Protein AF-A0A2S6CLW1-F1 (afdb_monomer_lite)

Radius of gyration: 33.03 Å; chains: 1; bounding box: 81×89×94 Å

Sequence (718 aa):
MSKFDLPPVDLLSPTIEATILSGASGLLAQAFTAYKQQHFTWDLVQILQFIVFSAITTPPNYAFQYFLEASFPARTAVAAEQPRVKGKTENSVPVQDRLSVRNTIIKFFLDQSIAATVNTAMYICLMGGIKGHSYEYIMDDLYGNFWSLLFASYRFWPFVCLLNFAVVPMRYRPYVALGGGDVSLRAMEARVPLARTAREPGHRNSALSFSNTSIGPGGTSVPDEQALSTTSYFKESPQFSLTSPNVTSYGAVHDVELPPAAVCFRLATLYFDYIHDQLHTLFQKPQFMADLAMNRTSPVIAYAMIALAARFSSNDLFSATSPRARGVPYARKAAQLLDVSEVSLTSIQACVMLGACRIIEGDTKGESVYYGIACRMAQLLDLPHRECESLLEKEINIRVWHTLCMIDEWSSSGVQVPRQIANPPADVPLPMEEMTFLQLRHENSINMSQSYSNPSLLGEMITLNRIFRDVNQMNTYTVGTSHLQPDTDAVQALSDRLDGWEAMLPVYMRDEPANLAHYAAQGLGRIYAAVYLGFYHYGQLLYYQFLHGSNEESGGLINVFAQRCTYHAARLCNMVYSALDTPGCHVQYNMVGHVLVIASTVQIHTLLFSSDRSEIDAARQRLERNFNILLKLRELWPALDLCMIRLQVFHKACRTSMDNSFQLDGWMLKFLSEFGNPIDDKPENNDAEWIIGDIAITPTSDFGVNTIASFIREDMNT

Secondary structure (DSSP, 8-state):
--S--PPP---HHHHHHHHHHHHHHHHHHHHHHHHHHS-----HHHHHHHHHHHHHHHHHHHHHHHHHHHHS-SEEEEPPPPP------------EEEE-HHHHHHHHHHIIIIIHHHHHHHHHHHHHHHTT--HHHHHHHHHHHHHHHHHHHTTTHHHHHHHHHHHS-GGGHHHHHHHHHHHHHHHHHTTS----------------------------------------S---------------------PPPPPPHHHHHHHHHHHHHHTBTTTB----HHHHHHHHHTT-S-HHHHHHHHHHHGGG---GGGTTS-GGGTTHHHHHHHHHH--TT--SHHHHHHHHHHHHHHHHHT-HHHHHHHHHHHHHHHHHTTTTTS--SSHHHHHHHHHHHHHHHHHHHHHHHHHT---SSSS--TTSPPPPPHHHHHH--TT--TTS---S-PPPHHHHHHHHHHHHHHHHHHHHHHHHTTTSPP-HHHHHHHHHHHHHHHHHS-GGGSS-HHHHHHHHHTT-HHHHHHHHHHHHHHHHHHHGGGGSS-STTS-HHHHHHHHHHHHHHHHHHHHHHHHHHSTT----SHHHHHHHHHHHHHHHHHHHH---HHHHHHHHHHHHHHHHHHHHHHTT-TTHHHHHHHHHHHHHHHHH-TGGGGS--HHHHHHHH-TTS--PPPPP-S--------------S---TTHHHHHHHHTT--

Foldseek 3Di:
DDDDDDPPDDLPVLLVVLLVVLLVVLVVVLVVVCVVVVDDDDPVLVSVLSSVLSNVLRSVVLVVLVVLCNVQPQWDWDFDDDDDDDDDDDDDGPTDIDGDPVSLVVQLVCCLPPVLLVSLLSCLQSVCVSVPHDPVVSVCCCVPCSVVVSVLCVVPVSVLSSCLSNPNDSVCSSVSCSVCPVVVVVVVVVPDPPPDDDDDDDDDDDDDDDDDDDDDDDDDDDDDDDDDDDPDPDDDDDDDDPDDPPPDDDDPDPQDDQPDLVVLLVLLVQCVLAPDLQLAPADQSVVVSVCSVVVNDDLLLSLLSCLQRVLVDPDPVCVVPFSLCRNPSSLVNSVVPADLVPLDSSNLSSLSSNLLSCLLVLNLVSSLVSLVSSLVSLVVCVQLPHDDQAPLSNLSSLRSNLRSVLCQLQSCLQVVHDGPPPDPDPPRDFHAASVVSNPDDRPHHPPPPPDDGDDHLRSLLSVLSVLLSLLLVLLVVCQVVVVDDRPLVSLVVSVVVLVVSQVPDDPLLHPDLVSLLVCLVVLNNQSSLSSLLSSLLSLLSSLLQLLLVDDPPGDPSSVVSLVSNLVSLLVSLVSQVSLCVHHSSHNLDPVNLLSLLSSLLSLVSCCVDPPDPVSNVSSVVSNVVSVVSLVVSVSNGVQSVQSVQLSVLLVVQCQAPVSCSSHSHPQVSSSSRNSSDHGDRDDDPPDDDDDDDDPDPDDDPDPDPCPVVVVVPPVVPD

Structure (mmCIF, N/CA/C/O backbone):
data_AF-A0A2S6CLW1-F1
#
_entry.id   AF-A0A2S6CLW1-F1
#
loop_
_atom_site.group_PDB
_atom_site.id
_atom_site.type_symbol
_atom_site.label_atom_id
_atom_site.label_alt_id
_atom_site.label_comp_id
_atom_site.label_asym_id
_atom_site.label_entity_id
_atom_site.label_seq_id
_atom_site.pdbx_PDB_ins_code
_atom_site.Cartn_x
_atom_site.Cartn_y
_atom_site.Cartn_z
_atom_site.occupancy
_atom_site.B_iso_or_equiv
_atom_site.auth_seq_id
_atom_site.auth_comp_id
_atom_site.auth_asym_id
_atom_site.auth_atom_id
_atom_site.pdbx_PDB_model_num
ATOM 1 N N . MET A 1 1 ? -13.578 56.271 8.958 1.00 31.75 1 MET A N 1
ATOM 2 C CA . MET A 1 1 ? -12.478 56.627 8.036 1.00 31.75 1 MET A CA 1
ATOM 3 C C . MET A 1 1 ? -12.885 56.177 6.642 1.00 31.75 1 MET A C 1
ATOM 5 O O . MET A 1 1 ? -13.070 54.981 6.446 1.00 31.75 1 MET A O 1
ATOM 9 N N . SER A 1 2 ? -13.167 57.112 5.730 1.00 29.81 2 SER A N 1
ATOM 10 C CA . SER A 1 2 ? -13.517 56.795 4.340 1.00 29.81 2 SER A CA 1
ATOM 11 C C . SER A 1 2 ? -12.319 56.173 3.621 1.00 29.81 2 SER A C 1
ATOM 13 O O . SER A 1 2 ? -11.179 56.564 3.849 1.00 29.81 2 SER A O 1
ATOM 15 N N . LYS A 1 3 ? -12.597 55.161 2.796 1.00 43.25 3 LYS A N 1
ATOM 16 C CA . LYS A 1 3 ? -11.625 54.419 1.989 1.00 43.25 3 LYS A CA 1
ATOM 17 C C . LYS A 1 3 ? -10.975 55.318 0.918 1.00 43.25 3 LYS A C 1
ATOM 19 O O . LYS A 1 3 ? -11.676 56.122 0.313 1.00 43.25 3 LYS A O 1
ATOM 24 N N . PHE A 1 4 ? -9.704 55.022 0.629 1.00 51.84 4 PHE A N 1
ATOM 25 C CA . PHE A 1 4 ? -8.898 55.429 -0.537 1.00 51.84 4 PHE A CA 1
ATOM 26 C C . PHE A 1 4 ? -8.276 56.832 -0.542 1.00 51.84 4 PHE A C 1
ATOM 28 O O . PHE A 1 4 ? -8.467 57.579 -1.491 1.00 51.84 4 PHE A O 1
ATOM 35 N N . ASP A 1 5 ? -7.403 57.104 0.427 1.00 44.53 5 ASP A N 1
ATOM 36 C CA . ASP A 1 5 ? -6.193 57.884 0.144 1.00 44.53 5 ASP A CA 1
ATOM 37 C C . ASP A 1 5 ? -5.019 56.900 0.153 1.00 44.53 5 ASP A C 1
ATOM 39 O O . ASP A 1 5 ? -4.680 56.329 1.193 1.00 44.53 5 ASP A O 1
ATOM 43 N N . LEU A 1 6 ? -4.457 56.601 -1.022 1.00 56.81 6 LEU A N 1
ATOM 44 C CA . LEU A 1 6 ? -3.196 55.864 -1.082 1.00 56.81 6 LEU A CA 1
ATOM 45 C C . LEU A 1 6 ? -2.111 56.754 -0.439 1.00 56.81 6 LEU A C 1
ATOM 47 O O . LEU A 1 6 ? -2.017 57.930 -0.800 1.00 56.81 6 LEU A O 1
ATOM 51 N N . PRO A 1 7 ? -1.315 56.245 0.521 1.00 60.12 7 PRO A N 1
ATOM 52 C CA . PRO A 1 7 ? -0.230 57.022 1.111 1.00 60.12 7 PRO A CA 1
ATOM 53 C C . PRO A 1 7 ? 0.798 57.416 0.035 1.00 60.12 7 PRO A C 1
ATOM 55 O O . PRO A 1 7 ? 0.904 56.718 -0.977 1.00 60.12 7 PRO A O 1
ATOM 58 N N . PRO A 1 8 ? 1.571 58.504 0.234 1.00 66.00 8 PRO A N 1
ATOM 59 C CA . PRO A 1 8 ? 2.618 58.903 -0.705 1.00 66.00 8 PRO A CA 1
ATOM 60 C C . PRO A 1 8 ? 3.561 57.730 -1.005 1.00 66.00 8 PRO A C 1
ATOM 62 O O . PRO A 1 8 ? 3.872 56.935 -0.118 1.00 66.00 8 PRO A O 1
ATOM 65 N N . VAL A 1 9 ? 3.982 57.612 -2.268 1.00 66.94 9 VAL A N 1
ATOM 66 C CA . VAL A 1 9 ? 4.754 56.464 -2.766 1.00 66.94 9 VAL A CA 1
ATOM 67 C C . VAL A 1 9 ? 6.118 56.397 -2.068 1.00 66.94 9 VAL A C 1
ATOM 69 O O . VAL A 1 9 ? 7.036 57.134 -2.424 1.00 66.94 9 VAL A O 1
ATOM 72 N N . ASP A 1 10 ? 6.262 55.496 -1.095 1.00 76.38 10 ASP A N 1
ATOM 73 C CA . ASP A 1 10 ? 7.558 55.112 -0.531 1.00 76.38 10 ASP A CA 1
ATOM 74 C C . ASP A 1 10 ? 8.193 54.039 -1.422 1.00 76.38 10 ASP A C 1
ATOM 76 O O . ASP A 1 10 ? 7.764 52.884 -1.433 1.00 76.38 10 ASP A O 1
ATOM 80 N N . LEU A 1 11 ? 9.195 54.440 -2.207 1.00 77.06 11 LEU A N 1
ATOM 81 C CA . LEU A 1 11 ? 9.962 53.538 -3.067 1.00 77.06 11 LEU A CA 1
ATOM 82 C C . LEU A 1 11 ? 11.149 52.898 -2.335 1.00 77.06 11 LEU A C 1
ATOM 84 O O . LEU A 1 11 ? 11.696 51.914 -2.828 1.00 77.06 11 LEU A O 1
ATOM 88 N N . LEU A 1 12 ? 11.575 53.441 -1.191 1.00 78.19 12 LEU A N 1
ATOM 89 C CA . LEU A 1 12 ? 12.827 53.052 -0.545 1.00 78.19 12 LEU A CA 1
ATOM 90 C C . LEU A 1 12 ? 12.664 51.749 0.238 1.00 78.19 12 LEU A C 1
ATOM 92 O O . LEU A 1 12 ? 13.405 50.798 -0.003 1.00 78.19 12 LEU A O 1
ATOM 96 N N . SER A 1 13 ? 11.662 51.687 1.115 1.00 77.50 13 SER A N 1
ATOM 97 C CA . SER A 1 13 ? 11.336 50.490 1.903 1.00 77.50 13 SER A CA 1
ATOM 98 C C . SER A 1 13 ? 11.153 49.226 1.041 1.00 77.50 13 SER A C 1
ATOM 100 O O . SER A 1 13 ? 11.896 48.265 1.251 1.00 77.50 13 SER A O 1
ATOM 102 N N . PRO A 1 14 ? 10.281 49.209 0.007 1.00 72.38 14 PRO A N 1
ATOM 103 C CA . PRO A 1 14 ? 10.089 48.019 -0.826 1.00 72.38 14 PRO A CA 1
ATOM 104 C C . PRO A 1 14 ? 11.336 47.645 -1.637 1.00 72.38 14 PRO A C 1
ATOM 106 O O . PRO A 1 14 ? 11.558 46.466 -1.895 1.00 72.38 14 PRO A O 1
ATOM 109 N N . THR A 1 15 ? 12.179 48.615 -2.008 1.00 79.62 15 THR A N 1
ATOM 110 C CA . THR A 1 15 ? 13.433 48.346 -2.733 1.00 79.62 15 THR A CA 1
ATOM 111 C C . THR A 1 15 ? 14.485 47.705 -1.830 1.00 79.62 15 THR A C 1
ATOM 113 O O . THR A 1 15 ? 15.154 46.758 -2.245 1.00 79.62 15 THR A O 1
ATOM 116 N N . ILE A 1 16 ? 14.620 48.172 -0.585 1.00 79.75 16 ILE A N 1
ATOM 117 C CA . ILE A 1 16 ? 15.533 47.575 0.401 1.00 79.75 16 ILE A CA 1
ATOM 118 C C . ILE A 1 16 ? 15.103 46.138 0.707 1.00 79.75 16 ILE A C 1
ATOM 120 O O . ILE A 1 16 ? 15.919 45.220 0.639 1.00 79.75 16 ILE A O 1
ATOM 124 N N . GLU A 1 17 ? 13.819 45.931 0.988 1.00 74.19 17 GLU A N 1
ATOM 125 C CA . GLU A 1 17 ? 13.275 44.610 1.308 1.00 74.19 17 GLU A CA 1
ATOM 126 C C . GLU A 1 17 ? 13.425 43.627 0.138 1.00 74.19 17 GLU A C 1
ATOM 128 O O . GLU A 1 17 ? 13.848 42.487 0.340 1.00 74.19 17 GLU A O 1
ATOM 133 N N . ALA A 1 18 ? 13.165 44.080 -1.093 1.00 69.56 18 ALA A N 1
ATOM 134 C CA . ALA A 1 18 ? 13.376 43.306 -2.315 1.00 69.56 18 ALA A CA 1
ATOM 135 C C . ALA A 1 18 ? 14.833 42.866 -2.498 1.00 69.56 18 ALA A C 1
ATOM 137 O O . ALA A 1 18 ? 15.116 41.705 -2.792 1.00 69.56 18 ALA A O 1
ATOM 138 N N . THR A 1 19 ? 15.761 43.796 -2.284 1.00 78.31 19 THR A N 1
ATOM 139 C CA . THR A 1 19 ? 17.198 43.569 -2.457 1.00 78.31 19 THR A CA 1
ATOM 140 C C . THR A 1 19 ? 17.728 42.559 -1.434 1.00 78.31 19 THR A C 1
ATOM 142 O O . THR A 1 19 ? 18.492 41.658 -1.784 1.00 78.31 19 THR A O 1
ATOM 145 N N . ILE A 1 20 ? 17.272 42.654 -0.178 1.00 78.50 20 ILE A N 1
ATOM 146 C CA . ILE A 1 20 ? 17.615 41.698 0.886 1.00 78.50 20 ILE A CA 1
ATOM 147 C C . ILE A 1 20 ? 17.066 40.305 0.558 1.00 78.50 20 ILE A C 1
ATOM 149 O O . ILE A 1 20 ? 17.786 39.313 0.690 1.00 78.50 20 ILE A O 1
ATOM 153 N N . LEU A 1 21 ? 15.811 40.221 0.105 1.00 72.50 21 LEU A N 1
ATOM 154 C CA . LEU A 1 21 ? 15.168 38.949 -0.216 1.00 72.50 21 LEU A CA 1
ATOM 155 C C . LEU A 1 21 ? 15.841 38.246 -1.405 1.00 72.50 21 LEU A C 1
ATOM 157 O O . LEU A 1 21 ? 16.053 37.035 -1.345 1.00 72.50 21 LEU A O 1
ATOM 161 N N . SER A 1 22 ? 16.229 38.989 -2.447 1.00 71.50 22 SER A N 1
ATOM 162 C CA . SER A 1 22 ? 16.955 38.436 -3.601 1.00 71.50 22 SER A CA 1
ATOM 163 C C . SER A 1 22 ? 18.336 37.902 -3.195 1.00 71.50 22 SER A C 1
ATOM 165 O O . SER A 1 22 ? 18.696 36.774 -3.541 1.00 71.50 22 SER A O 1
ATOM 167 N N . GLY A 1 23 ? 19.069 38.636 -2.347 1.00 74.88 23 GLY A N 1
ATOM 168 C CA . GLY A 1 23 ? 20.342 38.169 -1.788 1.00 74.88 23 GLY A CA 1
ATOM 169 C C . GLY A 1 23 ? 20.200 36.893 -0.949 1.00 74.88 23 GLY A C 1
ATOM 170 O O . GLY A 1 23 ? 20.947 35.932 -1.145 1.00 74.88 23 GLY A O 1
ATOM 171 N N . ALA A 1 24 ? 19.205 36.841 -0.058 1.00 75.00 24 ALA A N 1
ATOM 172 C CA . ALA A 1 24 ? 18.927 35.664 0.768 1.00 75.00 24 ALA A CA 1
ATOM 173 C C . ALA A 1 24 ? 18.496 34.447 -0.072 1.00 75.00 24 ALA A C 1
ATOM 175 O O . ALA A 1 24 ? 18.953 33.331 0.176 1.00 75.00 24 ALA A O 1
ATOM 176 N N . SER A 1 25 ? 17.665 34.661 -1.096 1.00 69.62 25 SER A N 1
ATOM 177 C CA . SER A 1 25 ? 17.239 33.623 -2.042 1.00 69.62 25 SER A CA 1
ATOM 178 C C . SER A 1 25 ? 18.420 33.065 -2.844 1.00 69.62 25 SER A C 1
ATOM 180 O O . SER A 1 25 ? 18.567 31.850 -2.972 1.00 69.62 25 SER A O 1
ATOM 182 N N . GLY A 1 26 ? 19.320 33.934 -3.319 1.00 70.12 26 GLY A N 1
ATOM 183 C CA . GLY A 1 26 ? 20.549 33.534 -4.006 1.00 70.12 26 GLY A CA 1
ATOM 184 C C . GLY A 1 26 ? 21.457 32.658 -3.140 1.00 70.12 26 GLY A C 1
ATOM 185 O O . GLY A 1 26 ? 21.906 31.607 -3.599 1.00 70.12 26 GLY A O 1
ATOM 186 N N . LEU A 1 27 ? 21.659 33.046 -1.877 1.00 75.75 27 LEU A N 1
ATOM 187 C CA . LEU A 1 27 ? 22.440 32.273 -0.906 1.00 75.75 27 LEU A CA 1
ATOM 188 C C . LEU A 1 27 ? 21.802 30.912 -0.602 1.00 75.75 27 LEU A C 1
ATOM 190 O O . LEU A 1 27 ? 22.496 29.898 -0.613 1.00 75.75 27 LEU A O 1
ATOM 194 N N . LEU A 1 28 ? 20.485 30.865 -0.382 1.00 70.31 28 LEU A N 1
ATOM 195 C CA . LEU A 1 28 ? 19.763 29.613 -0.137 1.00 70.31 28 LEU A CA 1
ATOM 196 C C . LEU A 1 28 ? 19.810 28.681 -1.353 1.00 70.31 28 LEU A C 1
ATOM 198 O O . LEU A 1 28 ? 20.060 27.488 -1.198 1.00 70.31 28 LEU A O 1
ATOM 202 N N . ALA A 1 29 ? 19.618 29.207 -2.564 1.00 65.75 29 ALA A N 1
ATOM 203 C CA . ALA A 1 29 ? 19.670 28.418 -3.793 1.00 65.75 29 ALA A CA 1
ATOM 204 C C . ALA A 1 29 ? 21.053 27.779 -4.010 1.00 65.75 29 ALA A C 1
ATOM 206 O O . ALA A 1 29 ? 21.144 26.594 -4.348 1.00 65.75 29 ALA A O 1
ATOM 207 N N . GLN A 1 30 ? 22.131 28.530 -3.766 1.00 71.25 30 GLN A N 1
ATOM 208 C CA . GLN A 1 30 ? 23.490 27.991 -3.844 1.00 71.25 30 GLN A CA 1
ATOM 209 C C . GLN A 1 30 ? 23.781 27.010 -2.696 1.00 71.25 30 GLN A C 1
ATOM 211 O O . GLN A 1 30 ? 24.375 25.966 -2.945 1.00 71.25 30 GLN A O 1
ATOM 216 N N . ALA A 1 31 ? 23.269 27.248 -1.481 1.00 70.81 31 ALA A N 1
ATOM 217 C CA . ALA A 1 31 ? 23.392 26.316 -0.356 1.00 70.81 31 ALA A CA 1
ATOM 218 C C . ALA A 1 31 ? 22.702 24.965 -0.622 1.00 70.81 31 ALA A C 1
ATOM 220 O O . ALA A 1 31 ? 23.279 23.911 -0.357 1.00 70.81 31 ALA A O 1
ATOM 221 N N . PHE A 1 32 ? 21.493 24.971 -1.195 1.00 64.75 32 PHE A N 1
ATOM 222 C CA . PHE A 1 32 ? 20.794 23.746 -1.601 1.00 64.75 32 PHE A CA 1
ATOM 223 C C . PHE A 1 32 ? 21.531 22.995 -2.712 1.00 64.75 32 PHE A C 1
ATOM 225 O O . PHE A 1 32 ? 21.560 21.764 -2.714 1.00 64.75 32 PHE A O 1
ATOM 232 N N . THR A 1 33 ? 22.134 23.726 -3.649 1.00 65.25 33 THR A N 1
ATOM 233 C CA . THR A 1 33 ? 22.908 23.132 -4.746 1.00 65.25 33 THR A CA 1
ATOM 234 C C . THR A 1 33 ? 24.202 22.504 -4.221 1.00 65.25 33 THR A C 1
ATOM 236 O O . THR A 1 33 ? 24.483 21.349 -4.534 1.00 65.25 33 THR A O 1
ATOM 239 N N . ALA A 1 34 ? 24.918 23.196 -3.330 1.00 66.62 34 ALA A N 1
ATOM 240 C CA . ALA A 1 34 ? 26.109 22.684 -2.652 1.00 66.62 34 ALA A CA 1
ATOM 241 C C . ALA A 1 34 ? 25.800 21.458 -1.772 1.00 66.62 34 ALA A C 1
ATOM 243 O O . ALA A 1 34 ? 26.556 20.488 -1.772 1.00 66.62 34 ALA A O 1
ATOM 244 N N . TYR A 1 35 ? 24.652 21.450 -1.082 1.00 67.88 35 TYR A N 1
ATOM 245 C CA . TYR A 1 35 ? 24.188 20.297 -0.303 1.00 67.88 35 TYR A CA 1
ATOM 246 C C . TYR A 1 35 ? 23.901 19.071 -1.183 1.00 67.88 35 TYR A C 1
ATOM 248 O O . TYR A 1 35 ? 24.257 17.952 -0.820 1.00 67.88 35 TYR A O 1
ATOM 256 N N . LYS A 1 36 ? 23.299 19.270 -2.364 1.00 62.72 36 LYS A N 1
ATOM 257 C CA . LYS A 1 36 ? 23.014 18.183 -3.314 1.00 62.72 36 LYS A CA 1
ATOM 258 C C . LYS A 1 36 ? 24.261 17.644 -4.020 1.00 62.72 36 LYS A C 1
ATOM 260 O O . LYS A 1 36 ? 24.298 16.459 -4.324 1.00 62.72 36 LYS A O 1
ATOM 265 N N . GLN A 1 37 ? 25.249 18.493 -4.304 1.00 67.56 37 GLN A N 1
ATOM 266 C CA . GLN A 1 37 ? 26.422 18.130 -5.111 1.00 67.56 37 GLN A CA 1
ATOM 267 C C . GLN A 1 37 ? 27.678 17.791 -4.287 1.00 67.56 37 GLN A C 1
ATOM 269 O O . GLN A 1 37 ? 28.694 17.440 -4.877 1.00 67.56 37 GLN A O 1
ATOM 274 N N . GLN A 1 38 ? 27.633 17.883 -2.948 1.00 58.22 38 GLN A N 1
ATOM 275 C CA . GLN A 1 38 ? 28.756 17.597 -2.026 1.00 58.22 38 GLN A CA 1
ATOM 276 C C . GLN A 1 38 ? 30.035 18.433 -2.280 1.00 58.22 38 GLN A C 1
ATOM 278 O O . GLN A 1 38 ? 31.081 18.170 -1.689 1.00 58.22 38 GLN A O 1
ATOM 283 N N . HIS A 1 39 ? 29.957 19.478 -3.108 1.00 55.12 39 HIS A N 1
ATOM 284 C CA . HIS A 1 39 ? 31.046 20.408 -3.405 1.00 55.12 39 HIS A CA 1
ATOM 285 C C . HIS A 1 39 ? 30.640 21.840 -3.039 1.00 55.12 39 HIS A C 1
ATOM 287 O O . HIS A 1 39 ? 29.550 22.299 -3.373 1.00 55.12 39 HIS A O 1
ATOM 293 N N . PHE A 1 40 ? 31.533 22.552 -2.345 1.00 56.09 40 PHE A N 1
ATOM 294 C CA . PHE A 1 40 ? 31.305 23.914 -1.861 1.00 56.09 40 PHE A CA 1
ATOM 295 C C . PHE A 1 40 ? 32.015 24.938 -2.754 1.00 56.09 40 PHE A C 1
ATOM 297 O O . PHE A 1 40 ? 33.211 25.184 -2.599 1.00 56.09 40 PHE A O 1
ATOM 304 N N . THR A 1 41 ? 31.275 25.570 -3.664 1.00 60.41 41 THR A N 1
ATOM 305 C CA . THR A 1 41 ? 31.726 26.767 -4.386 1.00 60.41 41 THR A CA 1
ATOM 306 C C . THR A 1 41 ? 30.632 27.831 -4.334 1.00 60.41 41 THR A C 1
ATOM 308 O O . THR A 1 41 ? 29.498 27.602 -4.746 1.00 60.41 41 THR A O 1
ATOM 311 N N . TRP A 1 42 ? 30.958 28.998 -3.775 1.00 71.88 42 TRP A N 1
ATOM 312 C CA . TRP A 1 42 ? 30.043 30.139 -3.718 1.00 71.88 42 TRP A CA 1
ATOM 313 C C . TRP A 1 42 ? 30.294 31.047 -4.915 1.00 71.88 42 TRP A C 1
ATOM 315 O O . TRP A 1 42 ? 31.391 31.591 -5.052 1.00 71.88 42 TRP A O 1
ATOM 325 N N . ASP A 1 43 ? 29.277 31.255 -5.747 1.00 74.00 43 ASP A N 1
ATOM 326 C CA . ASP A 1 43 ? 29.329 32.260 -6.806 1.00 74.00 43 ASP A CA 1
ATOM 327 C C . ASP A 1 43 ? 28.725 33.568 -6.286 1.00 74.00 43 ASP A C 1
ATOM 329 O O . ASP A 1 43 ? 27.548 33.893 -6.484 1.00 74.00 43 ASP A O 1
ATOM 333 N N . LEU A 1 44 ? 29.565 34.307 -5.558 1.00 75.12 44 LEU A N 1
ATOM 334 C CA . LEU A 1 44 ? 29.227 35.619 -5.008 1.00 75.12 44 LEU A CA 1
ATOM 335 C C . LEU A 1 44 ? 29.003 36.664 -6.103 1.00 75.12 44 LEU A C 1
ATOM 337 O O . LEU A 1 44 ? 28.273 37.627 -5.872 1.00 75.12 44 LEU A O 1
ATOM 341 N N . VAL A 1 45 ? 29.600 36.473 -7.285 1.00 76.06 45 VAL A N 1
ATOM 342 C CA . VAL A 1 45 ? 29.393 37.363 -8.427 1.00 76.06 45 VAL A CA 1
ATOM 343 C C . VAL A 1 45 ? 27.943 37.239 -8.859 1.00 76.06 45 VAL A C 1
ATOM 345 O O . VAL A 1 45 ? 27.233 38.238 -8.848 1.00 76.06 45 VAL A O 1
ATOM 348 N N . GLN A 1 46 ? 27.456 36.024 -9.103 1.00 68.81 46 GLN A N 1
ATOM 349 C CA . GLN A 1 46 ? 26.064 35.790 -9.472 1.00 68.81 46 GLN A CA 1
ATOM 350 C C . GLN A 1 46 ? 25.080 36.369 -8.439 1.00 68.81 46 GLN A C 1
ATOM 352 O O . GLN A 1 46 ? 24.124 37.044 -8.814 1.00 68.81 46 GLN A O 1
ATOM 357 N N . ILE A 1 47 ? 25.317 36.175 -7.136 1.00 76.44 47 ILE A N 1
ATOM 358 C CA . ILE A 1 47 ? 24.445 36.731 -6.082 1.00 76.44 47 ILE A CA 1
ATOM 359 C C . ILE A 1 47 ? 24.430 38.265 -6.129 1.00 76.44 47 ILE A C 1
ATOM 361 O O . ILE A 1 47 ? 23.359 38.871 -6.079 1.00 76.44 47 ILE A O 1
ATOM 365 N N . LEU A 1 48 ? 25.597 38.901 -6.274 1.00 78.88 48 LEU A N 1
ATOM 366 C CA . LEU A 1 48 ? 25.705 40.357 -6.371 1.00 78.88 48 LEU A CA 1
ATOM 367 C C . LEU A 1 48 ? 24.972 40.901 -7.607 1.00 78.88 48 LEU A C 1
ATOM 369 O O . LEU A 1 48 ? 24.320 41.941 -7.522 1.00 78.88 48 LEU A O 1
ATOM 373 N N . GLN A 1 49 ? 25.021 40.187 -8.734 1.00 74.31 49 GLN A N 1
ATOM 374 C CA . GLN A 1 49 ? 24.313 40.564 -9.959 1.00 74.31 49 GLN A CA 1
ATOM 375 C C . GLN A 1 49 ? 22.791 40.616 -9.746 1.00 74.31 49 GLN A C 1
ATOM 377 O O . GLN A 1 49 ? 22.154 41.581 -10.166 1.00 74.31 49 GLN A O 1
ATOM 382 N N . PHE A 1 50 ? 22.212 39.644 -9.032 1.00 71.31 50 PHE A N 1
ATOM 383 C CA . PHE A 1 50 ? 20.774 39.625 -8.719 1.00 71.31 50 PHE A CA 1
ATOM 384 C C . PHE A 1 50 ? 20.362 40.691 -7.694 1.00 71.31 50 PHE A C 1
ATOM 386 O O . PHE A 1 50 ? 19.297 41.296 -7.826 1.00 71.31 50 PHE A O 1
ATOM 393 N N . ILE A 1 51 ? 21.229 40.989 -6.721 1.00 79.81 51 ILE A N 1
ATOM 394 C CA . ILE A 1 51 ? 21.037 42.093 -5.766 1.00 79.81 51 ILE A CA 1
ATOM 395 C C . ILE A 1 51 ? 20.991 43.437 -6.508 1.00 79.81 51 ILE A C 1
ATOM 397 O O . ILE A 1 51 ? 20.067 44.224 -6.305 1.00 79.81 51 ILE A O 1
ATOM 401 N N . VAL A 1 52 ? 21.953 43.691 -7.403 1.00 81.56 52 VAL A N 1
ATOM 402 C CA . VAL A 1 52 ? 22.010 44.926 -8.205 1.00 81.56 52 VAL A CA 1
ATOM 403 C C . VAL A 1 52 ? 20.818 45.015 -9.159 1.00 81.56 52 VAL A C 1
ATOM 405 O O . VAL A 1 52 ? 20.186 46.067 -9.259 1.00 81.56 52 VAL A O 1
ATOM 408 N N . PHE A 1 53 ? 20.462 43.909 -9.812 1.00 78.25 53 PHE A N 1
ATOM 409 C CA . PHE A 1 53 ? 19.286 43.838 -10.674 1.00 78.25 53 PHE A CA 1
ATOM 410 C C . PHE A 1 53 ? 17.995 44.166 -9.906 1.00 78.25 53 PHE A C 1
ATOM 412 O O . PHE A 1 53 ? 17.202 44.998 -10.351 1.00 78.25 53 PHE A O 1
ATOM 419 N N . SER A 1 54 ? 17.812 43.597 -8.713 1.00 76.62 54 SER A N 1
ATOM 420 C CA . SER A 1 54 ? 16.653 43.866 -7.855 1.00 76.62 54 SER A CA 1
ATOM 421 C C . SER A 1 54 ? 16.593 45.324 -7.399 1.00 76.62 54 SER A C 1
ATOM 423 O O . SER A 1 54 ? 15.525 45.938 -7.445 1.00 76.62 54 SER A O 1
ATOM 425 N N . ALA A 1 55 ? 17.730 45.915 -7.024 1.00 82.31 55 ALA A N 1
ATOM 426 C CA . ALA A 1 55 ? 17.800 47.310 -6.594 1.00 82.31 55 ALA A CA 1
ATOM 427 C C . ALA A 1 55 ? 17.408 48.299 -7.710 1.00 82.31 55 ALA A C 1
ATOM 429 O O . ALA A 1 55 ? 16.805 49.335 -7.433 1.00 82.31 55 ALA A O 1
ATOM 430 N N . ILE A 1 56 ? 17.718 47.974 -8.970 1.00 82.56 56 ILE A N 1
ATOM 431 C CA . ILE A 1 56 ? 17.427 48.829 -10.131 1.00 82.56 56 ILE A CA 1
ATOM 432 C C . ILE A 1 56 ? 15.994 48.628 -10.643 1.00 82.56 56 ILE A C 1
ATOM 434 O O . ILE A 1 56 ? 15.326 49.595 -11.009 1.00 82.56 56 ILE A O 1
ATOM 438 N N . THR A 1 57 ? 15.502 47.388 -10.673 1.00 79.00 57 THR A N 1
ATOM 439 C CA . THR A 1 57 ? 14.209 47.057 -11.300 1.00 79.00 57 THR A CA 1
ATOM 440 C C . THR A 1 57 ? 13.011 47.193 -10.362 1.00 79.00 57 THR A C 1
ATOM 442 O O . THR A 1 57 ? 11.891 47.414 -10.826 1.00 79.00 57 THR A O 1
ATOM 445 N N . THR A 1 58 ? 13.210 47.119 -9.044 1.00 79.06 58 THR A N 1
ATOM 446 C CA . THR A 1 58 ? 12.109 47.204 -8.068 1.00 79.06 58 THR A CA 1
ATOM 447 C C . THR A 1 58 ? 11.428 48.581 -8.023 1.00 79.06 58 THR A C 1
ATOM 449 O O . THR A 1 58 ? 10.195 48.612 -8.096 1.00 79.06 58 THR A O 1
ATOM 452 N N . PRO A 1 59 ? 12.148 49.724 -7.966 1.00 82.50 59 PRO A N 1
ATOM 453 C CA . PRO A 1 59 ? 11.511 51.042 -7.924 1.00 82.50 59 PRO A CA 1
ATOM 454 C C . PRO A 1 59 ? 10.545 51.332 -9.093 1.00 82.50 59 PRO A C 1
ATOM 456 O O . PRO A 1 59 ? 9.403 51.715 -8.819 1.00 82.50 59 PRO A O 1
ATOM 459 N N . PRO A 1 60 ? 10.918 51.142 -10.381 1.00 81.38 60 PRO A N 1
ATOM 460 C CA . PRO A 1 60 ? 10.011 51.425 -11.495 1.00 81.38 60 PRO A CA 1
ATOM 461 C C . PRO A 1 60 ? 8.826 50.452 -11.544 1.00 81.38 60 PRO A C 1
ATOM 463 O O . PRO A 1 60 ? 7.703 50.873 -11.824 1.00 81.38 60 PRO A O 1
ATOM 466 N N . ASN A 1 61 ? 9.039 49.175 -11.206 1.00 81.88 61 ASN A N 1
ATOM 467 C CA . ASN A 1 61 ? 7.965 48.182 -11.164 1.00 81.88 61 ASN A CA 1
ATOM 468 C C . ASN A 1 61 ? 6.941 48.476 -10.069 1.00 81.88 61 ASN A C 1
ATOM 470 O O . ASN A 1 61 ? 5.734 48.398 -10.308 1.00 81.88 61 ASN A O 1
ATOM 474 N N . TYR A 1 62 ? 7.400 48.868 -8.881 1.00 79.81 62 TYR A N 1
ATOM 475 C CA . TYR A 1 62 ? 6.495 49.232 -7.798 1.00 79.81 62 TYR A CA 1
ATOM 476 C C . TYR A 1 62 ? 5.732 50.525 -8.097 1.00 79.81 62 TYR A C 1
ATOM 478 O O . TYR A 1 62 ? 4.522 50.588 -7.879 1.00 79.81 62 TYR A O 1
ATOM 486 N N . ALA A 1 63 ? 6.399 51.526 -8.681 1.00 80.56 63 ALA A N 1
ATOM 487 C CA . ALA A 1 63 ? 5.743 52.749 -9.134 1.00 80.56 63 ALA A CA 1
ATOM 488 C C . ALA A 1 63 ? 4.645 52.462 -10.176 1.00 80.56 63 ALA A C 1
ATOM 490 O O . ALA A 1 63 ? 3.550 53.024 -10.093 1.00 80.56 63 ALA A O 1
ATOM 491 N N . PHE A 1 64 ? 4.894 51.545 -11.117 1.00 83.00 64 PHE A N 1
ATOM 492 C CA . PHE A 1 64 ? 3.903 51.139 -12.115 1.00 83.00 64 PHE A CA 1
ATOM 493 C C . PHE A 1 64 ? 2.717 50.386 -11.491 1.00 83.00 64 PHE A C 1
ATOM 495 O O . PHE A 1 64 ? 1.561 50.682 -11.800 1.00 83.00 64 PHE A O 1
ATOM 502 N N . GLN A 1 65 ? 2.966 49.470 -10.550 1.00 79.94 65 GLN A N 1
ATOM 503 C CA . GLN A 1 65 ? 1.894 48.782 -9.820 1.00 79.94 65 GLN A CA 1
ATOM 504 C C . GLN A 1 65 ? 1.054 49.740 -8.969 1.00 79.94 65 GLN A C 1
ATOM 506 O O . GLN A 1 65 ? -0.172 49.601 -8.912 1.00 79.94 65 GLN A O 1
ATOM 511 N N . TYR A 1 66 ? 1.692 50.728 -8.340 1.00 81.19 66 TYR A N 1
ATOM 512 C CA . TYR A 1 66 ? 1.002 51.785 -7.611 1.00 81.19 66 TYR A CA 1
ATOM 513 C C . TYR A 1 66 ? 0.121 52.615 -8.553 1.00 81.19 66 TYR A C 1
ATOM 515 O O . TYR A 1 66 ? -1.054 52.829 -8.260 1.00 81.19 66 TYR A O 1
ATOM 523 N N . PHE A 1 67 ? 0.646 53.020 -9.714 1.00 84.25 67 PHE A N 1
ATOM 524 C CA . PHE A 1 67 ? -0.113 53.740 -10.740 1.00 84.25 67 PHE A CA 1
ATOM 525 C C . PHE A 1 67 ? -1.339 52.949 -11.218 1.00 84.25 67 PHE A C 1
ATOM 527 O O . PHE A 1 67 ? -2.436 53.506 -11.318 1.00 84.25 67 PHE A O 1
ATOM 534 N N . LEU A 1 68 ? -1.181 51.646 -11.465 1.00 81.56 68 LEU A N 1
ATOM 535 C CA . LEU A 1 68 ? -2.285 50.764 -11.836 1.00 81.56 68 LEU A CA 1
ATOM 536 C C . LEU A 1 68 ? -3.338 50.671 -10.726 1.00 81.56 68 LEU A C 1
ATOM 538 O O . LEU A 1 68 ? -4.534 50.673 -11.017 1.00 81.56 68 LEU A O 1
ATOM 542 N N . GLU A 1 69 ? -2.927 50.583 -9.458 1.00 81.44 69 GLU A N 1
ATOM 543 C CA . GLU A 1 69 ? -3.865 50.531 -8.332 1.00 81.44 69 GLU A CA 1
ATOM 544 C C . GLU A 1 69 ? -4.600 51.856 -8.118 1.00 81.44 69 GLU A C 1
ATOM 546 O O . GLU A 1 69 ? -5.806 51.829 -7.883 1.00 81.44 69 GLU A O 1
ATOM 551 N N . ALA A 1 70 ? -3.908 52.986 -8.267 1.00 80.00 70 ALA A N 1
ATOM 552 C CA . ALA A 1 70 ? -4.495 54.319 -8.174 1.00 80.00 70 ALA A CA 1
ATOM 553 C C . ALA A 1 70 ? -5.495 54.591 -9.310 1.00 80.00 70 ALA A C 1
ATOM 555 O O . ALA A 1 70 ? -6.570 55.135 -9.071 1.00 80.00 70 ALA A O 1
ATOM 556 N N . SER A 1 71 ? -5.160 54.179 -10.536 1.00 82.38 71 SER A N 1
ATOM 557 C CA . SER A 1 71 ? -5.979 54.441 -11.727 1.00 82.38 71 SER A CA 1
ATOM 558 C C . SER A 1 71 ? -7.151 53.467 -11.875 1.00 82.38 71 SER A C 1
ATOM 560 O O . SER A 1 71 ? -8.214 53.845 -12.365 1.00 82.38 71 SER A O 1
ATOM 562 N N . PHE A 1 72 ? -6.984 52.210 -11.445 1.00 83.81 72 PHE A N 1
ATOM 563 C CA . PHE A 1 72 ? -7.984 51.151 -11.620 1.00 83.81 72 PHE A CA 1
ATOM 564 C C . PHE A 1 72 ? -8.184 50.319 -10.344 1.00 83.81 72 PHE A C 1
ATOM 566 O O . PHE A 1 72 ? -7.844 49.141 -10.348 1.00 83.81 72 PHE A O 1
ATOM 573 N N . PRO A 1 73 ? -8.747 50.841 -9.243 1.00 78.81 73 PRO A N 1
ATOM 574 C CA . PRO A 1 73 ? -8.810 50.133 -7.958 1.00 78.81 73 PRO A CA 1
ATOM 575 C C . PRO A 1 73 ? -9.367 48.707 -8.080 1.00 78.81 73 PRO A C 1
ATOM 577 O O . PRO A 1 73 ? -10.428 48.496 -8.674 1.00 78.81 73 PRO A O 1
ATOM 580 N N . ALA A 1 74 ? -8.648 47.712 -7.546 1.00 68.69 74 ALA A N 1
ATOM 581 C CA . ALA A 1 74 ? -9.050 46.306 -7.671 1.00 68.69 74 ALA A CA 1
ATOM 582 C C . ALA A 1 74 ? -10.342 46.018 -6.889 1.00 68.69 74 ALA A C 1
ATOM 584 O O . ALA A 1 74 ? -11.124 45.149 -7.268 1.00 68.69 74 ALA A O 1
ATOM 585 N N . ARG A 1 75 ? -10.596 46.774 -5.815 1.00 71.25 75 ARG A N 1
ATOM 586 C CA . ARG A 1 75 ? -11.771 46.639 -4.949 1.00 71.25 75 ARG A CA 1
ATOM 587 C C . ARG A 1 75 ? -12.576 47.930 -4.959 1.00 71.25 75 ARG A C 1
ATOM 589 O O . ARG A 1 75 ? -12.032 49.001 -4.707 1.00 71.25 75 ARG A O 1
ATOM 596 N N . THR A 1 76 ? -13.869 47.822 -5.244 1.00 66.88 76 THR A N 1
ATOM 597 C CA . THR A 1 76 ? -14.802 48.954 -5.286 1.00 66.88 76 THR A CA 1
ATOM 598 C C . THR A 1 76 ? -15.898 48.771 -4.242 1.00 66.88 76 THR A C 1
ATOM 600 O O . THR A 1 76 ? -16.421 47.671 -4.063 1.00 66.88 76 THR A O 1
ATOM 603 N N . ALA A 1 77 ? -16.256 49.856 -3.561 1.00 58.66 77 ALA A N 1
ATOM 604 C CA . ALA A 1 77 ? -17.373 49.906 -2.627 1.00 58.66 77 ALA A CA 1
ATOM 605 C C . ALA A 1 77 ? -18.701 50.043 -3.388 1.00 58.66 77 ALA A C 1
ATOM 607 O O . ALA A 1 77 ? -18.857 50.991 -4.154 1.00 58.66 77 ALA A O 1
ATOM 608 N N . VAL A 1 78 ? -19.660 49.142 -3.158 1.00 55.75 78 VAL A N 1
ATOM 609 C CA . VAL A 1 78 ? -21.034 49.274 -3.681 1.00 55.75 78 VAL A CA 1
ATOM 610 C C . VAL A 1 78 ? -21.998 49.435 -2.504 1.00 55.75 78 VAL A C 1
ATOM 612 O O . VAL A 1 78 ? -21.899 48.702 -1.518 1.00 55.75 78 VAL A O 1
ATOM 615 N N . ALA A 1 79 ? -22.907 50.413 -2.579 1.00 51.66 79 ALA A N 1
ATOM 616 C CA . ALA A 1 79 ? -23.973 50.585 -1.594 1.00 51.66 79 ALA A CA 1
ATOM 617 C C . ALA A 1 79 ? -25.046 49.502 -1.799 1.00 51.66 79 ALA A C 1
ATOM 619 O O . ALA A 1 79 ? -25.496 49.290 -2.923 1.00 51.66 79 ALA A O 1
ATOM 620 N N . ALA A 1 80 ? -25.438 48.802 -0.734 1.00 50.06 80 ALA A N 1
ATOM 621 C CA . ALA A 1 80 ? -26.466 47.765 -0.804 1.00 50.06 80 ALA A CA 1
ATOM 622 C C . ALA A 1 80 ? -27.859 48.378 -1.064 1.00 50.06 80 ALA A C 1
ATOM 624 O O . ALA A 1 80 ? -28.267 49.298 -0.354 1.00 50.06 80 ALA A O 1
ATOM 625 N N . GLU A 1 81 ? -28.603 47.866 -2.050 1.00 45.06 81 GLU A N 1
ATOM 626 C CA . GLU A 1 81 ? -30.015 48.221 -2.263 1.00 45.06 81 GLU A CA 1
ATOM 627 C C . GLU A 1 81 ? -30.903 47.576 -1.179 1.00 45.06 81 GLU A C 1
ATOM 629 O O . GLU A 1 81 ? -30.787 46.382 -0.903 1.00 45.06 81 GLU A O 1
ATOM 634 N N . GLN A 1 82 ? -31.804 48.352 -0.560 1.00 43.41 82 GLN A N 1
ATOM 635 C CA . GLN A 1 82 ? -32.803 47.847 0.397 1.00 43.41 82 GLN A CA 1
ATOM 636 C C . GLN A 1 82 ? -34.200 47.713 -0.244 1.00 43.41 82 GLN A C 1
ATOM 638 O O . GLN A 1 82 ? -34.601 48.599 -1.005 1.00 43.41 82 GLN A O 1
ATOM 643 N N . PRO A 1 83 ? -35.023 46.713 0.140 1.00 42.28 83 PRO A N 1
ATOM 644 C CA . PRO A 1 83 ? -36.468 46.757 -0.072 1.00 42.28 83 PRO A CA 1
ATOM 645 C C . PRO A 1 83 ? -37.107 47.782 0.882 1.00 42.28 83 PRO A C 1
ATOM 647 O O . PRO A 1 83 ? -36.828 47.796 2.080 1.00 42.28 83 PRO A O 1
ATOM 650 N N . ARG A 1 84 ? -37.987 48.648 0.363 1.00 42.53 84 ARG A N 1
ATOM 651 C CA . ARG A 1 84 ? -38.682 49.696 1.135 1.00 42.53 84 ARG A CA 1
ATOM 652 C C . ARG A 1 84 ? -39.539 49.111 2.268 1.00 42.53 84 ARG A C 1
ATOM 654 O O . ARG A 1 84 ? -40.633 48.618 2.009 1.00 42.53 84 ARG A O 1
ATOM 661 N N . VAL A 1 85 ? -39.134 49.328 3.519 1.00 38.62 85 VAL A N 1
ATOM 662 C CA . VAL A 1 85 ? -40.042 49.348 4.680 1.00 38.62 85 VAL A CA 1
ATOM 663 C C . VAL A 1 85 ? -39.792 50.634 5.470 1.00 38.62 85 VAL A C 1
ATOM 665 O O . VAL A 1 85 ? -38.665 50.953 5.837 1.00 38.62 85 VAL A O 1
ATOM 668 N N . LYS A 1 86 ? -40.852 51.424 5.683 1.00 41.53 86 LYS A N 1
ATOM 669 C CA . LYS A 1 86 ? -40.811 52.677 6.449 1.00 41.53 86 LYS A CA 1
ATOM 670 C C . LYS A 1 86 ? -40.790 52.371 7.949 1.00 41.53 86 LYS A C 1
ATOM 672 O O . LYS A 1 86 ? -41.784 51.874 8.465 1.00 41.53 86 LYS A O 1
ATOM 677 N N . GLY A 1 87 ? -39.731 52.776 8.652 1.00 41.34 87 GLY A N 1
ATOM 678 C CA . GLY A 1 87 ? -39.772 52.908 10.112 1.00 41.34 87 GLY A CA 1
ATOM 679 C C . GLY A 1 87 ? -38.430 52.792 10.837 1.00 41.34 87 GLY A C 1
ATOM 680 O O . GLY A 1 87 ? -38.066 51.707 11.254 1.00 41.34 87 GLY A O 1
ATOM 681 N N . LYS A 1 88 ? -37.808 53.955 11.080 1.00 36.97 88 LYS A N 1
ATOM 6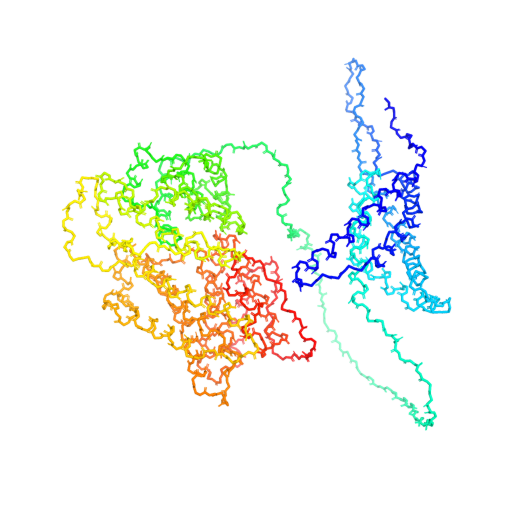82 C CA . LYS A 1 88 ? -36.812 54.300 12.120 1.00 36.97 88 LYS A CA 1
ATOM 683 C C . LYS A 1 88 ? -35.406 53.656 12.139 1.00 36.97 88 LYS A C 1
ATOM 685 O O . LYS A 1 88 ? -35.222 52.446 12.160 1.00 36.97 88 LYS A O 1
ATOM 690 N N . THR A 1 89 ? -34.476 54.578 12.423 1.00 33.91 89 THR A N 1
ATOM 691 C CA . THR A 1 89 ? -33.112 54.486 12.989 1.00 33.91 89 THR A CA 1
ATOM 692 C C . THR A 1 89 ? -31.956 54.350 11.996 1.00 33.91 89 THR A C 1
ATOM 694 O O . THR A 1 89 ? -31.772 53.320 11.356 1.00 33.91 89 THR A O 1
ATOM 697 N N . GLU A 1 90 ? -31.172 55.432 11.898 1.00 44.91 90 GLU A N 1
ATOM 698 C CA . GLU A 1 90 ? -29.863 55.498 11.248 1.00 44.91 90 GLU A CA 1
ATOM 699 C C . GLU A 1 90 ? -28.926 54.453 11.860 1.00 44.91 90 GLU A C 1
ATOM 701 O O . GLU A 1 90 ? -28.513 54.577 13.007 1.00 44.91 90 GLU A O 1
ATOM 706 N N . ASN A 1 91 ? -28.575 53.441 11.074 1.00 36.06 91 ASN A N 1
ATOM 707 C CA . ASN A 1 91 ? -27.379 52.639 11.283 1.00 36.06 91 ASN A CA 1
ATOM 708 C C . ASN A 1 91 ? -26.616 52.617 9.958 1.00 36.06 91 ASN A C 1
ATOM 710 O O . ASN A 1 91 ? -27.199 52.418 8.890 1.00 36.06 91 ASN A O 1
ATOM 714 N N . SER A 1 92 ? -25.317 52.886 10.042 1.00 43.66 92 SER A N 1
ATOM 715 C CA . SER A 1 92 ? -24.368 52.929 8.934 1.00 43.66 92 SER A CA 1
ATOM 716 C C . SER A 1 92 ? -24.504 51.704 8.024 1.00 43.66 92 SER A C 1
ATOM 718 O O . SER A 1 92 ? -24.349 50.562 8.454 1.00 43.66 92 SER A O 1
ATOM 720 N N . VAL A 1 93 ? -24.791 51.951 6.743 1.00 43.62 93 VAL A N 1
ATOM 721 C CA . VAL A 1 93 ? -24.879 50.912 5.708 1.00 43.62 93 VAL A CA 1
ATOM 722 C C . VAL A 1 93 ? -23.544 50.151 5.645 1.00 43.62 93 VAL A C 1
ATOM 724 O O . VAL A 1 93 ? -22.503 50.792 5.464 1.00 43.62 93 VAL A O 1
ATOM 727 N N . PRO A 1 94 ? -23.520 48.809 5.765 1.00 42.84 94 PRO A N 1
ATOM 728 C CA . PRO A 1 94 ? -22.298 48.047 5.561 1.00 42.84 94 PRO A CA 1
ATOM 729 C C . PRO A 1 94 ? -21.924 48.103 4.076 1.00 42.84 94 PRO A C 1
ATOM 731 O O . PRO A 1 94 ? -22.637 47.601 3.209 1.00 42.84 94 PRO A O 1
ATOM 734 N N . VAL A 1 95 ? -20.801 48.752 3.776 1.00 52.69 95 VAL A N 1
ATOM 735 C CA . VAL A 1 95 ? -20.241 48.828 2.424 1.00 52.69 95 VAL A CA 1
ATOM 736 C C . VAL A 1 95 ? -19.644 47.470 2.071 1.00 52.69 95 VAL A C 1
ATOM 738 O O . VAL A 1 95 ? -18.618 47.078 2.631 1.00 52.69 95 VAL A O 1
ATOM 741 N N . GLN A 1 96 ? -20.262 46.756 1.132 1.00 50.69 96 GLN A N 1
ATOM 742 C CA . GLN A 1 96 ? -19.746 45.472 0.671 1.00 50.69 96 GLN A CA 1
ATOM 743 C C . GLN A 1 96 ? -18.554 45.711 -0.268 1.00 50.69 96 GLN A C 1
ATOM 745 O O . GLN A 1 96 ? -18.641 46.456 -1.247 1.00 50.69 96 GLN A O 1
ATOM 750 N N . ASP A 1 97 ? -17.410 45.125 0.080 1.00 61.47 97 ASP A N 1
ATOM 751 C CA . ASP A 1 97 ? -16.156 45.247 -0.662 1.00 61.47 97 ASP A CA 1
ATOM 752 C C . ASP A 1 97 ? -16.108 44.168 -1.748 1.00 61.47 97 ASP A C 1
ATOM 754 O O . ASP A 1 97 ? -15.988 42.982 -1.437 1.00 61.47 97 ASP A O 1
ATOM 758 N N . ARG A 1 98 ? -16.253 44.556 -3.020 1.00 65.88 98 ARG A N 1
ATOM 759 C CA . ARG A 1 98 ? -16.314 43.602 -4.137 1.00 65.88 98 ARG A CA 1
ATOM 760 C C . ARG A 1 98 ? -15.177 43.855 -5.125 1.00 65.88 98 ARG A C 1
ATOM 762 O O . ARG A 1 98 ? -14.870 45.003 -5.449 1.00 65.88 98 ARG A O 1
ATOM 769 N N . LEU A 1 99 ? -14.547 42.774 -5.588 1.00 77.44 99 LEU A N 1
ATOM 770 C CA . LEU A 1 99 ? -13.513 42.825 -6.622 1.00 77.44 99 LEU A CA 1
ATOM 771 C C . LEU A 1 99 ? -14.134 43.324 -7.935 1.00 77.44 99 LEU A C 1
ATOM 773 O O . LEU A 1 99 ? -15.120 42.758 -8.413 1.00 77.44 99 LEU A O 1
ATOM 777 N N . SER A 1 100 ? -13.555 44.365 -8.526 1.00 79.44 100 SER A N 1
ATOM 778 C CA . SER A 1 100 ? -13.967 44.865 -9.835 1.00 79.44 100 SER A CA 1
ATOM 779 C C . SER A 1 100 ? -13.281 44.053 -10.928 1.00 79.44 100 SER A C 1
ATOM 781 O O . SER A 1 100 ? -12.148 44.337 -11.314 1.00 79.44 100 SER A O 1
ATOM 783 N N . VAL A 1 101 ? -13.991 43.051 -11.457 1.00 78.69 101 VAL A N 1
ATOM 784 C CA . VAL A 1 101 ? -13.505 42.179 -12.544 1.00 78.69 101 VAL A CA 1
ATOM 785 C C . VAL A 1 101 ? -13.025 43.004 -13.742 1.00 78.69 101 VAL A C 1
ATOM 787 O O . VAL A 1 101 ? -11.975 42.721 -14.312 1.00 78.69 101 VAL A O 1
ATOM 790 N N . ARG A 1 102 ? -13.739 44.088 -14.073 1.00 80.50 102 ARG A N 1
ATOM 791 C CA . ARG A 1 102 ? -13.358 45.009 -15.152 1.00 80.50 102 ARG A CA 1
ATOM 792 C C . ARG A 1 102 ? -11.997 45.664 -14.896 1.00 80.50 102 ARG A C 1
ATOM 794 O O . ARG A 1 102 ? -11.165 45.688 -15.795 1.00 80.50 102 ARG A O 1
ATOM 801 N N . ASN A 1 103 ? -11.758 46.171 -13.688 1.00 83.19 103 ASN A N 1
ATOM 802 C CA . ASN A 1 103 ? -10.497 46.838 -13.354 1.00 83.19 103 ASN A CA 1
ATOM 803 C C . ASN A 1 103 ? -9.335 45.841 -13.296 1.00 83.19 103 ASN A C 1
ATOM 805 O O . ASN A 1 103 ? -8.238 46.152 -13.751 1.00 83.19 103 ASN A O 1
ATOM 809 N N . THR A 1 104 ? -9.581 44.628 -12.795 1.00 82.75 104 THR A N 1
ATOM 810 C CA . THR A 1 104 ? -8.591 43.543 -12.785 1.00 82.75 104 THR A CA 1
ATOM 811 C C . THR A 1 104 ? -8.186 43.130 -14.201 1.00 82.75 104 THR A C 1
ATOM 813 O O . THR A 1 104 ? -6.998 42.963 -14.458 1.00 82.75 104 THR A O 1
ATOM 816 N N . ILE A 1 105 ? -9.134 43.041 -15.141 1.00 83.25 105 ILE A N 1
ATOM 817 C CA . ILE A 1 105 ? -8.841 42.744 -16.553 1.00 83.25 105 ILE A CA 1
ATOM 818 C C . ILE A 1 105 ? -8.024 43.873 -17.200 1.00 83.25 105 ILE A C 1
ATOM 820 O O . ILE A 1 105 ? -7.046 43.598 -17.889 1.00 83.25 105 ILE A O 1
ATOM 824 N N . ILE A 1 106 ? -8.376 45.141 -16.954 1.00 82.75 106 ILE A N 1
ATOM 825 C CA . ILE A 1 106 ? -7.624 46.289 -17.494 1.00 82.75 106 ILE A CA 1
ATOM 826 C C . ILE A 1 106 ? -6.176 46.279 -16.987 1.00 82.75 106 ILE A C 1
ATOM 828 O O . ILE A 1 106 ? -5.246 46.418 -17.778 1.00 82.75 106 ILE A O 1
ATOM 832 N N . LYS A 1 107 ? -5.979 46.061 -15.681 1.00 82.44 107 LYS A N 1
ATOM 833 C CA . LYS A 1 107 ? -4.646 45.934 -15.080 1.00 82.44 107 LYS A CA 1
ATOM 834 C C . LYS A 1 107 ? -3.845 44.792 -15.684 1.00 82.44 107 LYS A C 1
ATOM 836 O O . LYS A 1 107 ? -2.681 44.986 -16.004 1.00 82.44 107 LYS A O 1
ATOM 841 N N . PHE A 1 108 ? -4.476 43.633 -15.856 1.00 85.75 108 PHE A N 1
ATOM 842 C CA . PHE A 1 108 ? -3.849 42.464 -16.457 1.00 85.75 108 PHE A CA 1
ATOM 843 C C . PHE A 1 108 ? -3.315 42.773 -17.860 1.00 85.75 108 PHE A C 1
ATOM 845 O O . PHE A 1 108 ? -2.141 42.540 -18.126 1.00 85.75 108 PHE A O 1
ATOM 852 N N . PHE A 1 109 ? -4.131 43.366 -18.736 1.00 87.25 109 PHE A N 1
ATOM 853 C CA . PHE A 1 109 ? -3.672 43.698 -20.084 1.00 87.25 109 PHE A CA 1
ATOM 854 C C . PHE A 1 109 ? -2.557 44.746 -20.081 1.00 87.25 109 PHE A C 1
ATOM 856 O O . PHE A 1 109 ? -1.574 44.556 -20.788 1.00 87.25 109 PHE A O 1
ATOM 863 N N . LEU A 1 110 ? -2.663 45.799 -19.261 1.00 85.81 110 LEU A N 1
ATOM 864 C CA . LEU A 1 110 ? -1.622 46.829 -19.160 1.00 85.81 110 LEU A CA 1
ATOM 865 C C . LEU A 1 110 ? -0.294 46.273 -18.628 1.00 85.81 110 LEU A C 1
ATOM 867 O O . LEU A 1 110 ? 0.769 46.660 -19.107 1.00 85.81 110 LEU A O 1
ATOM 871 N N . ASP A 1 111 ? -0.344 45.361 -17.662 1.00 83.75 111 ASP A N 1
ATOM 872 C CA . ASP A 1 111 ? 0.839 44.710 -17.105 1.00 83.75 111 ASP A CA 1
ATOM 873 C C . ASP A 1 111 ? 1.492 43.767 -18.126 1.00 83.75 111 ASP A C 1
ATOM 875 O O . ASP A 1 111 ? 2.687 43.877 -18.401 1.00 83.75 111 ASP A O 1
ATOM 879 N N . GLN A 1 112 ? 0.701 42.919 -18.788 1.00 84.38 112 GLN A N 1
ATOM 880 C CA . GLN A 1 112 ? 1.221 41.983 -19.785 1.00 84.38 112 GLN A CA 1
ATOM 881 C C . GLN A 1 112 ? 1.699 42.669 -21.073 1.00 84.38 112 GLN A C 1
ATOM 883 O O . GLN A 1 112 ? 2.588 42.139 -21.735 1.00 84.38 112 GLN A O 1
ATOM 888 N N . SER A 1 113 ? 1.173 43.847 -21.430 1.00 84.44 113 SER A N 1
ATOM 889 C CA . SER A 1 113 ? 1.615 44.581 -22.623 1.00 84.44 113 SER A CA 1
ATOM 890 C C . SER A 1 113 ? 2.743 45.577 -22.350 1.00 84.44 113 SER A C 1
ATOM 892 O O . SER A 1 113 ? 3.667 45.676 -23.151 1.00 84.44 113 SER A O 1
ATOM 894 N N . ILE A 1 114 ? 2.679 46.345 -21.256 1.00 85.19 114 ILE A N 1
ATOM 895 C CA . ILE A 1 114 ? 3.632 47.435 -20.978 1.00 85.19 114 ILE A CA 1
ATOM 896 C C . ILE A 1 114 ? 4.711 46.962 -20.007 1.00 85.19 114 ILE A C 1
ATOM 898 O O . ILE A 1 114 ? 5.892 47.024 -20.342 1.00 85.19 114 ILE A O 1
ATOM 902 N N . ALA A 1 115 ? 4.331 46.458 -18.829 1.00 80.12 115 ALA A N 1
ATOM 903 C CA . ALA A 1 115 ? 5.309 46.075 -17.810 1.00 80.12 115 ALA A CA 1
ATOM 904 C C . ALA A 1 115 ? 6.159 44.881 -18.250 1.00 80.12 115 ALA A C 1
ATOM 906 O O . ALA A 1 115 ? 7.378 44.934 -18.121 1.00 80.12 115 ALA A O 1
ATOM 907 N N . ALA A 1 116 ? 5.558 43.839 -18.828 1.00 79.75 116 ALA A N 1
ATOM 908 C CA . ALA A 1 116 ? 6.303 42.673 -19.308 1.00 79.75 116 ALA A CA 1
ATOM 909 C C . ALA A 1 116 ? 7.312 43.043 -20.413 1.00 79.75 116 ALA A C 1
ATOM 911 O O . ALA A 1 116 ? 8.463 42.611 -20.368 1.00 79.75 116 ALA A O 1
ATOM 912 N N . THR A 1 117 ? 6.919 43.906 -21.353 1.00 85.31 117 THR A N 1
ATOM 913 C CA . THR A 1 117 ? 7.783 44.427 -22.428 1.00 85.31 117 THR A CA 1
ATOM 914 C C . THR A 1 117 ? 8.952 45.228 -21.855 1.00 85.31 117 THR A C 1
ATOM 916 O O . THR A 1 117 ? 10.109 44.955 -22.171 1.00 85.31 117 THR A O 1
ATOM 919 N N . VAL A 1 118 ? 8.675 46.185 -20.965 1.00 84.75 118 VAL A N 1
ATOM 920 C CA . VAL A 1 118 ? 9.716 47.025 -20.353 1.00 84.75 118 VAL A CA 1
ATOM 921 C C . VAL A 1 118 ? 10.656 46.190 -19.484 1.00 84.75 118 VAL A C 1
ATOM 923 O O . VAL A 1 118 ? 11.868 46.360 -19.580 1.00 84.75 118 VAL A O 1
ATOM 926 N N . ASN A 1 119 ? 10.134 45.250 -18.695 1.00 83.69 119 ASN A N 1
ATOM 927 C CA . ASN A 1 119 ? 10.946 44.373 -17.851 1.00 83.69 119 ASN A CA 1
ATOM 928 C C . ASN A 1 119 ? 11.815 43.414 -18.662 1.00 83.69 119 ASN A C 1
ATOM 930 O O . ASN A 1 119 ? 12.968 43.201 -18.301 1.00 83.69 119 ASN A O 1
ATOM 934 N N . THR A 1 120 ? 11.307 42.885 -19.776 1.00 83.06 120 THR A N 1
ATOM 935 C CA . THR A 1 120 ? 12.085 42.008 -20.663 1.00 83.06 120 THR A CA 1
ATOM 936 C C . THR A 1 120 ? 13.240 42.773 -21.312 1.00 83.06 120 THR A C 1
ATOM 938 O O . THR A 1 120 ? 14.376 42.305 -21.298 1.00 83.06 120 THR A O 1
ATOM 941 N N . ALA A 1 121 ? 12.990 43.990 -21.809 1.00 85.44 121 ALA A N 1
ATOM 942 C CA . ALA A 1 121 ? 14.044 44.837 -22.370 1.00 85.44 121 ALA A CA 1
ATOM 943 C C . ALA A 1 121 ? 15.063 45.272 -21.303 1.00 85.44 121 ALA A C 1
ATOM 945 O O . ALA A 1 121 ? 16.271 45.232 -21.531 1.00 85.44 121 ALA A O 1
ATOM 946 N N . MET A 1 122 ? 14.580 45.655 -20.118 1.00 82.62 122 MET A N 1
ATOM 947 C CA . MET A 1 122 ? 15.419 46.052 -18.990 1.00 82.62 122 MET A CA 1
ATOM 948 C C . MET A 1 122 ? 16.286 44.889 -18.504 1.00 82.62 122 MET A C 1
ATOM 950 O O . MET A 1 122 ? 17.453 45.103 -18.197 1.00 82.62 122 MET A O 1
ATOM 954 N N . TYR A 1 123 ? 15.760 43.664 -18.499 1.00 81.50 123 TYR A N 1
ATOM 955 C CA . TYR A 1 123 ? 16.523 42.464 -18.177 1.00 81.50 123 TYR A CA 1
ATOM 956 C C . TYR A 1 123 ? 17.687 42.238 -19.141 1.00 81.50 123 TYR A C 1
ATOM 958 O O . TYR A 1 123 ? 18.824 42.139 -18.684 1.00 81.50 123 TYR A O 1
ATOM 966 N N . ILE A 1 124 ? 17.426 42.231 -20.452 1.00 82.25 124 ILE A N 1
ATOM 967 C CA . ILE A 1 124 ? 18.463 42.011 -21.472 1.00 82.25 124 ILE A CA 1
ATOM 968 C C . ILE A 1 124 ? 19.553 43.089 -21.367 1.00 82.25 124 ILE A C 1
ATOM 970 O O . ILE A 1 124 ? 20.741 42.780 -21.270 1.00 82.25 124 ILE A O 1
ATOM 974 N N . CYS A 1 125 ? 19.154 44.361 -21.285 1.00 86.12 125 CYS A N 1
ATOM 975 C CA . CYS A 1 125 ? 20.094 45.475 -21.200 1.00 86.12 125 CYS A CA 1
ATOM 976 C C . CYS A 1 125 ? 20.911 45.480 -19.899 1.00 86.12 125 CYS A C 1
ATOM 978 O O . CYS A 1 125 ? 22.130 45.667 -19.938 1.00 86.12 125 CYS A O 1
ATOM 980 N N . LEU A 1 126 ? 20.265 45.277 -18.745 1.00 81.44 126 LEU A N 1
ATOM 981 C CA . LEU A 1 126 ? 20.946 45.300 -17.449 1.00 81.44 126 LEU A CA 1
ATOM 982 C C . LEU A 1 126 ? 21.846 44.082 -17.268 1.00 81.44 126 LEU A C 1
ATOM 984 O O . LEU A 1 126 ? 22.989 44.255 -16.858 1.00 81.44 126 LEU A O 1
ATOM 988 N N . MET A 1 127 ? 21.390 42.872 -17.603 1.00 79.00 127 MET A N 1
ATOM 989 C CA . MET A 1 127 ? 22.230 41.676 -17.494 1.00 79.00 127 MET A CA 1
ATOM 990 C C . MET A 1 127 ? 23.391 41.704 -18.482 1.00 79.00 127 MET A C 1
ATOM 992 O O . MET A 1 127 ? 24.509 41.350 -18.111 1.00 79.00 127 MET A O 1
ATOM 996 N N . GLY A 1 128 ? 23.165 42.181 -19.709 1.00 78.12 128 GLY A N 1
ATOM 997 C CA . GLY A 1 128 ? 24.227 42.400 -20.685 1.00 78.12 128 GLY A CA 1
ATOM 998 C C . GLY A 1 128 ? 25.316 43.335 -20.149 1.00 78.12 128 GLY A C 1
ATOM 999 O O . GLY A 1 128 ? 26.499 42.992 -20.204 1.00 78.12 128 GLY A O 1
ATOM 1000 N N . GLY A 1 129 ? 24.913 44.462 -19.548 1.00 81.62 129 GLY A N 1
ATOM 1001 C CA . GLY A 1 129 ? 25.824 45.433 -18.936 1.00 81.62 129 GLY A CA 1
ATOM 1002 C C . GLY A 1 129 ? 26.531 44.909 -17.682 1.00 81.62 129 GLY A C 1
ATOM 1003 O O . GLY A 1 129 ? 27.740 45.074 -17.543 1.00 81.62 129 GLY A O 1
ATOM 1004 N N . ILE A 1 130 ? 25.810 44.217 -16.799 1.00 78.44 130 ILE A N 1
ATOM 1005 C CA . ILE A 1 130 ? 26.354 43.603 -15.578 1.00 78.44 130 ILE A CA 1
ATOM 1006 C C . ILE A 1 130 ? 27.378 42.501 -15.910 1.00 78.44 130 ILE A C 1
ATOM 1008 O O . ILE A 1 130 ? 28.374 42.352 -15.203 1.00 78.44 130 ILE A O 1
ATOM 1012 N N . LYS A 1 131 ? 27.165 41.751 -17.000 1.00 75.81 131 LYS A N 1
ATOM 1013 C CA . LYS A 1 131 ? 28.104 40.740 -17.516 1.00 75.81 131 LYS A CA 1
ATOM 1014 C C . LYS A 1 131 ? 29.263 41.349 -18.333 1.00 75.81 131 LYS A C 1
ATOM 1016 O O . LYS A 1 131 ? 30.139 40.610 -18.767 1.00 75.81 131 LYS A O 1
ATOM 1021 N N . GLY A 1 132 ? 29.296 42.673 -18.523 1.00 79.88 132 GLY A N 1
ATOM 1022 C CA . GLY A 1 132 ? 30.398 43.390 -19.178 1.00 79.88 132 GLY A CA 1
ATOM 1023 C C . GLY A 1 132 ? 30.412 43.318 -20.710 1.00 79.88 132 GLY A C 1
ATOM 1024 O O . GLY A 1 132 ? 31.460 43.539 -21.315 1.00 79.88 132 GLY A O 1
ATOM 1025 N N . HIS A 1 133 ? 29.283 43.004 -21.351 1.00 85.31 133 HIS A N 1
ATOM 1026 C CA . HIS A 1 133 ? 29.205 42.932 -22.811 1.00 85.31 133 HIS A CA 1
ATOM 1027 C C . HIS A 1 133 ? 29.287 44.320 -23.466 1.00 85.31 133 HIS A C 1
ATOM 1029 O O . HIS A 1 133 ? 28.920 45.336 -22.872 1.00 85.31 133 HIS A O 1
ATOM 1035 N N . SER A 1 134 ? 29.754 44.372 -24.719 1.00 87.31 134 SER A N 1
ATOM 1036 C CA . SER A 1 134 ? 29.787 45.617 -25.493 1.00 87.31 134 SER A CA 1
ATOM 1037 C C . SER A 1 134 ? 28.374 46.103 -25.829 1.00 87.31 134 SER A C 1
ATOM 1039 O O . SER A 1 134 ? 27.442 45.311 -25.964 1.00 87.31 134 SER A O 1
ATOM 1041 N N . TYR A 1 135 ? 28.217 47.414 -26.025 1.00 87.25 135 TYR A N 1
ATOM 1042 C CA . TYR A 1 135 ? 26.937 48.011 -26.417 1.00 87.25 135 TYR A CA 1
ATOM 1043 C C . TYR A 1 135 ? 26.342 47.358 -27.675 1.00 87.25 135 TYR A C 1
ATOM 1045 O O . TYR A 1 135 ? 25.148 47.076 -27.717 1.00 87.25 135 TYR A O 1
ATOM 1053 N N . GLU A 1 136 ? 27.179 47.059 -28.674 1.00 86.75 136 GLU A N 1
ATOM 1054 C CA . GLU A 1 136 ? 26.750 46.397 -29.912 1.00 86.75 136 GLU A CA 1
ATOM 1055 C C . GLU A 1 136 ? 26.167 45.005 -29.651 1.00 86.75 136 GLU A C 1
ATOM 1057 O O . GLU A 1 136 ? 25.129 44.668 -30.212 1.00 86.75 136 GLU A O 1
ATOM 1062 N N . TYR A 1 137 ? 26.780 44.230 -28.751 1.00 86.06 137 TYR A N 1
ATOM 1063 C CA . TYR A 1 137 ? 26.283 42.908 -28.376 1.00 86.06 137 TYR A CA 1
ATOM 1064 C C . TYR A 1 137 ? 24.941 42.990 -27.643 1.00 86.06 137 TYR A C 1
ATOM 1066 O O . TYR A 1 137 ? 24.024 42.237 -27.949 1.00 86.06 137 TYR A O 1
ATOM 1074 N N . ILE A 1 138 ? 24.801 43.932 -26.706 1.00 88.25 138 ILE A N 1
ATOM 1075 C CA . ILE A 1 138 ? 23.561 44.111 -25.937 1.00 88.25 138 ILE A CA 1
ATOM 1076 C C . ILE A 1 138 ? 22.405 44.515 -26.860 1.00 88.25 138 ILE A C 1
ATOM 1078 O O . ILE A 1 138 ? 21.279 44.059 -26.680 1.00 88.25 138 ILE A O 1
ATOM 1082 N N . MET A 1 139 ? 22.673 45.362 -27.856 1.00 91.38 139 MET A N 1
ATOM 1083 C CA . MET A 1 139 ? 21.659 45.746 -28.837 1.00 91.38 139 MET A CA 1
ATOM 1084 C C . MET A 1 139 ? 21.289 44.583 -29.762 1.00 91.38 139 MET A C 1
ATOM 1086 O O . MET A 1 139 ? 20.103 44.384 -30.008 1.00 91.38 139 MET A O 1
ATOM 1090 N N . ASP A 1 140 ? 22.259 43.795 -30.237 1.00 87.19 140 ASP A N 1
ATOM 1091 C CA . ASP A 1 140 ? 21.983 42.608 -31.062 1.00 87.19 140 ASP A CA 1
ATOM 1092 C C . ASP A 1 140 ? 21.150 41.569 -30.289 1.00 87.19 140 ASP A C 1
ATOM 1094 O O . ASP A 1 140 ? 20.172 41.040 -30.813 1.00 87.19 140 ASP A O 1
ATOM 1098 N N . ASP A 1 141 ? 21.458 41.358 -29.005 1.00 81.50 141 ASP A N 1
ATOM 1099 C CA . ASP A 1 141 ? 20.711 40.462 -28.116 1.00 81.50 141 ASP A CA 1
ATOM 1100 C C . ASP A 1 141 ? 19.288 40.974 -27.838 1.00 81.50 141 ASP A C 1
ATOM 1102 O O . ASP A 1 141 ? 18.315 40.216 -27.887 1.00 81.50 141 ASP A O 1
ATOM 1106 N N . LEU A 1 142 ? 19.129 42.288 -27.646 1.00 88.56 142 LEU A N 1
ATOM 1107 C CA . LEU A 1 142 ? 17.815 42.911 -27.505 1.00 88.56 142 LEU A CA 1
ATOM 1108 C C . LEU A 1 142 ? 16.975 42.738 -28.777 1.00 88.56 142 LEU A C 1
ATOM 1110 O O . LEU A 1 142 ? 15.806 42.391 -28.681 1.00 88.56 142 LEU A O 1
ATOM 1114 N N . TYR A 1 143 ? 17.526 42.930 -29.974 1.00 88.31 143 TYR A N 1
ATOM 1115 C CA . TYR A 1 143 ? 16.742 42.734 -31.200 1.00 88.31 143 TYR A CA 1
ATOM 1116 C C . TYR A 1 143 ? 16.496 41.255 -31.525 1.00 88.31 143 TYR A C 1
ATOM 1118 O O . TYR A 1 143 ? 15.432 40.920 -32.050 1.00 88.31 143 TYR A O 1
ATOM 1126 N N . GLY A 1 144 ? 17.447 40.375 -31.208 1.00 78.81 144 GLY A N 1
ATOM 1127 C CA . GLY A 1 144 ? 17.384 38.952 -31.532 1.00 78.81 144 GLY A CA 1
ATOM 1128 C C . GLY A 1 144 ? 16.497 38.138 -30.591 1.00 78.81 144 GLY A C 1
ATOM 1129 O O . GLY A 1 144 ? 15.718 37.304 -31.049 1.00 78.81 144 GLY A O 1
ATOM 1130 N N . ASN A 1 145 ? 16.579 38.392 -29.282 1.00 80.75 145 ASN A N 1
ATOM 1131 C CA . ASN A 1 145 ? 16.002 37.509 -28.267 1.00 80.75 145 ASN A CA 1
ATOM 1132 C C . ASN A 1 145 ? 14.812 38.106 -27.507 1.00 80.75 145 ASN A C 1
ATOM 1134 O O . ASN A 1 145 ? 14.098 37.365 -26.827 1.00 80.75 145 ASN A O 1
ATOM 1138 N N . PHE A 1 146 ? 14.523 39.402 -27.661 1.00 86.88 146 PHE A N 1
ATOM 1139 C CA . PHE A 1 146 ? 13.434 40.071 -26.942 1.00 86.88 146 PHE A CA 1
ATOM 1140 C C . PHE A 1 146 ? 12.076 39.375 -27.092 1.00 86.88 146 PHE A C 1
ATOM 1142 O O . PHE A 1 146 ? 11.432 39.064 -26.091 1.00 86.88 146 PHE A O 1
ATOM 1149 N N . TRP A 1 147 ? 11.650 39.079 -28.323 1.00 85.25 147 TRP A N 1
ATOM 1150 C CA . TRP A 1 147 ? 10.349 38.440 -28.564 1.00 85.25 147 TRP A CA 1
ATOM 1151 C C . TRP A 1 147 ? 10.294 37.007 -28.038 1.00 85.25 147 TRP A C 1
ATOM 1153 O O . TRP A 1 147 ? 9.266 36.585 -27.510 1.00 85.25 147 TRP A O 1
ATOM 1163 N N . SER A 1 148 ? 11.406 36.277 -28.141 1.00 79.81 148 SER A N 1
ATOM 1164 C CA . SER A 1 148 ? 11.521 34.914 -27.623 1.00 79.81 148 SER A CA 1
ATOM 1165 C C . SER A 1 148 ? 11.352 34.892 -26.102 1.00 79.81 148 SER A C 1
ATOM 1167 O O . SER A 1 148 ? 10.510 34.158 -25.580 1.00 79.81 148 SER A O 1
ATOM 1169 N N . LEU A 1 149 ? 12.067 35.770 -25.388 1.00 73.06 149 LEU A N 1
ATOM 1170 C CA . LEU A 1 149 ? 11.954 35.883 -23.933 1.00 73.06 149 LEU A CA 1
ATOM 1171 C C . LEU A 1 149 ? 10.569 36.379 -23.502 1.00 73.06 149 LEU A C 1
ATOM 1173 O O . LEU A 1 149 ? 9.999 35.835 -22.554 1.00 73.06 149 LEU A O 1
ATOM 1177 N N . LEU A 1 150 ? 10.002 37.363 -24.207 1.00 81.56 150 LEU A N 1
ATOM 1178 C CA . LEU A 1 150 ? 8.682 37.901 -23.887 1.00 81.56 150 LEU A CA 1
ATOM 1179 C C . LEU A 1 150 ? 7.599 36.819 -24.007 1.00 81.56 150 LEU A C 1
ATOM 1181 O O . LEU A 1 150 ? 6.841 36.607 -23.060 1.00 81.56 150 LEU A O 1
ATOM 1185 N N . PHE A 1 151 ? 7.553 36.074 -25.115 1.00 81.88 151 PHE A N 1
ATOM 1186 C CA . PHE A 1 151 ? 6.560 35.008 -25.287 1.00 81.88 151 PHE A CA 1
ATOM 1187 C C . PHE A 1 151 ? 6.787 33.828 -24.350 1.00 81.88 151 PHE A C 1
ATOM 1189 O O . PHE A 1 151 ? 5.822 33.259 -23.837 1.00 81.88 151 PHE A O 1
ATOM 1196 N N . ALA A 1 152 ? 8.042 33.488 -24.065 1.00 70.38 152 ALA A N 1
ATOM 1197 C CA . ALA A 1 152 ? 8.342 32.474 -23.070 1.00 70.38 152 ALA A CA 1
ATOM 1198 C C . ALA A 1 152 ? 7.830 32.897 -21.676 1.00 70.38 152 ALA A C 1
ATOM 1200 O O . ALA A 1 152 ? 7.311 32.061 -20.933 1.00 70.38 152 ALA A O 1
ATOM 1201 N N . SER A 1 153 ? 7.890 34.193 -21.336 1.00 71.88 153 SER A N 1
ATOM 1202 C CA . SER A 1 153 ? 7.396 34.704 -20.049 1.00 71.88 153 SER A CA 1
ATOM 1203 C C . SER A 1 153 ? 5.877 34.521 -19.907 1.00 71.88 153 SER A C 1
ATOM 1205 O O . SER A 1 153 ? 5.380 34.195 -18.824 1.00 71.88 153 SER A O 1
ATOM 1207 N N . TYR A 1 154 ? 5.136 34.594 -21.018 1.00 80.31 154 TYR A N 1
ATOM 1208 C CA . TYR A 1 154 ? 3.683 34.421 -21.041 1.00 80.31 154 TYR A CA 1
ATOM 1209 C C . TYR A 1 154 ? 3.200 33.003 -20.724 1.00 80.31 154 TYR A C 1
ATOM 1211 O O . TYR A 1 154 ? 2.014 32.806 -20.467 1.00 80.31 154 TYR A O 1
ATOM 1219 N N . ARG A 1 155 ? 4.085 32.003 -20.664 1.00 70.19 155 ARG A N 1
ATOM 1220 C CA . ARG A 1 155 ? 3.694 30.647 -20.253 1.00 70.19 155 ARG A CA 1
ATOM 1221 C C . ARG A 1 155 ? 3.399 30.538 -18.751 1.00 70.19 155 ARG A C 1
ATOM 1223 O O . ARG A 1 155 ? 2.697 29.619 -18.342 1.00 70.19 155 ARG A O 1
ATOM 1230 N N . PHE A 1 156 ? 3.918 31.462 -17.939 1.00 66.38 156 PHE A N 1
ATOM 1231 C CA . PHE A 1 156 ? 3.818 31.410 -16.475 1.00 66.38 156 PHE A CA 1
ATOM 1232 C C . PHE A 1 156 ? 3.311 32.723 -15.854 1.00 66.38 156 PHE A C 1
ATOM 1234 O O . PHE A 1 156 ? 2.430 32.709 -14.991 1.00 66.38 156 PHE A O 1
ATOM 1241 N N . TRP A 1 157 ? 3.802 33.872 -16.326 1.00 69.62 157 TRP A N 1
ATOM 1242 C CA . TRP A 1 157 ? 3.526 35.183 -15.726 1.00 69.62 157 TRP A CA 1
ATOM 1243 C C . TRP A 1 157 ? 2.074 35.671 -15.767 1.00 69.62 157 TRP A C 1
ATOM 1245 O O . TRP A 1 157 ? 1.648 36.266 -14.773 1.00 69.62 157 TRP A O 1
ATOM 1255 N N . PRO A 1 158 ? 1.274 35.408 -16.817 1.00 81.62 158 PRO A N 1
ATOM 1256 C CA . PRO A 1 158 ? -0.120 35.835 -16.858 1.00 81.62 158 PRO A CA 1
ATOM 1257 C C . PRO A 1 158 ? -0.943 35.301 -15.679 1.00 81.62 158 PRO A C 1
ATOM 1259 O O . PRO A 1 158 ? -1.757 36.024 -15.104 1.00 81.62 158 PRO A O 1
ATOM 1262 N N . PHE A 1 159 ? -0.692 34.058 -15.263 1.00 74.62 159 PHE A N 1
ATOM 1263 C CA . PHE A 1 159 ? -1.379 33.450 -14.125 1.00 74.62 159 PHE A CA 1
ATOM 1264 C C . PHE A 1 159 ? -0.988 34.119 -12.798 1.00 74.62 159 PHE A C 1
ATOM 1266 O O . PHE A 1 159 ? -1.857 34.486 -12.004 1.00 74.62 159 PHE A O 1
ATOM 1273 N N . VAL A 1 160 ? 0.313 34.348 -12.587 1.00 72.12 160 VAL A N 1
ATOM 1274 C CA . VAL A 1 160 ? 0.840 35.029 -11.391 1.00 72.12 160 VAL A CA 1
ATOM 1275 C C . VAL A 1 160 ? 0.318 36.465 -11.308 1.00 72.12 160 VAL A C 1
ATOM 1277 O O . VAL A 1 160 ? -0.125 36.899 -10.247 1.00 72.12 160 VAL A O 1
ATOM 1280 N N . CYS A 1 161 ? 0.301 37.185 -12.431 1.00 76.12 161 CYS A N 1
ATOM 1281 C CA . CYS A 1 161 ? -0.220 38.544 -12.548 1.00 76.12 161 CYS A CA 1
ATOM 1282 C C . CYS A 1 161 ? -1.709 38.625 -12.162 1.00 76.12 161 CYS A C 1
ATOM 1284 O O . CYS A 1 161 ? -2.104 39.453 -11.335 1.00 76.12 161 CYS A O 1
ATOM 1286 N N . LEU A 1 162 ? -2.532 37.710 -12.687 1.00 78.56 162 LEU A N 1
ATOM 1287 C CA . LEU A 1 162 ? -3.963 37.656 -12.386 1.00 78.56 162 LEU A CA 1
ATOM 1288 C C . LEU A 1 162 ? -4.224 37.360 -10.901 1.00 78.56 162 LEU A C 1
ATOM 1290 O O . LEU A 1 162 ? -5.055 38.024 -10.275 1.00 78.56 162 LEU A O 1
ATOM 1294 N N . LEU A 1 163 ? -3.476 36.419 -10.316 1.00 75.69 163 LEU A N 1
ATOM 1295 C CA . LEU A 1 163 ? -3.545 36.102 -8.888 1.00 75.69 163 LEU A CA 1
ATOM 1296 C C . LEU A 1 163 ? -3.115 37.303 -8.027 1.00 75.69 163 LEU A C 1
ATOM 1298 O O . LEU A 1 163 ? -3.782 37.638 -7.045 1.00 75.69 163 LEU A O 1
ATOM 1302 N N . ASN A 1 164 ? -2.046 37.997 -8.429 1.00 75.62 164 ASN A N 1
ATOM 1303 C CA . ASN A 1 164 ? -1.515 39.165 -7.731 1.00 75.62 164 ASN A CA 1
ATOM 1304 C C . ASN A 1 164 ? -2.526 40.329 -7.713 1.00 75.62 164 ASN A C 1
ATOM 1306 O O . ASN A 1 164 ? -2.740 40.960 -6.676 1.00 75.62 164 ASN A O 1
ATOM 1310 N N . PHE A 1 165 ? -3.224 40.585 -8.825 1.00 78.19 165 PHE A N 1
ATOM 1311 C CA . PHE A 1 165 ? -4.249 41.634 -8.889 1.00 78.19 165 PHE A CA 1
ATOM 1312 C C . PHE A 1 165 ? -5.580 41.255 -8.232 1.00 78.19 165 PHE A C 1
ATOM 1314 O O . PHE A 1 165 ? -6.274 42.144 -7.731 1.00 78.19 165 PHE A O 1
ATOM 1321 N N . ALA A 1 166 ? -5.945 39.971 -8.211 1.00 76.19 166 ALA A N 1
ATOM 1322 C CA . ALA A 1 166 ? -7.202 39.511 -7.623 1.00 76.19 166 ALA A CA 1
ATOM 1323 C C . ALA A 1 166 ? -7.126 39.325 -6.098 1.00 76.19 166 ALA A C 1
ATOM 1325 O O . ALA A 1 166 ? -8.085 39.637 -5.386 1.00 76.19 166 ALA A O 1
ATOM 1326 N N . VAL A 1 167 ? -5.998 38.822 -5.588 1.00 73.81 167 VAL A N 1
ATOM 1327 C CA . VAL A 1 167 ? -5.898 38.302 -4.214 1.00 73.81 167 VAL A CA 1
ATOM 1328 C C . VAL A 1 167 ? -4.996 39.157 -3.329 1.00 73.81 167 VAL A C 1
ATOM 1330 O O . VAL A 1 167 ? -5.319 39.375 -2.161 1.00 73.81 167 VAL A O 1
ATOM 1333 N N . VAL A 1 168 ? -3.890 39.674 -3.866 1.00 70.06 168 VAL A N 1
ATOM 1334 C CA . VAL A 1 168 ? -2.823 40.270 -3.053 1.00 70.06 168 VAL A CA 1
ATOM 1335 C C . VAL A 1 168 ? -3.076 41.771 -2.841 1.00 70.06 168 VAL A C 1
ATOM 1337 O O . VAL A 1 168 ? -3.206 42.525 -3.814 1.00 70.06 168 VAL A O 1
ATOM 1340 N N . PRO A 1 169 ? -3.153 42.251 -1.581 1.00 71.56 169 PRO A N 1
ATOM 1341 C CA . PRO A 1 169 ? -3.221 43.681 -1.287 1.00 71.56 169 PRO A CA 1
ATOM 1342 C C . PRO A 1 169 ? -1.994 44.416 -1.834 1.00 71.56 169 PRO A C 1
ATOM 1344 O O . PRO A 1 169 ? -0.887 43.896 -1.737 1.00 71.56 169 PRO A O 1
ATOM 1347 N N . MET A 1 170 ? -2.169 45.640 -2.348 1.00 66.88 170 MET A N 1
ATOM 1348 C CA . MET A 1 170 ? -1.118 46.389 -3.063 1.00 66.88 170 MET A CA 1
ATOM 1349 C C . MET A 1 170 ? 0.222 46.444 -2.307 1.00 66.88 170 MET A C 1
ATOM 1351 O O . MET A 1 170 ? 1.256 46.138 -2.891 1.00 66.88 170 MET A O 1
ATOM 1355 N N . ARG A 1 171 ? 0.187 46.688 -0.987 1.00 64.75 171 ARG A N 1
ATOM 1356 C CA . ARG A 1 171 ? 1.381 46.726 -0.119 1.00 64.75 171 ARG A CA 1
ATOM 1357 C C . ARG A 1 171 ? 2.230 45.448 -0.124 1.00 64.75 171 ARG A C 1
ATOM 1359 O O . ARG A 1 171 ? 3.376 45.499 0.285 1.00 64.75 171 ARG A O 1
ATOM 1366 N N . TYR A 1 172 ? 1.668 44.313 -0.546 1.00 65.31 172 TYR A N 1
ATOM 1367 C CA . TYR A 1 172 ? 2.343 43.012 -0.566 1.00 65.31 172 TYR A CA 1
ATOM 1368 C C . TYR A 1 172 ? 2.658 42.490 -1.973 1.00 65.31 172 TYR A C 1
ATOM 1370 O O . TYR A 1 172 ? 3.240 41.417 -2.122 1.00 65.31 172 TYR A O 1
ATOM 1378 N N . ARG A 1 173 ? 2.282 43.226 -3.021 1.00 68.44 173 ARG A N 1
ATOM 1379 C CA . ARG A 1 173 ? 2.507 42.802 -4.409 1.00 68.44 173 ARG A CA 1
ATOM 1380 C C . ARG A 1 173 ? 3.973 42.781 -4.856 1.00 68.44 173 ARG A C 1
ATOM 1382 O O . ARG A 1 173 ? 4.285 41.909 -5.671 1.00 68.44 173 ARG A O 1
ATOM 1389 N N . PRO A 1 174 ? 4.878 43.636 -4.334 1.00 60.88 174 PRO A N 1
ATOM 1390 C CA . PRO A 1 174 ? 6.305 43.548 -4.652 1.00 60.88 174 PRO A CA 1
ATOM 1391 C C . PRO A 1 174 ? 6.903 42.180 -4.327 1.00 60.88 174 PRO A C 1
ATOM 1393 O O . PRO A 1 174 ? 7.593 41.599 -5.158 1.00 60.88 174 PRO A O 1
ATOM 1396 N N . TYR A 1 175 ? 6.566 41.613 -3.166 1.00 60.84 175 TYR A N 1
ATOM 1397 C CA . TYR A 1 175 ? 7.144 40.348 -2.700 1.00 60.84 175 TYR A CA 1
ATOM 1398 C C . TYR A 1 175 ? 6.772 39.153 -3.595 1.00 60.84 175 TYR A C 1
ATOM 1400 O O . TYR A 1 175 ? 7.562 38.225 -3.753 1.00 60.84 175 TYR A O 1
ATOM 1408 N N . VAL A 1 176 ? 5.587 39.188 -4.218 1.00 60.09 176 VAL A N 1
ATOM 1409 C CA . VAL A 1 176 ? 5.097 38.129 -5.119 1.00 60.09 176 VAL A CA 1
ATOM 1410 C C . VAL A 1 176 ? 5.732 38.234 -6.508 1.00 60.09 176 VAL A C 1
ATOM 1412 O O . VAL A 1 176 ? 6.068 37.216 -7.110 1.00 60.09 176 VAL A O 1
ATOM 1415 N N . ALA A 1 177 ? 5.947 39.456 -7.004 1.00 55.84 177 ALA A N 1
ATOM 1416 C CA . ALA A 1 177 ? 6.607 39.688 -8.289 1.00 55.84 177 ALA A CA 1
ATOM 1417 C C . ALA A 1 177 ? 8.104 39.307 -8.267 1.00 55.84 177 ALA A C 1
ATOM 1419 O O . ALA A 1 177 ? 8.632 38.851 -9.275 1.00 55.84 177 ALA A O 1
ATOM 1420 N N . LEU A 1 178 ? 8.777 39.420 -7.118 1.00 51.97 178 LEU A N 1
ATOM 1421 C CA . LEU A 1 178 ? 10.207 39.106 -6.977 1.00 51.97 178 LEU A CA 1
ATOM 1422 C C . LEU A 1 178 ? 10.488 37.612 -6.763 1.00 51.97 178 LEU A C 1
ATOM 1424 O O . LEU A 1 178 ? 11.385 37.061 -7.396 1.00 51.97 178 LEU A O 1
ATOM 1428 N N . GLY A 1 179 ? 9.680 36.923 -5.945 1.00 46.62 179 GLY A N 1
ATOM 1429 C CA . GLY A 1 179 ? 9.840 35.480 -5.707 1.00 46.62 179 GLY A CA 1
ATOM 1430 C C . GLY A 1 179 ? 9.621 34.613 -6.956 1.00 46.62 179 GLY A C 1
ATOM 1431 O O . GLY A 1 179 ? 10.232 33.555 -7.084 1.00 46.62 179 GLY A O 1
ATOM 1432 N N . GLY A 1 180 ? 8.783 35.069 -7.898 1.00 47.31 180 GLY A N 1
ATOM 1433 C CA . GLY A 1 180 ? 8.585 34.421 -9.203 1.00 47.31 180 GLY A CA 1
ATOM 1434 C C . GLY A 1 180 ? 9.568 34.877 -10.291 1.00 47.31 180 GLY A C 1
ATOM 1435 O O . GLY A 1 180 ? 9.899 34.081 -11.174 1.00 47.31 180 GLY A O 1
ATOM 1436 N N . GLY A 1 181 ? 10.037 36.133 -10.206 1.00 48.44 181 GLY A N 1
ATOM 1437 C CA . GLY A 1 181 ? 10.951 36.831 -11.130 1.00 48.44 181 GLY A CA 1
ATOM 1438 C C . GLY A 1 181 ? 12.276 36.115 -11.302 1.00 48.44 181 GLY A C 1
ATOM 1439 O O . GLY A 1 181 ? 12.589 35.591 -12.372 1.00 48.44 181 GLY A O 1
ATOM 1440 N N . ASP A 1 182 ? 13.013 36.044 -10.199 1.00 43.41 182 ASP A N 1
ATOM 1441 C CA . ASP A 1 182 ? 14.389 35.551 -10.173 1.00 43.41 182 ASP A CA 1
ATOM 1442 C C . ASP A 1 182 ? 14.477 34.034 -10.417 1.00 43.41 182 ASP A C 1
ATOM 1444 O O . ASP A 1 182 ? 15.451 33.545 -10.989 1.00 43.41 182 ASP A O 1
ATOM 1448 N N . VAL A 1 183 ? 13.449 33.272 -10.027 1.00 43.06 183 VAL A N 1
ATOM 1449 C CA . VAL A 1 183 ? 13.418 31.805 -10.176 1.00 43.06 183 VAL A CA 1
ATOM 1450 C C . VAL A 1 183 ? 13.041 31.387 -11.602 1.00 43.06 183 VAL A C 1
ATOM 1452 O O . VAL A 1 183 ? 13.631 30.448 -12.138 1.00 43.06 183 VAL A O 1
ATOM 1455 N N . SER A 1 184 ? 12.109 32.093 -12.254 1.00 42.31 184 SER A N 1
ATOM 1456 C CA . SER A 1 184 ? 11.700 31.768 -13.630 1.00 42.31 184 SER A CA 1
ATOM 1457 C C . SER A 1 184 ? 12.702 32.244 -14.675 1.00 42.31 184 SER A C 1
ATOM 1459 O O . SER A 1 184 ? 12.964 31.505 -15.617 1.00 42.31 184 SER A O 1
ATOM 1461 N N . LEU A 1 185 ? 13.316 33.424 -14.517 1.00 45.50 185 LEU A N 1
ATOM 1462 C CA . LEU A 1 185 ? 14.320 33.881 -15.484 1.00 45.50 185 LEU A CA 1
ATOM 1463 C C . LEU A 1 185 ? 15.590 33.017 -15.469 1.00 45.50 185 LEU A C 1
ATOM 1465 O O . LEU A 1 185 ? 16.130 32.735 -16.535 1.00 45.50 185 LEU A O 1
ATOM 1469 N N . ARG A 1 186 ? 15.988 32.471 -14.308 1.00 49.00 186 ARG A N 1
ATOM 1470 C CA . ARG A 1 186 ? 17.035 31.431 -14.222 1.00 49.00 186 ARG A CA 1
ATOM 1471 C C . ARG A 1 186 ? 16.652 30.146 -14.965 1.00 49.00 186 ARG A C 1
ATOM 1473 O O . ARG A 1 186 ? 17.497 29.531 -15.608 1.00 49.00 186 ARG A O 1
ATOM 1480 N N . ALA A 1 187 ? 15.379 29.750 -14.909 1.00 39.66 187 ALA A N 1
ATOM 1481 C CA . ALA A 1 187 ? 14.868 28.599 -15.656 1.00 39.66 187 ALA A CA 1
ATOM 1482 C C . ALA A 1 187 ? 14.755 28.864 -17.172 1.00 39.66 187 ALA A C 1
ATOM 1484 O O . ALA A 1 187 ? 14.778 27.919 -17.961 1.00 39.66 187 ALA A O 1
ATOM 1485 N N . MET A 1 188 ? 14.644 30.131 -17.584 1.00 41.22 188 MET A N 1
ATOM 1486 C CA . MET A 1 188 ? 14.587 30.551 -18.988 1.00 41.22 188 MET A CA 1
ATOM 1487 C C . MET A 1 188 ? 15.989 30.708 -19.603 1.00 41.22 188 MET A C 1
ATOM 1489 O O . MET A 1 188 ? 16.192 30.227 -20.715 1.00 41.22 188 MET A O 1
ATOM 1493 N N . GLU A 1 189 ? 16.975 31.255 -18.875 1.00 43.31 189 GLU A N 1
ATOM 1494 C CA . GLU A 1 189 ? 18.398 31.248 -19.283 1.00 43.31 189 GLU A CA 1
ATOM 1495 C C . GLU A 1 189 ? 18.936 29.817 -19.450 1.00 43.31 189 GLU A C 1
ATOM 1497 O O . GLU A 1 189 ? 19.693 29.546 -20.377 1.00 43.31 189 GLU A O 1
ATOM 1502 N N . ALA A 1 190 ? 18.505 28.872 -18.608 1.00 41.12 190 ALA A N 1
ATOM 1503 C CA . ALA A 1 190 ? 18.918 27.469 -18.699 1.00 41.12 190 ALA A CA 1
ATOM 1504 C C . ALA A 1 190 ? 18.330 26.707 -19.908 1.00 41.12 190 ALA A C 1
ATOM 1506 O O . ALA A 1 190 ? 18.738 25.576 -20.167 1.00 41.12 190 ALA A O 1
ATOM 1507 N N . ARG A 1 191 ? 17.358 27.285 -20.632 1.00 36.88 191 ARG A N 1
ATOM 1508 C CA . ARG A 1 191 ? 16.632 26.624 -21.736 1.00 36.88 191 ARG A CA 1
ATOM 1509 C C . ARG A 1 191 ? 16.831 27.263 -23.108 1.00 36.88 191 ARG A C 1
ATOM 1511 O O . ARG A 1 191 ? 16.409 26.671 -24.098 1.00 36.88 191 ARG A O 1
ATOM 1518 N N . VAL A 1 192 ? 17.470 28.427 -23.193 1.00 37.94 192 VAL A N 1
ATOM 1519 C CA . VAL A 1 192 ? 17.843 29.040 -24.474 1.00 37.94 192 VAL A CA 1
ATOM 1520 C C . VAL A 1 192 ? 19.356 28.893 -24.636 1.00 37.94 192 VAL A C 1
ATOM 1522 O O . VAL A 1 192 ? 20.099 29.534 -23.894 1.00 37.94 192 VAL A O 1
ATOM 1525 N N . PRO A 1 193 ? 19.858 28.049 -25.558 1.00 32.00 193 PRO A N 1
ATOM 1526 C CA . PRO A 1 193 ? 21.290 27.975 -25.796 1.00 32.00 193 PRO A CA 1
ATOM 1527 C C . PRO A 1 193 ? 21.772 29.340 -26.291 1.00 32.00 193 PRO A C 1
ATOM 1529 O O . PRO A 1 193 ? 21.272 29.857 -27.291 1.00 32.00 193 PRO A O 1
ATOM 1532 N N . LEU A 1 194 ? 22.756 29.917 -25.598 1.00 32.16 194 LEU A N 1
ATOM 1533 C CA . LEU A 1 194 ? 23.565 31.033 -26.088 1.00 32.16 194 LEU A CA 1
ATOM 1534 C C . LEU A 1 194 ? 24.303 30.574 -27.353 1.00 32.16 194 LEU A C 1
ATOM 1536 O O . LEU A 1 194 ? 25.462 30.163 -27.329 1.00 32.16 194 LEU A O 1
ATOM 1540 N N . ALA A 1 195 ? 23.613 30.604 -28.488 1.00 32.97 195 ALA A N 1
ATOM 1541 C CA . ALA A 1 195 ? 24.209 30.378 -29.786 1.00 32.97 195 ALA A CA 1
ATOM 1542 C C . ALA A 1 195 ? 25.036 31.615 -30.150 1.00 32.97 195 ALA A C 1
ATOM 1544 O O . ALA A 1 195 ? 24.510 32.546 -30.753 1.00 32.97 195 ALA A O 1
ATOM 1545 N N . ARG A 1 196 ? 26.318 31.612 -29.755 1.00 34.16 196 ARG A N 1
ATOM 1546 C CA . ARG A 1 196 ? 27.495 32.164 -30.469 1.00 34.16 196 ARG A CA 1
ATOM 1547 C C . ARG A 1 196 ? 28.613 32.522 -29.484 1.00 34.16 196 ARG A C 1
ATOM 1549 O O . ARG A 1 196 ? 28.862 33.685 -29.190 1.00 34.16 196 ARG A O 1
ATOM 1556 N N . THR A 1 197 ? 29.379 31.517 -29.084 1.00 32.50 197 THR A N 1
ATOM 1557 C CA . THR A 1 197 ? 30.768 31.679 -28.630 1.00 32.50 197 THR A CA 1
ATOM 1558 C C . THR A 1 197 ? 31.684 30.856 -29.532 1.00 32.50 197 THR A C 1
ATOM 1560 O O . THR A 1 197 ? 32.202 29.825 -29.135 1.00 32.50 197 THR A O 1
ATOM 1563 N N . ALA A 1 198 ? 31.850 31.297 -30.783 1.00 30.27 198 ALA A N 1
ATOM 1564 C CA . ALA A 1 198 ? 32.994 30.941 -31.632 1.00 30.27 198 ALA A CA 1
ATOM 1565 C C . ALA A 1 198 ? 32.980 31.787 -32.916 1.00 30.27 198 ALA A C 1
ATOM 1567 O O . ALA A 1 198 ? 32.313 31.449 -33.894 1.00 30.27 198 ALA A O 1
ATOM 1568 N N . ARG A 1 199 ? 33.725 32.893 -32.932 1.00 26.42 199 ARG A N 1
ATOM 1569 C CA . ARG A 1 199 ? 34.228 33.502 -34.172 1.00 26.42 199 ARG A CA 1
ATOM 1570 C C . ARG A 1 199 ? 35.629 34.043 -33.912 1.00 26.42 199 ARG A C 1
ATOM 1572 O O . ARG A 1 199 ? 35.789 35.194 -33.529 1.00 26.42 199 ARG A O 1
ATOM 1579 N N . GLU A 1 200 ? 36.624 33.200 -34.160 1.00 25.70 200 GLU A N 1
ATOM 1580 C CA . GLU A 1 200 ? 37.924 33.662 -34.649 1.00 25.70 200 GLU A CA 1
ATOM 1581 C C . GLU A 1 200 ? 37.978 33.519 -36.184 1.00 25.70 200 GLU A C 1
ATOM 1583 O O . GLU A 1 200 ? 37.214 32.732 -36.755 1.00 25.70 200 GLU A O 1
ATOM 1588 N N . PRO A 1 201 ? 38.790 34.337 -36.881 1.00 28.78 201 PRO A N 1
ATOM 1589 C CA . PRO A 1 201 ? 38.588 34.645 -38.289 1.00 28.78 201 PRO A CA 1
ATOM 1590 C C . PRO A 1 201 ? 39.476 33.819 -39.231 1.00 28.78 201 PRO A C 1
ATOM 1592 O O . PRO A 1 201 ? 40.652 33.597 -38.968 1.00 28.78 201 PRO A O 1
ATOM 1595 N N . GLY A 1 202 ? 38.941 33.520 -40.419 1.00 23.17 202 GLY A N 1
ATOM 1596 C CA . GLY A 1 202 ? 39.743 33.323 -41.632 1.00 23.17 202 GLY A CA 1
ATOM 1597 C C . GLY A 1 202 ? 39.671 31.932 -42.262 1.00 23.17 202 GLY A C 1
ATOM 1598 O O . GLY A 1 202 ? 40.370 31.022 -41.851 1.00 23.17 202 GLY A O 1
ATOM 1599 N N . HIS A 1 203 ? 38.904 31.783 -43.345 1.00 25.70 203 HIS A N 1
ATOM 1600 C CA . HIS A 1 203 ? 39.447 31.813 -44.711 1.00 25.70 203 HIS A CA 1
ATOM 1601 C C . HIS A 1 203 ? 38.369 31.468 -45.759 1.00 25.70 203 HIS A C 1
ATOM 1603 O O . HIS A 1 203 ? 37.779 30.397 -45.766 1.00 25.70 203 HIS A O 1
ATOM 1609 N N . ARG A 1 204 ? 38.139 32.443 -46.651 1.00 23.58 204 ARG A N 1
ATOM 1610 C CA . ARG A 1 204 ? 37.834 32.346 -48.094 1.00 23.58 204 ARG A CA 1
ATOM 1611 C C . ARG A 1 204 ? 37.676 30.932 -48.699 1.00 23.58 204 ARG A C 1
ATOM 1613 O O . ARG A 1 204 ? 38.669 30.221 -48.780 1.00 23.58 204 ARG A O 1
ATOM 1620 N N . ASN A 1 205 ? 36.536 30.634 -49.341 1.00 23.44 205 ASN A N 1
ATOM 1621 C CA . ASN A 1 205 ? 36.316 30.823 -50.796 1.00 23.44 205 ASN A CA 1
ATOM 1622 C C . ASN A 1 205 ? 35.030 30.142 -51.340 1.00 23.44 205 ASN A C 1
ATOM 1624 O O . ASN A 1 205 ? 34.727 29.017 -50.972 1.00 23.44 205 ASN A O 1
ATOM 1628 N N . SER A 1 206 ? 34.382 30.841 -52.290 1.00 23.25 206 SER A N 1
ATOM 1629 C CA . SER A 1 206 ? 33.614 30.360 -53.472 1.00 23.25 206 SER A CA 1
ATOM 1630 C C . SER A 1 206 ? 32.368 29.475 -53.255 1.00 23.25 206 SER A C 1
ATOM 1632 O O . SER A 1 206 ? 32.486 28.321 -52.880 1.00 23.25 206 SER A O 1
ATOM 1634 N N . ALA A 1 207 ? 31.128 29.964 -53.398 1.00 22.05 207 ALA A N 1
ATOM 1635 C CA . ALA A 1 207 ? 30.393 30.325 -54.632 1.00 22.05 207 ALA A CA 1
ATOM 1636 C C . ALA A 1 207 ? 30.044 29.138 -55.561 1.00 22.05 207 ALA A C 1
ATOM 1638 O O . ALA A 1 207 ? 30.959 28.495 -56.063 1.00 22.05 207 ALA A O 1
ATOM 1639 N N . LEU A 1 208 ? 28.727 28.941 -55.793 1.00 23.44 208 LEU A N 1
ATOM 1640 C CA . LEU A 1 208 ? 27.990 28.457 -56.997 1.00 23.44 208 LEU A CA 1
ATOM 1641 C C . LEU A 1 208 ? 26.631 27.870 -56.531 1.00 23.44 208 LEU A C 1
ATOM 1643 O O . LEU A 1 208 ? 26.587 26.789 -55.962 1.00 23.44 208 LEU A O 1
ATOM 1647 N N . SER A 1 209 ? 25.549 28.652 -56.434 1.00 21.02 209 SER A N 1
ATOM 1648 C CA . SER A 1 209 ? 24.511 28.933 -57.456 1.00 21.02 209 SER A CA 1
ATOM 1649 C C . SER A 1 209 ? 23.973 27.717 -58.226 1.00 21.02 209 SER A C 1
ATOM 1651 O O . SER A 1 209 ? 24.733 27.151 -58.994 1.00 21.02 209 SER A O 1
ATOM 1653 N N . PHE A 1 210 ? 22.673 27.417 -58.100 1.00 22.34 210 PHE A N 1
ATOM 1654 C CA . PHE A 1 210 ? 21.708 27.058 -59.170 1.00 22.34 210 PHE A CA 1
ATOM 1655 C C . PHE A 1 210 ? 20.310 26.963 -58.504 1.00 22.34 210 PHE A C 1
ATOM 1657 O O . PHE A 1 210 ? 20.112 26.150 -57.613 1.00 22.34 210 PHE A O 1
ATOM 1664 N N . SER A 1 211 ? 19.445 27.976 -58.620 1.00 22.00 211 SER A N 1
ATOM 1665 C CA . SER A 1 211 ? 18.424 28.205 -59.669 1.00 22.00 211 SER A CA 1
ATOM 1666 C C . SER A 1 211 ? 17.165 27.336 -59.539 1.00 22.00 211 SER A C 1
ATOM 1668 O O . SER A 1 211 ? 17.156 26.170 -59.912 1.00 22.00 211 SER A O 1
ATOM 1670 N N . ASN A 1 212 ? 16.082 27.978 -59.088 1.00 21.17 212 ASN A N 1
ATOM 1671 C CA . ASN A 1 212 ? 14.691 27.529 -59.191 1.00 21.17 212 ASN A CA 1
ATOM 1672 C C . ASN A 1 212 ? 14.231 27.416 -60.651 1.00 21.17 212 ASN A C 1
ATOM 1674 O O . ASN A 1 212 ? 14.581 28.263 -61.474 1.00 21.17 212 ASN A O 1
ATOM 1678 N N . THR A 1 213 ? 13.300 26.503 -60.937 1.00 21.73 213 THR A N 1
ATOM 1679 C CA . THR A 1 213 ? 12.253 26.736 -61.947 1.00 21.73 213 THR A CA 1
ATOM 1680 C C . THR A 1 213 ? 10.971 25.999 -61.553 1.00 21.73 213 THR A C 1
ATOM 1682 O O . THR A 1 213 ? 10.976 24.799 -61.301 1.00 21.73 213 THR A O 1
ATOM 1685 N N . SER A 1 214 ? 9.885 26.762 -61.458 1.00 22.23 214 SER A N 1
ATOM 1686 C CA . SER A 1 214 ? 8.492 26.349 -61.274 1.00 22.23 214 SER A CA 1
ATOM 1687 C C . SER A 1 214 ? 7.827 26.026 -62.619 1.00 22.23 214 SER A C 1
ATOM 1689 O O . SER A 1 214 ? 8.322 26.491 -63.637 1.00 22.23 214 SER A O 1
ATOM 1691 N N . ILE A 1 215 ? 6.697 25.298 -62.608 1.00 22.14 215 ILE A N 1
ATOM 1692 C CA . ILE A 1 215 ? 5.503 25.430 -63.486 1.00 22.14 215 ILE A CA 1
ATOM 1693 C C . ILE A 1 215 ? 4.429 24.426 -62.977 1.00 22.14 215 ILE A C 1
ATOM 1695 O O . ILE A 1 215 ? 4.721 23.243 -62.831 1.00 22.14 215 ILE A O 1
ATOM 1699 N N . GLY A 1 216 ? 3.204 24.890 -62.675 1.00 21.08 216 GLY A N 1
ATOM 1700 C CA . GLY A 1 216 ? 1.982 24.056 -62.511 1.00 21.08 216 GLY A CA 1
ATOM 1701 C C . GLY A 1 216 ? 1.121 24.089 -63.792 1.00 21.08 216 GLY A C 1
ATOM 1702 O O . GLY A 1 216 ? 1.673 24.427 -64.837 1.00 21.08 216 GLY A O 1
ATOM 1703 N N . PRO A 1 217 ? -0.225 23.940 -63.777 1.00 36.38 217 PRO A N 1
ATOM 1704 C CA . PRO A 1 217 ? -1.147 23.222 -62.880 1.00 36.38 217 PRO A CA 1
ATOM 1705 C C . PRO A 1 217 ? -2.164 22.334 -63.670 1.00 36.38 217 PRO A C 1
ATOM 1707 O O . PRO A 1 217 ? -2.192 22.347 -64.898 1.00 36.38 217 PRO A O 1
ATOM 1710 N N . GLY A 1 218 ? -3.068 21.611 -62.992 1.00 22.17 218 GLY A N 1
ATOM 1711 C CA . GLY A 1 218 ? -4.237 20.984 -63.640 1.00 22.17 218 GLY A CA 1
ATOM 1712 C C . GLY A 1 218 ? -5.121 20.195 -62.670 1.00 22.17 218 GLY A C 1
ATOM 1713 O O . GLY A 1 218 ? -4.628 19.300 -61.994 1.00 22.17 218 GLY A O 1
ATOM 1714 N N . GLY A 1 219 ? -6.407 20.549 -62.577 1.00 22.36 219 GLY A N 1
ATOM 1715 C CA . GLY A 1 219 ? -7.393 19.930 -61.681 1.00 22.36 219 GLY A CA 1
ATOM 1716 C C . GLY A 1 219 ? -8.534 19.215 -62.406 1.00 22.36 219 GLY A C 1
ATOM 1717 O O . GLY A 1 219 ? -8.642 19.317 -63.622 1.00 22.36 219 GLY A O 1
ATOM 1718 N N . THR A 1 220 ? -9.407 18.560 -61.631 1.00 21.97 220 THR A N 1
ATOM 1719 C CA . THR A 1 220 ? -10.776 18.124 -61.988 1.00 21.97 220 THR A CA 1
ATOM 1720 C C . THR A 1 220 ? -11.599 17.886 -60.707 1.00 21.97 220 THR A C 1
ATOM 1722 O O . THR A 1 220 ? -11.038 17.695 -59.633 1.00 21.97 220 THR A O 1
ATOM 1725 N N . SER A 1 221 ? -12.927 17.945 -60.823 1.00 21.05 221 SER A N 1
ATOM 1726 C CA . SER A 1 221 ? -13.921 18.379 -59.824 1.00 21.05 221 SER A CA 1
ATOM 1727 C C . SER A 1 221 ? -15.010 17.334 -59.453 1.00 21.05 221 SER A C 1
ATOM 1729 O O . SER A 1 221 ? -15.497 16.703 -60.383 1.00 21.05 221 SER A O 1
ATOM 1731 N N . VAL A 1 222 ? -15.439 17.306 -58.158 1.00 22.97 222 VAL A N 1
ATOM 1732 C CA . VAL A 1 222 ? -16.837 17.341 -57.557 1.00 22.97 222 VAL A CA 1
ATOM 1733 C C . VAL A 1 222 ? -17.803 16.122 -57.796 1.00 22.97 222 VAL A C 1
ATOM 1735 O O . VAL A 1 222 ? -17.625 15.518 -58.850 1.00 22.97 222 VAL A O 1
ATOM 1738 N N . PRO A 1 223 ? -18.831 15.727 -56.949 1.00 28.92 223 PRO A N 1
ATOM 1739 C CA . PRO A 1 223 ? -19.576 16.437 -55.853 1.00 28.92 223 PRO A CA 1
ATOM 1740 C C . PRO A 1 223 ? -19.992 15.720 -54.519 1.00 28.92 223 PRO A C 1
ATOM 1742 O O . PRO A 1 223 ? -20.053 14.500 -54.430 1.00 28.92 223 PRO A O 1
ATOM 1745 N N . ASP A 1 224 ? -20.359 16.582 -53.544 1.00 21.44 224 ASP A N 1
ATOM 1746 C CA . ASP A 1 224 ? -21.414 16.619 -52.485 1.00 21.44 224 ASP A CA 1
ATOM 1747 C C . ASP A 1 224 ? -22.076 15.370 -51.853 1.00 21.44 224 ASP A C 1
ATOM 1749 O O . ASP A 1 224 ? -22.746 14.610 -52.541 1.00 21.44 224 ASP A O 1
ATOM 1753 N N . GLU A 1 225 ? -22.139 15.345 -50.503 1.00 23.84 225 GLU A N 1
ATOM 1754 C CA . GLU A 1 225 ? -23.402 15.135 -49.759 1.00 23.84 225 GLU A CA 1
ATOM 1755 C C . GLU A 1 225 ? -23.369 15.712 -48.319 1.00 23.84 225 GLU A C 1
ATOM 1757 O O . GLU A 1 225 ? -22.325 15.893 -47.697 1.00 23.84 225 GLU A O 1
ATOM 1762 N N . GLN A 1 226 ? -24.552 16.085 -47.837 1.00 22.33 226 GLN A N 1
ATOM 1763 C CA . GLN A 1 226 ? -24.881 17.078 -46.814 1.00 22.33 226 GLN A CA 1
ATOM 1764 C C . GLN A 1 226 ? -24.730 16.589 -45.360 1.00 22.33 226 GLN A C 1
ATOM 1766 O O . GLN A 1 226 ? -25.282 15.558 -44.988 1.00 22.33 226 GLN A O 1
ATOM 1771 N N . ALA A 1 227 ? -24.122 17.405 -44.488 1.00 22.64 227 ALA A N 1
ATOM 1772 C CA . ALA A 1 227 ? -24.206 17.245 -43.033 1.00 22.64 227 ALA A CA 1
ATOM 1773 C C . ALA A 1 227 ? -25.190 18.266 -42.434 1.00 22.64 227 ALA A C 1
ATOM 1775 O O . ALA A 1 227 ? -24.919 19.467 -42.366 1.00 22.64 227 ALA A O 1
ATOM 1776 N N . LEU A 1 228 ? -26.348 17.757 -42.010 1.00 23.09 228 LEU A N 1
ATOM 1777 C CA . LEU A 1 228 ? -27.349 18.451 -41.205 1.00 23.09 228 LEU A CA 1
ATOM 1778 C C . LEU A 1 228 ? -26.875 18.620 -39.754 1.00 23.09 228 LEU A C 1
ATOM 1780 O O . LEU A 1 228 ? -26.252 17.748 -39.156 1.00 23.09 228 LEU A O 1
ATOM 1784 N N . SER A 1 229 ? -27.228 19.773 -39.199 1.00 22.77 229 SER A N 1
ATOM 1785 C CA . SER A 1 229 ? -26.968 20.240 -37.844 1.00 22.77 229 SER A CA 1
ATOM 1786 C C . SER A 1 229 ? -27.598 19.377 -36.743 1.00 22.77 229 SER A C 1
ATOM 1788 O O . SER A 1 229 ? -28.811 19.174 -36.749 1.00 22.77 229 SER A O 1
ATOM 1790 N N . THR A 1 230 ? -26.826 19.066 -35.701 1.00 21.58 230 THR A N 1
ATOM 1791 C CA . THR A 1 230 ? -27.335 18.818 -34.336 1.00 21.58 230 THR A CA 1
ATOM 1792 C C . THR A 1 230 ? -26.398 19.442 -33.302 1.00 21.58 230 THR A C 1
ATOM 1794 O O . THR A 1 230 ? -25.808 18.775 -32.457 1.00 21.58 230 THR A O 1
ATOM 1797 N N . THR A 1 231 ? -26.250 20.765 -33.368 1.00 23.58 231 THR A N 1
ATOM 1798 C CA . THR A 1 231 ? -25.582 21.579 -32.345 1.00 23.58 231 THR A CA 1
ATOM 1799 C C . THR A 1 231 ? -26.610 22.000 -31.295 1.00 23.58 231 THR A C 1
ATOM 1801 O O . THR A 1 231 ? -27.011 23.159 -31.242 1.00 23.58 231 THR A O 1
ATOM 1804 N N . SER A 1 232 ? -27.112 21.069 -30.479 1.00 26.28 232 SER A N 1
ATOM 1805 C CA . SER A 1 232 ? -28.006 21.459 -29.377 1.00 26.28 232 SER A CA 1
ATOM 1806 C C . SER A 1 232 ? -28.070 20.487 -28.200 1.00 26.28 232 SER A C 1
ATOM 1808 O O . SER A 1 232 ? -29.144 20.335 -27.648 1.00 26.28 232 SER A O 1
ATOM 1810 N N . TYR A 1 233 ? -26.978 19.842 -27.780 1.00 23.16 233 TYR A N 1
ATOM 1811 C CA . TYR A 1 233 ? -26.935 19.142 -26.480 1.00 23.16 233 TYR A CA 1
ATOM 1812 C C . TYR A 1 233 ? -25.496 18.968 -25.963 1.00 23.16 233 TYR A C 1
ATOM 1814 O O . TYR A 1 233 ? -25.074 17.867 -25.666 1.00 23.16 233 TYR A O 1
ATOM 1822 N N . PHE A 1 234 ? -24.713 20.044 -25.861 1.00 23.33 234 PHE A N 1
ATOM 1823 C CA . PHE A 1 234 ? -23.477 20.035 -25.059 1.00 23.33 234 PHE A CA 1
ATOM 1824 C C . PHE A 1 234 ? -23.234 21.427 -24.477 1.00 23.33 234 PHE A C 1
ATOM 1826 O O . PHE A 1 234 ? -22.480 22.252 -24.991 1.00 23.33 234 PHE A O 1
ATOM 1833 N N . LYS A 1 235 ? -23.945 21.706 -23.391 1.00 25.14 235 LYS A N 1
ATOM 1834 C CA . LYS A 1 235 ? -23.591 22.731 -22.416 1.00 25.14 235 LYS A CA 1
ATOM 1835 C C . LYS A 1 235 ? -23.767 22.044 -21.069 1.00 25.14 235 LYS A C 1
ATOM 1837 O O . LYS A 1 235 ? -24.851 21.539 -20.818 1.00 25.14 235 LYS A O 1
ATOM 1842 N N . GLU A 1 236 ? -22.695 22.039 -20.279 1.00 27.03 236 GLU A N 1
ATOM 1843 C CA . GLU A 1 236 ? -22.534 21.407 -18.954 1.00 27.03 236 GLU A CA 1
ATOM 1844 C C . GLU A 1 236 ? -21.845 20.031 -18.951 1.00 27.03 236 GLU A C 1
ATOM 1846 O O . GLU A 1 236 ? -22.444 18.991 -18.711 1.00 27.03 236 GLU A O 1
ATOM 1851 N N . SER A 1 237 ? -20.520 20.065 -19.122 1.00 21.20 237 SER A N 1
ATOM 1852 C CA . SER A 1 237 ? -19.604 19.083 -18.530 1.00 21.20 237 SER A CA 1
ATOM 1853 C C . SER A 1 237 ? -18.686 19.838 -17.553 1.00 21.20 237 SER A C 1
ATOM 1855 O O . SER A 1 237 ? -18.115 20.861 -17.947 1.00 21.20 237 SER A O 1
ATOM 1857 N N . PRO A 1 238 ? -18.553 19.414 -16.283 1.00 23.61 238 PRO A N 1
ATOM 1858 C CA . PRO A 1 238 ? -17.708 20.096 -15.312 1.00 23.61 238 PRO A CA 1
ATOM 1859 C C . PRO A 1 238 ? -16.234 19.740 -15.542 1.00 23.61 238 PRO A C 1
ATOM 1861 O O . PRO A 1 238 ? -15.851 18.573 -15.535 1.00 23.61 238 PRO A O 1
ATOM 1864 N N . GLN A 1 239 ? -15.397 20.761 -15.729 1.00 23.84 239 GLN A N 1
ATOM 1865 C CA . GLN A 1 239 ? -13.940 20.632 -15.751 1.00 23.84 239 GLN A CA 1
ATOM 1866 C C . GLN A 1 239 ? -13.449 20.151 -14.378 1.00 23.84 239 GLN A C 1
ATOM 1868 O O . GLN A 1 239 ? -13.586 20.857 -13.379 1.00 23.84 239 GLN A O 1
ATOM 1873 N N . PHE A 1 240 ? -12.882 18.944 -14.327 1.00 23.22 240 PHE A N 1
ATOM 1874 C CA . PHE A 1 240 ? -12.223 18.412 -13.137 1.00 23.22 240 PHE A CA 1
ATOM 1875 C C . PHE A 1 240 ? -10.838 19.055 -12.995 1.00 23.22 240 PHE A C 1
ATOM 1877 O O . PHE A 1 240 ? -9.893 18.723 -13.708 1.00 23.22 240 PHE A O 1
ATOM 1884 N N . SER A 1 241 ? -10.732 20.006 -12.072 1.00 22.31 241 SER A N 1
ATOM 1885 C CA . SER A 1 241 ? -9.472 20.606 -11.644 1.00 22.31 241 SER A CA 1
ATOM 1886 C C . SER A 1 241 ? -8.694 19.613 -10.777 1.00 22.31 241 SER A C 1
ATOM 1888 O O . SER A 1 241 ? -9.139 19.267 -9.683 1.00 22.31 241 SER A O 1
ATOM 1890 N N . LEU A 1 242 ? -7.503 19.203 -11.219 1.00 26.20 242 LEU A N 1
ATOM 1891 C CA . LEU A 1 242 ? -6.470 18.612 -10.360 1.00 26.20 242 LEU A CA 1
ATOM 1892 C C . LEU A 1 242 ? -5.862 19.719 -9.487 1.00 26.20 242 LEU A C 1
ATOM 1894 O O . LEU A 1 242 ? -4.745 20.182 -9.699 1.00 26.20 242 LEU A O 1
ATOM 1898 N N . THR A 1 243 ? -6.633 20.192 -8.516 1.00 23.36 243 THR A N 1
ATOM 1899 C CA . THR A 1 243 ? -6.082 20.877 -7.351 1.00 23.36 243 THR A CA 1
ATOM 1900 C C . THR A 1 243 ? -5.784 19.815 -6.307 1.00 23.36 243 THR A C 1
ATOM 1902 O O . THR A 1 243 ? -6.704 19.110 -5.886 1.00 23.36 243 THR A O 1
ATOM 1905 N N . SER A 1 244 ? -4.535 19.745 -5.833 1.00 23.81 244 SER A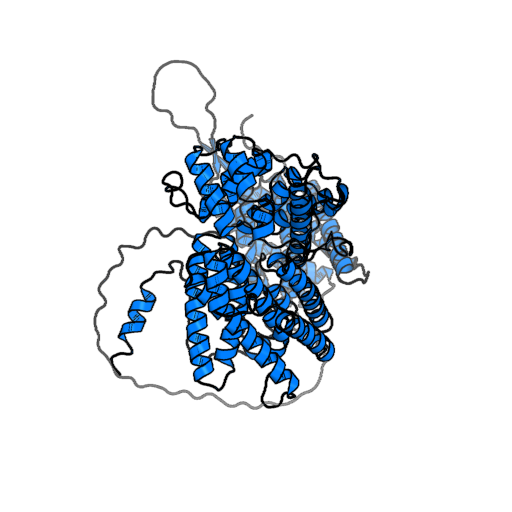 N 1
ATOM 1906 C CA . SER A 1 244 ? -4.252 19.295 -4.466 1.00 23.81 244 SER A CA 1
ATOM 1907 C C . SER A 1 244 ? -5.338 19.862 -3.551 1.00 23.81 244 SER A C 1
ATOM 1909 O O . SER A 1 244 ? -5.685 21.034 -3.741 1.00 23.81 244 SER A O 1
ATOM 1911 N N . PRO A 1 245 ? -5.917 19.103 -2.606 1.00 24.48 245 PRO A N 1
ATOM 1912 C CA . PRO A 1 245 ? -6.914 19.670 -1.719 1.00 24.48 245 PRO A CA 1
ATOM 1913 C C . PRO A 1 245 ? -6.250 20.825 -0.973 1.00 24.48 245 PRO A C 1
ATOM 1915 O O . PRO A 1 245 ? -5.414 20.633 -0.091 1.00 24.48 245 PRO A O 1
ATOM 1918 N N . ASN A 1 246 ? -6.591 22.045 -1.391 1.00 24.25 246 ASN A N 1
ATOM 1919 C CA . ASN A 1 246 ? -6.265 23.240 -0.655 1.00 24.25 246 ASN A CA 1
ATOM 1920 C C . ASN A 1 246 ? -6.838 23.025 0.740 1.00 24.25 246 ASN A C 1
ATOM 1922 O O . ASN A 1 246 ? -8.043 22.826 0.917 1.00 24.25 246 ASN A O 1
ATOM 1926 N N . VAL A 1 247 ? -5.947 23.059 1.725 1.00 34.91 247 VAL A N 1
ATOM 1927 C CA . VAL A 1 247 ? -6.280 23.285 3.124 1.00 34.91 247 VAL A CA 1
ATOM 1928 C C . VAL A 1 247 ? -6.918 24.672 3.182 1.00 34.91 247 VAL A C 1
ATOM 1930 O O . VAL A 1 247 ? -6.259 25.680 3.411 1.00 34.91 247 VAL A O 1
ATOM 1933 N N . THR A 1 248 ? -8.209 24.748 2.885 1.00 29.08 248 THR A N 1
ATOM 1934 C CA . THR A 1 248 ? -8.997 25.971 2.982 1.00 29.08 248 THR A CA 1
ATOM 1935 C C . THR A 1 248 ? -10.264 25.680 3.757 1.00 29.08 248 THR A C 1
ATOM 1937 O O . THR A 1 248 ? -11.097 24.893 3.323 1.00 29.08 248 THR A O 1
ATOM 1940 N N . SER A 1 249 ? -10.399 26.404 4.872 1.00 27.88 249 SER A N 1
ATOM 1941 C CA . SER A 1 249 ? -11.636 26.636 5.615 1.00 27.88 249 SER A CA 1
ATOM 1942 C C . SER A 1 249 ? -12.212 25.407 6.331 1.00 27.88 249 SER A C 1
ATOM 1944 O O . SER A 1 249 ? -13.054 24.691 5.793 1.00 27.88 249 SER A O 1
ATOM 1946 N N . TYR A 1 250 ? -11.829 25.238 7.602 1.00 35.16 250 TYR A N 1
ATOM 1947 C CA . TYR A 1 250 ? -12.556 24.426 8.582 1.00 35.16 250 TYR A CA 1
ATOM 1948 C C . TYR A 1 250 ? -14.002 24.936 8.721 1.00 35.16 250 TYR A C 1
ATOM 1950 O O . TYR A 1 250 ? -14.304 25.782 9.561 1.00 35.16 250 TYR A O 1
ATOM 1958 N N . GLY A 1 251 ? -14.900 24.437 7.871 1.00 29.86 251 GLY A N 1
ATOM 1959 C CA . GLY A 1 251 ? -16.334 24.458 8.134 1.00 29.86 251 GLY A CA 1
ATOM 1960 C C . GLY A 1 251 ? -16.625 23.608 9.370 1.00 29.86 251 GLY A C 1
ATOM 1961 O O . GLY A 1 251 ? -15.970 22.587 9.585 1.00 29.86 251 GLY A O 1
ATOM 1962 N N . ALA A 1 252 ? -17.565 24.057 10.202 1.00 35.34 252 ALA A N 1
ATOM 1963 C CA . ALA A 1 252 ? -17.957 23.377 11.431 1.00 35.34 252 ALA A CA 1
ATOM 1964 C C . ALA A 1 252 ? -18.210 21.878 11.183 1.00 35.34 252 ALA A C 1
ATOM 1966 O O . ALA A 1 252 ? -18.972 21.493 10.297 1.00 35.34 252 ALA A O 1
ATOM 1967 N N . VAL A 1 253 ? -17.513 21.045 11.956 1.00 43.06 253 VAL A N 1
ATOM 1968 C CA . VAL A 1 253 ? -17.553 19.584 11.891 1.00 43.06 253 VAL A CA 1
ATOM 1969 C C . VAL A 1 253 ? -18.948 19.120 12.307 1.00 43.06 253 VAL A C 1
ATOM 1971 O O . VAL A 1 253 ? -19.337 19.309 13.456 1.00 43.06 253 VAL A O 1
ATOM 1974 N N . HIS A 1 254 ? -19.699 18.496 11.398 1.00 50.03 254 HIS A N 1
ATOM 1975 C CA . HIS A 1 254 ? -20.769 17.599 11.826 1.00 50.03 254 HIS A CA 1
ATOM 1976 C C . HIS A 1 254 ? -20.106 16.379 12.465 1.00 50.03 254 HIS A C 1
ATOM 1978 O O . HIS A 1 254 ? -19.347 15.672 11.799 1.00 50.03 254 HIS A O 1
ATOM 1984 N N . ASP A 1 255 ? -20.330 16.185 13.764 1.00 71.81 255 ASP A N 1
ATOM 1985 C CA . ASP A 1 255 ? -19.799 15.039 14.491 1.00 71.81 255 ASP A CA 1
ATOM 1986 C C . ASP A 1 255 ? -20.463 13.764 13.952 1.00 71.81 255 ASP A C 1
ATOM 1988 O O . ASP A 1 255 ? -21.690 13.666 13.933 1.00 71.81 255 ASP A O 1
ATOM 1992 N N . VAL A 1 256 ? -19.673 12.829 13.416 1.00 91.50 256 VAL A N 1
ATOM 1993 C CA . VAL A 1 256 ? -20.213 11.576 12.874 1.00 91.50 256 VAL A CA 1
ATOM 1994 C C . VAL A 1 256 ? -20.365 10.582 14.015 1.00 91.50 256 VAL A C 1
ATOM 1996 O O . VAL A 1 256 ? -19.397 10.278 14.710 1.00 91.50 256 VAL A O 1
ATOM 1999 N N . GLU A 1 257 ? -21.578 10.077 14.209 1.00 93.69 257 GLU A N 1
ATOM 2000 C CA . GLU A 1 257 ? -21.856 9.044 15.203 1.00 93.69 257 GLU A CA 1
ATOM 2001 C C . GLU A 1 257 ? -21.626 7.640 14.629 1.00 93.69 257 GLU A C 1
ATOM 2003 O O . GLU A 1 257 ? -21.633 7.418 13.410 1.00 93.69 257 GLU A O 1
ATOM 2008 N N . LEU A 1 258 ? -21.427 6.666 15.521 1.00 94.75 258 LEU A N 1
ATOM 2009 C CA . LEU A 1 258 ? -21.380 5.263 15.127 1.00 94.75 258 LEU A CA 1
ATOM 2010 C C . LEU A 1 258 ? -22.743 4.837 14.547 1.00 94.75 258 LEU A C 1
ATOM 2012 O O . LEU A 1 258 ? -23.782 5.177 15.115 1.00 94.75 258 LEU A O 1
ATOM 2016 N N . PRO A 1 259 ? -22.764 4.061 13.447 1.00 94.94 259 PRO A N 1
ATOM 2017 C CA . PRO A 1 259 ? -23.990 3.462 12.937 1.00 94.94 259 PRO A CA 1
ATOM 2018 C C . PRO A 1 259 ? -24.690 2.578 13.984 1.00 94.94 259 PRO A C 1
ATOM 2020 O O . PRO A 1 259 ? -24.072 2.151 14.965 1.00 94.94 259 PRO A O 1
ATOM 2023 N N . PRO A 1 260 ? -25.965 2.208 13.756 1.00 95.25 260 PRO A N 1
ATOM 2024 C CA . PRO A 1 260 ? -26.658 1.246 14.606 1.00 95.25 260 PRO A CA 1
ATOM 2025 C C . PRO A 1 260 ? -25.853 -0.049 14.779 1.00 95.25 260 PRO A C 1
ATOM 2027 O O . PRO A 1 260 ? -25.204 -0.508 13.837 1.00 95.25 260 PRO A O 1
ATOM 2030 N N . ALA A 1 261 ? -25.949 -0.687 15.949 1.00 94.12 261 ALA A N 1
ATOM 2031 C CA . ALA A 1 261 ? -25.135 -1.857 16.305 1.00 94.12 261 ALA A CA 1
ATOM 2032 C C . ALA A 1 261 ? -25.156 -2.977 15.245 1.00 94.12 261 ALA A C 1
ATOM 2034 O O . ALA A 1 261 ? -24.116 -3.552 14.926 1.00 94.12 261 ALA A O 1
ATOM 2035 N N . ALA A 1 262 ? -26.316 -3.239 14.631 1.00 94.62 262 ALA A N 1
ATOM 2036 C CA . ALA A 1 262 ? -26.443 -4.212 13.546 1.00 94.62 262 ALA A CA 1
ATOM 2037 C C . ALA A 1 262 ? -25.589 -3.842 12.317 1.00 94.62 262 ALA A C 1
ATOM 2039 O O . ALA A 1 262 ? -24.946 -4.706 11.725 1.00 94.62 262 ALA A O 1
ATOM 2040 N N . VAL A 1 263 ? -25.541 -2.556 11.956 1.00 96.44 263 VAL A N 1
ATOM 2041 C CA . VAL A 1 263 ? -24.717 -2.048 10.852 1.00 96.44 263 VAL A CA 1
ATOM 2042 C C . VAL A 1 263 ? -23.234 -2.136 11.217 1.00 96.44 263 VAL A C 1
ATOM 2044 O O . VAL A 1 263 ? -22.451 -2.630 10.410 1.00 96.44 263 VAL A O 1
ATOM 2047 N N . CYS A 1 264 ? -22.850 -1.765 12.443 1.00 96.69 264 CYS A N 1
ATOM 2048 C CA . CYS A 1 264 ? -21.478 -1.922 12.941 1.00 96.69 264 CYS A CA 1
ATOM 2049 C C . CYS A 1 264 ? -20.998 -3.377 12.884 1.00 96.69 264 CYS A C 1
ATOM 2051 O O . CYS A 1 264 ? -19.891 -3.637 12.423 1.00 96.69 264 CYS A O 1
ATOM 2053 N N . PHE A 1 265 ? -21.838 -4.340 13.272 1.00 96.94 265 PHE A N 1
ATOM 2054 C CA . PHE A 1 265 ? -21.500 -5.764 13.212 1.00 96.94 265 PHE A CA 1
ATOM 2055 C C . PHE A 1 265 ? -21.284 -6.252 11.769 1.00 96.94 265 PHE A C 1
ATOM 2057 O O . PHE A 1 265 ? -20.350 -7.007 11.480 1.00 96.94 265 PHE A O 1
ATOM 2064 N N . ARG A 1 266 ? -22.113 -5.786 10.823 1.00 97.38 266 ARG A N 1
ATOM 2065 C CA . ARG A 1 266 ? -21.917 -6.080 9.393 1.00 97.38 266 ARG A CA 1
ATOM 2066 C C . ARG A 1 266 ? -20.646 -5.436 8.844 1.00 97.38 266 ARG A C 1
ATOM 2068 O O . ARG A 1 266 ? -19.929 -6.095 8.098 1.00 97.38 266 ARG A O 1
ATOM 2075 N N . LEU A 1 267 ? -20.339 -4.202 9.235 1.00 98.12 267 LEU A N 1
ATOM 2076 C CA . LEU A 1 267 ? -19.103 -3.514 8.852 1.00 98.12 267 LEU A CA 1
ATOM 2077 C C . LEU A 1 267 ? -17.862 -4.209 9.421 1.00 98.12 267 LEU A C 1
ATOM 2079 O O . LEU A 1 267 ? -16.892 -4.381 8.694 1.00 98.12 267 LEU A O 1
ATOM 2083 N N . ALA A 1 268 ? -17.916 -4.700 10.660 1.00 98.06 268 ALA A N 1
ATOM 2084 C CA . ALA A 1 268 ? -16.836 -5.492 11.245 1.00 98.06 268 ALA A CA 1
ATOM 2085 C C . ALA A 1 268 ? -16.602 -6.797 10.472 1.00 98.06 268 ALA A C 1
ATOM 2087 O O . ALA A 1 268 ? -15.462 -7.178 10.226 1.00 98.06 268 ALA A O 1
ATOM 2088 N N . THR A 1 269 ? -17.671 -7.445 10.000 1.00 96.62 269 THR A N 1
ATOM 2089 C CA . THR A 1 269 ? -17.541 -8.618 9.119 1.00 96.62 269 THR A CA 1
ATOM 2090 C C . THR A 1 269 ? -16.820 -8.249 7.817 1.00 96.62 269 THR A C 1
ATOM 2092 O O . THR A 1 269 ? -15.861 -8.916 7.451 1.00 96.62 269 THR A O 1
ATOM 2095 N N . LEU A 1 270 ? -17.208 -7.141 7.171 1.00 96.25 270 LEU A N 1
ATOM 2096 C CA . LEU A 1 270 ? -16.551 -6.644 5.953 1.00 96.25 270 LEU A CA 1
ATOM 2097 C C . LEU A 1 270 ? -15.083 -6.251 6.186 1.00 96.25 270 LEU A C 1
ATOM 2099 O O . LEU A 1 270 ? -14.246 -6.492 5.321 1.00 96.25 270 LEU A O 1
ATOM 2103 N N . TYR A 1 271 ? -14.756 -5.678 7.347 1.00 97.19 271 TYR A N 1
ATOM 2104 C CA . TYR A 1 271 ? -13.377 -5.401 7.749 1.00 97.19 271 TYR A CA 1
ATOM 2105 C C . TYR A 1 271 ? -12.545 -6.688 7.789 1.00 97.19 271 TYR A C 1
ATOM 2107 O O . TYR A 1 271 ? -11.479 -6.747 7.179 1.00 97.19 271 TYR A O 1
ATOM 2115 N N . PHE A 1 272 ? -13.038 -7.735 8.455 1.00 95.31 272 PHE A N 1
ATOM 2116 C CA . PHE A 1 272 ? -12.324 -9.011 8.508 1.00 95.31 272 PHE A CA 1
ATOM 2117 C C . PHE A 1 272 ? -12.263 -9.729 7.161 1.00 95.31 272 PHE A C 1
ATOM 2119 O O . PHE A 1 272 ? -11.338 -10.496 6.931 1.00 95.31 272 PHE A O 1
ATOM 2126 N N . ASP A 1 273 ? -13.232 -9.495 6.280 1.00 92.19 273 ASP A N 1
ATOM 2127 C CA . ASP A 1 273 ? -13.271 -10.160 4.983 1.00 92.19 273 ASP A CA 1
ATOM 2128 C C . ASP A 1 273 ? -12.373 -9.478 3.937 1.00 92.19 273 ASP A C 1
ATOM 2130 O O . ASP A 1 273 ? -11.902 -10.161 3.035 1.00 92.19 273 ASP A O 1
ATOM 2134 N N . TYR A 1 274 ? -12.138 -8.161 4.014 1.00 92.19 274 TYR A N 1
ATOM 2135 C CA . TYR A 1 274 ? -11.455 -7.415 2.939 1.00 92.19 274 TYR A CA 1
ATOM 2136 C C . TYR A 1 274 ? -10.261 -6.557 3.375 1.00 92.19 274 TYR A C 1
ATOM 2138 O O . TYR A 1 274 ? -9.558 -6.029 2.514 1.00 92.19 274 TYR A O 1
ATOM 2146 N N . ILE A 1 275 ? -10.031 -6.382 4.679 1.00 93.88 275 ILE A N 1
ATOM 2147 C CA . ILE A 1 275 ? -8.984 -5.496 5.213 1.00 93.88 275 ILE A CA 1
ATOM 2148 C C . ILE A 1 275 ? -8.016 -6.265 6.117 1.00 93.88 275 ILE A C 1
ATOM 2150 O O . ILE A 1 275 ? -6.802 -6.230 5.900 1.00 93.88 275 ILE A O 1
ATOM 2154 N N . HIS A 1 276 ? -8.545 -6.941 7.138 1.00 93.75 276 HIS A N 1
ATOM 2155 C CA . HIS A 1 276 ? -7.750 -7.745 8.064 1.00 93.75 276 HIS A CA 1
ATOM 2156 C C . HIS A 1 276 ? -7.103 -8.934 7.337 1.00 93.75 276 HIS A C 1
ATOM 2158 O O . HIS A 1 276 ? -7.710 -9.505 6.437 1.00 93.75 276 HIS A O 1
ATOM 2164 N N . ASP A 1 277 ? -5.861 -9.263 7.692 1.00 90.06 277 ASP A N 1
ATOM 2165 C CA . ASP A 1 277 ? -5.005 -10.275 7.049 1.00 90.06 277 ASP A CA 1
ATOM 2166 C C . ASP A 1 277 ? -4.707 -10.025 5.553 1.00 90.06 277 ASP A C 1
ATOM 2168 O O . ASP A 1 277 ? -4.172 -10.892 4.864 1.00 90.06 277 ASP A O 1
ATOM 2172 N N . GLN A 1 278 ? -5.055 -8.843 5.030 1.00 85.31 278 GLN A N 1
ATOM 2173 C CA . GLN A 1 278 ? -4.703 -8.381 3.680 1.00 85.31 278 GLN A CA 1
ATOM 2174 C C . GLN A 1 278 ? -3.778 -7.162 3.751 1.00 85.31 278 GLN A C 1
ATOM 2176 O O . GLN A 1 278 ? -2.716 -7.151 3.139 1.00 85.31 278 GLN A O 1
ATOM 2181 N N . LEU A 1 279 ? -4.165 -6.145 4.533 1.00 81.38 279 LEU A N 1
ATOM 2182 C CA . LEU A 1 279 ? -3.335 -4.963 4.803 1.00 81.38 279 LEU A CA 1
ATOM 2183 C C . LEU A 1 279 ? -2.545 -5.091 6.108 1.00 81.38 279 LEU A C 1
ATOM 2185 O O . LEU A 1 279 ? -1.428 -4.594 6.210 1.00 81.38 279 LEU A O 1
ATOM 2189 N N . HIS A 1 280 ? -3.142 -5.714 7.124 1.00 93.44 280 HIS A N 1
ATOM 2190 C CA . HIS A 1 280 ? -2.568 -5.831 8.463 1.00 93.44 280 HIS A CA 1
ATOM 2191 C C . HIS A 1 280 ? -3.227 -6.973 9.252 1.00 93.44 280 HIS A C 1
ATOM 2193 O O . HIS A 1 280 ? -4.407 -7.268 9.043 1.00 93.44 280 HIS A O 1
ATOM 2199 N N . THR A 1 281 ? -2.513 -7.540 10.225 1.00 95.50 281 THR A N 1
ATOM 2200 C CA . THR A 1 281 ? -3.043 -8.558 11.148 1.00 95.50 281 THR A CA 1
ATOM 2201 C C . THR A 1 281 ? -2.983 -8.030 12.578 1.00 95.50 281 THR A C 1
ATOM 2203 O O . THR A 1 281 ? -1.919 -7.999 13.193 1.00 95.50 281 THR A O 1
ATOM 2206 N N . LEU A 1 282 ? -4.120 -7.571 13.105 1.00 97.56 282 LEU A N 1
ATOM 2207 C CA . LEU A 1 282 ? -4.188 -6.805 14.355 1.00 97.56 282 LEU A CA 1
ATOM 2208 C C . LEU A 1 282 ? -5.046 -7.449 15.447 1.00 97.56 282 LEU A C 1
ATOM 2210 O O . LEU A 1 282 ? -4.806 -7.199 16.626 1.00 97.56 282 LEU A O 1
ATOM 2214 N N . PHE A 1 283 ? -6.056 -8.234 15.076 1.00 97.50 283 PHE A N 1
ATOM 2215 C CA . PHE A 1 283 ? -7.109 -8.702 15.970 1.00 97.50 283 PHE A CA 1
ATOM 2216 C C . PHE A 1 283 ? -7.424 -10.183 15.747 1.00 97.50 283 PHE A C 1
ATOM 2218 O O . PHE A 1 283 ? -7.249 -10.727 14.661 1.00 97.50 283 PHE A O 1
ATOM 2225 N N . GLN A 1 284 ? -7.991 -10.827 16.766 1.00 96.06 284 GLN A N 1
ATOM 2226 C CA . GLN A 1 284 ? -8.620 -12.137 16.615 1.00 96.06 284 GLN A CA 1
ATOM 2227 C C . GLN A 1 284 ? -10.121 -11.941 16.342 1.00 96.06 284 GLN A C 1
ATOM 2229 O O . GLN A 1 284 ? -10.831 -11.378 17.178 1.00 96.06 284 GLN A O 1
ATOM 2234 N N . LYS A 1 285 ? -10.618 -12.400 15.182 1.00 95.62 285 LYS A N 1
ATOM 2235 C CA . LYS A 1 285 ? -12.010 -12.166 14.741 1.00 95.62 285 LYS A CA 1
ATOM 2236 C C . LYS A 1 285 ? -13.064 -12.558 15.791 1.00 95.62 285 LYS A C 1
ATOM 2238 O O . LYS A 1 285 ? -13.904 -11.713 16.091 1.00 95.62 285 LYS A O 1
ATOM 2243 N N . PRO A 1 286 ? -13.050 -13.765 16.393 1.00 95.88 286 PRO A N 1
ATOM 2244 C CA . PRO A 1 286 ? -14.058 -14.145 17.384 1.00 95.88 286 PRO A CA 1
ATOM 2245 C C . PRO A 1 286 ? -14.088 -13.211 18.599 1.00 95.88 286 PRO A C 1
ATOM 2247 O O . PRO A 1 286 ? -15.164 -12.747 18.972 1.00 95.88 286 PRO A O 1
ATOM 2250 N N . GLN A 1 287 ? -12.919 -12.885 19.162 1.00 95.06 287 GLN A N 1
ATOM 2251 C CA . GLN A 1 287 ? -12.809 -11.966 20.295 1.00 95.06 287 GLN A CA 1
ATOM 2252 C C . GLN A 1 287 ? -13.299 -10.560 19.937 1.00 95.06 287 GLN A C 1
ATOM 2254 O O . GLN A 1 287 ? -14.148 -10.011 20.632 1.00 95.06 287 GLN A O 1
ATOM 2259 N N . PHE A 1 288 ? -12.843 -10.004 18.811 1.00 97.25 288 PHE A N 1
ATOM 2260 C CA . PHE A 1 288 ? -13.243 -8.663 18.382 1.00 97.25 288 PHE A CA 1
ATOM 2261 C C . PHE A 1 288 ? -14.761 -8.546 18.198 1.00 97.25 288 PHE A C 1
ATOM 2263 O O . PHE A 1 288 ? -15.373 -7.569 18.625 1.00 97.25 288 PHE A O 1
ATOM 2270 N N . MET A 1 289 ? -15.385 -9.546 17.569 1.00 97.50 289 MET A N 1
ATOM 2271 C CA . MET A 1 289 ? -16.832 -9.547 17.339 1.00 97.50 289 MET A CA 1
ATOM 2272 C C . MET A 1 289 ? -17.618 -9.667 18.653 1.00 97.50 289 MET A C 1
ATOM 2274 O O . MET A 1 289 ? -18.671 -9.041 18.787 1.00 97.50 289 MET A O 1
ATOM 2278 N N . ALA A 1 290 ? -17.110 -10.430 19.628 1.00 95.69 290 ALA A N 1
ATOM 2279 C CA . ALA A 1 290 ? -17.697 -10.518 20.964 1.00 95.69 290 ALA A CA 1
ATOM 2280 C C . ALA A 1 290 ? -17.589 -9.184 21.719 1.00 95.69 290 ALA A C 1
ATOM 2282 O O . ALA A 1 290 ? -18.585 -8.706 22.266 1.00 95.69 290 ALA A O 1
ATOM 2283 N N . ASP A 1 291 ? -16.421 -8.541 21.685 1.00 95.69 291 ASP A N 1
ATOM 2284 C CA . ASP A 1 291 ? -16.204 -7.238 22.319 1.00 95.69 291 ASP A CA 1
ATOM 2285 C C . ASP A 1 291 ? -17.068 -6.145 21.688 1.00 95.69 291 ASP A C 1
ATOM 2287 O O . ASP A 1 291 ? -17.636 -5.318 22.404 1.00 95.69 291 ASP A O 1
ATOM 2291 N N . LEU A 1 292 ? -17.254 -6.178 20.367 1.00 96.06 292 LEU A N 1
ATOM 2292 C CA . LEU A 1 292 ? -18.143 -5.253 19.670 1.00 96.06 292 LEU A CA 1
ATOM 2293 C C . LEU A 1 292 ? -19.605 -5.451 20.094 1.00 96.06 292 LEU A C 1
ATOM 2295 O O . LEU A 1 292 ? -20.311 -4.476 20.344 1.00 96.06 292 LEU A O 1
ATOM 2299 N N . ALA A 1 293 ? -20.057 -6.702 20.225 1.00 95.00 293 ALA A N 1
ATOM 2300 C CA . ALA A 1 293 ? -21.412 -7.020 20.677 1.00 95.00 293 ALA A CA 1
ATOM 2301 C C . ALA A 1 293 ? -21.664 -6.604 22.138 1.00 95.00 293 ALA A C 1
ATOM 2303 O O . ALA A 1 293 ? -22.780 -6.224 22.487 1.00 95.00 293 ALA A O 1
ATOM 2304 N N . MET A 1 294 ? -20.628 -6.647 22.981 1.00 95.38 294 MET A N 1
ATOM 2305 C CA . MET A 1 294 ? -20.684 -6.233 24.388 1.00 95.38 294 MET A CA 1
ATOM 2306 C C . MET A 1 294 ? -20.351 -4.749 24.611 1.00 95.38 294 MET A C 1
ATOM 2308 O O . MET A 1 294 ? -20.280 -4.319 25.762 1.00 95.38 294 MET A O 1
ATOM 2312 N N . ASN A 1 295 ? -20.145 -3.968 23.544 1.00 92.50 295 ASN A N 1
ATOM 2313 C CA . ASN A 1 295 ? -19.743 -2.559 23.599 1.00 92.50 295 ASN A CA 1
ATOM 2314 C C . ASN A 1 295 ? -18.445 -2.316 24.404 1.00 92.50 295 ASN A C 1
ATOM 2316 O O . ASN A 1 295 ? -18.334 -1.352 25.161 1.00 92.50 295 ASN A O 1
ATOM 2320 N N . ARG A 1 296 ? -17.472 -3.224 24.261 1.00 95.19 296 ARG A N 1
ATOM 2321 C CA . ARG A 1 296 ? -16.141 -3.174 24.893 1.00 95.19 296 ARG A CA 1
ATOM 2322 C C . ARG A 1 296 ? -15.037 -2.696 23.952 1.00 95.19 296 ARG A C 1
ATOM 2324 O O . ARG A 1 296 ? -13.939 -2.392 24.406 1.00 95.19 296 ARG A O 1
ATOM 2331 N N . THR A 1 297 ? -15.300 -2.632 22.648 1.00 96.25 297 THR A N 1
ATOM 2332 C CA . THR A 1 297 ? -14.333 -2.126 21.667 1.00 96.25 297 THR A CA 1
ATOM 2333 C C . THR A 1 297 ? -14.043 -0.646 21.910 1.00 96.25 297 THR A C 1
ATOM 2335 O O . THR A 1 297 ? -14.963 0.162 22.029 1.00 96.25 297 THR A O 1
ATOM 2338 N N . SER A 1 298 ? -12.760 -0.275 21.929 1.00 96.75 298 SER A N 1
ATOM 2339 C CA . SER A 1 298 ? -12.356 1.127 22.062 1.00 96.75 298 SER A CA 1
ATOM 2340 C C . SER A 1 298 ? -12.955 1.990 20.935 1.00 96.75 298 SER A C 1
ATOM 2342 O O . SER A 1 298 ? -12.895 1.581 19.768 1.00 96.75 298 SER A O 1
ATOM 2344 N N . PRO A 1 299 ? -13.493 3.193 21.230 1.00 96.75 299 PRO A N 1
ATOM 2345 C CA . PRO A 1 299 ? -14.101 4.057 20.221 1.00 96.75 299 PRO A CA 1
ATOM 2346 C C . PRO A 1 299 ? -13.181 4.350 19.031 1.00 96.75 299 PRO A C 1
ATOM 2348 O O . PRO A 1 299 ? -13.630 4.265 17.890 1.00 96.75 299 PRO A O 1
ATOM 2351 N N . VAL A 1 300 ? -11.890 4.626 19.265 1.00 97.94 300 VAL A N 1
ATOM 2352 C CA . VAL A 1 300 ? -10.927 4.896 18.179 1.00 97.94 300 VAL A CA 1
ATOM 2353 C C . VAL A 1 300 ? -10.831 3.722 17.198 1.00 97.94 300 VAL A C 1
ATOM 2355 O O . VAL A 1 300 ? -10.842 3.930 15.985 1.00 97.94 300 VAL A O 1
ATOM 2358 N N . ILE A 1 301 ? -10.840 2.489 17.713 1.00 98.44 301 ILE A N 1
ATOM 2359 C CA . ILE A 1 301 ? -10.797 1.263 16.910 1.00 98.44 301 ILE A CA 1
ATOM 2360 C C . ILE A 1 301 ? -12.110 1.061 16.153 1.00 98.44 301 ILE A C 1
ATOM 2362 O O . ILE A 1 301 ? -12.084 0.731 14.969 1.00 98.44 301 ILE A O 1
ATOM 2366 N N . ALA A 1 302 ? -13.258 1.301 16.792 1.00 98.06 302 ALA A N 1
ATOM 2367 C CA . ALA A 1 302 ? -14.560 1.182 16.139 1.00 98.06 302 ALA A CA 1
ATOM 2368 C C . ALA A 1 302 ? -14.695 2.155 14.953 1.00 98.06 302 ALA A C 1
ATOM 2370 O O . ALA A 1 302 ? -15.069 1.739 13.854 1.00 98.06 302 ALA A O 1
ATOM 2371 N N . TYR A 1 303 ? -14.324 3.427 15.141 1.00 98.56 303 TYR A N 1
ATOM 2372 C CA . TYR A 1 303 ? -14.331 4.426 14.068 1.00 98.56 303 TYR A CA 1
ATOM 2373 C C . TYR A 1 303 ? -13.341 4.076 12.949 1.00 98.56 303 TYR A C 1
ATOM 2375 O O . TYR A 1 303 ? -13.709 4.129 11.776 1.00 98.56 303 TYR A O 1
ATOM 2383 N N . ALA A 1 304 ? -12.114 3.664 13.283 1.00 98.25 304 ALA A N 1
ATOM 2384 C CA . ALA A 1 304 ? -11.117 3.281 12.284 1.00 98.25 304 ALA A CA 1
ATOM 2385 C C . ALA A 1 304 ? -11.542 2.030 11.489 1.00 98.25 304 ALA A C 1
ATOM 2387 O O . ALA A 1 304 ? -11.364 1.972 10.273 1.00 98.25 304 ALA A O 1
ATOM 2388 N N . MET A 1 305 ? -12.168 1.047 12.145 1.00 98.12 305 MET A N 1
ATOM 2389 C CA . MET A 1 305 ? -12.689 -0.164 11.500 1.00 98.12 305 MET A CA 1
ATOM 2390 C C . MET A 1 305 ? -13.764 0.189 10.468 1.00 98.12 305 MET A C 1
ATOM 2392 O O . MET A 1 305 ? -13.702 -0.264 9.323 1.00 98.12 305 MET A O 1
ATOM 2396 N N . ILE A 1 306 ? -14.701 1.066 10.838 1.00 97.94 306 ILE A N 1
ATOM 2397 C CA . ILE A 1 306 ? -15.743 1.549 9.927 1.00 97.94 306 ILE A CA 1
ATOM 2398 C C . ILE A 1 306 ? -15.129 2.348 8.775 1.00 97.94 306 ILE A C 1
ATOM 2400 O O . ILE A 1 306 ? -15.531 2.161 7.627 1.00 97.94 306 ILE A O 1
ATOM 2404 N N . ALA A 1 307 ? -14.135 3.195 9.052 1.00 97.50 307 ALA A N 1
ATOM 2405 C CA . ALA A 1 307 ? -13.456 3.987 8.031 1.00 97.50 307 ALA A CA 1
ATOM 2406 C C . ALA A 1 307 ? -12.850 3.118 6.914 1.00 97.50 307 ALA A C 1
ATOM 2408 O O . ALA A 1 307 ? -12.935 3.443 5.724 1.00 97.50 307 ALA A O 1
ATOM 2409 N N . LEU A 1 308 ? -12.287 1.970 7.286 1.00 96.81 308 LEU A N 1
ATOM 2410 C CA . LEU A 1 308 ? -11.734 1.009 6.341 1.00 96.81 308 LEU A CA 1
ATOM 2411 C C . LEU A 1 308 ? -12.842 0.213 5.630 1.00 96.81 308 LEU A C 1
ATOM 2413 O O . LEU A 1 308 ? -12.804 0.082 4.405 1.00 96.81 308 LEU A O 1
ATOM 2417 N N . ALA A 1 309 ? -13.860 -0.257 6.357 1.00 96.81 309 ALA A N 1
ATOM 2418 C CA . ALA A 1 309 ? -14.858 -1.200 5.845 1.00 96.81 309 ALA A CA 1
ATOM 2419 C C . ALA A 1 309 ? -16.043 -0.584 5.081 1.00 96.81 309 ALA A C 1
ATOM 2421 O O . ALA A 1 309 ? -16.633 -1.251 4.229 1.00 96.81 309 ALA A O 1
ATOM 2422 N N . ALA A 1 310 ? -16.420 0.670 5.353 1.00 96.50 310 ALA A N 1
ATOM 2423 C CA . ALA A 1 310 ? -17.660 1.262 4.834 1.00 96.50 310 ALA A CA 1
ATOM 2424 C C . ALA A 1 310 ? -17.751 1.275 3.296 1.00 96.50 310 ALA A C 1
ATOM 2426 O O . ALA A 1 310 ? -18.849 1.220 2.737 1.00 96.50 310 ALA A O 1
ATOM 2427 N N . ARG A 1 311 ? -16.608 1.276 2.600 1.00 94.62 311 ARG A N 1
ATOM 2428 C CA . ARG A 1 311 ? -16.535 1.193 1.132 1.00 94.62 311 ARG A CA 1
ATOM 2429 C C . ARG A 1 311 ? -17.187 -0.069 0.559 1.00 94.62 311 ARG A C 1
ATOM 2431 O O . ARG A 1 311 ? -17.780 0.005 -0.506 1.00 94.62 311 ARG A O 1
ATOM 2438 N N . PHE A 1 312 ? -17.153 -1.189 1.282 1.00 94.69 312 PHE A N 1
ATOM 2439 C CA . PHE A 1 312 ? -17.706 -2.468 0.817 1.00 94.69 312 PHE A CA 1
ATOM 2440 C C . PHE A 1 312 ? -19.187 -2.656 1.169 1.00 94.69 312 PHE A C 1
ATOM 2442 O O . PHE A 1 312 ? -19.794 -3.657 0.800 1.00 94.69 312 PHE A O 1
ATOM 2449 N N . SER A 1 313 ? -19.778 -1.732 1.931 1.00 95.75 313 SER A N 1
ATOM 2450 C CA . SER A 1 313 ? -21.150 -1.879 2.413 1.00 95.75 313 SER A CA 1
ATOM 2451 C C . SER A 1 313 ? -22.172 -1.556 1.324 1.00 95.75 313 SER A C 1
ATOM 2453 O O . SER A 1 313 ? -22.068 -0.540 0.644 1.00 95.75 313 SER A O 1
ATOM 2455 N N . SER A 1 314 ? -23.214 -2.370 1.198 1.00 94.56 314 SER A N 1
ATOM 2456 C CA . SER A 1 314 ? -24.394 -2.071 0.374 1.00 94.56 314 SER A CA 1
ATOM 2457 C C . SER A 1 314 ? -25.562 -1.496 1.185 1.00 94.56 314 SER A C 1
ATOM 2459 O O . SER A 1 314 ? -26.658 -1.356 0.658 1.00 94.56 314 SER A O 1
ATOM 2461 N N . ASN A 1 315 ? -25.358 -1.186 2.470 1.00 95.75 315 ASN A N 1
ATOM 2462 C CA . ASN A 1 315 ? -26.419 -0.680 3.339 1.00 95.75 315 ASN A CA 1
ATOM 2463 C C . ASN A 1 315 ? -26.898 0.722 2.914 1.00 95.75 315 ASN A C 1
ATOM 2465 O O . ASN A 1 315 ? -26.076 1.594 2.618 1.00 95.75 315 ASN A O 1
ATOM 2469 N N . ASP A 1 316 ? -28.212 0.955 2.988 1.00 94.62 316 ASP A N 1
ATOM 2470 C CA . ASP A 1 316 ? -28.867 2.209 2.588 1.00 94.62 316 ASP A CA 1
ATOM 2471 C C . ASP A 1 316 ? -28.322 3.455 3.297 1.00 94.62 316 ASP A C 1
ATOM 2473 O O . ASP A 1 316 ? -28.340 4.540 2.713 1.00 94.62 316 ASP A O 1
ATOM 2477 N N . LEU A 1 317 ? -27.760 3.309 4.505 1.00 93.19 317 LEU A N 1
ATOM 2478 C CA . LEU A 1 317 ? -27.104 4.392 5.248 1.00 93.19 317 LEU A CA 1
ATOM 2479 C C . LEU A 1 317 ? -25.970 5.050 4.447 1.00 93.19 317 LEU A C 1
ATOM 2481 O O . LEU A 1 317 ? -25.683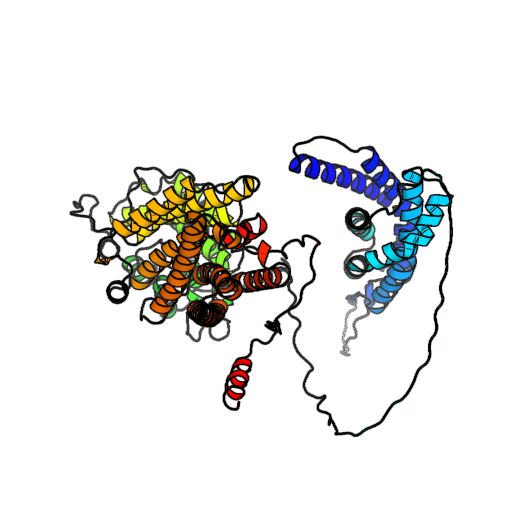 6.229 4.633 1.00 93.19 317 LEU A O 1
ATOM 2485 N N . PHE A 1 318 ? -25.346 4.307 3.532 1.00 94.19 318 PHE A N 1
ATOM 2486 C CA . PHE A 1 318 ? -24.263 4.800 2.690 1.00 94.19 318 PHE A CA 1
ATOM 2487 C C . PHE A 1 318 ? -24.675 5.043 1.230 1.00 94.19 318 PHE A C 1
ATOM 2489 O O . PHE A 1 318 ? -23.810 5.318 0.397 1.00 94.19 318 PHE A O 1
ATOM 2496 N N . SER A 1 319 ? -25.966 4.939 0.894 1.00 90.62 319 SER A N 1
ATOM 2497 C CA . SER A 1 319 ? -26.463 5.061 -0.489 1.00 90.62 319 SER A CA 1
ATOM 2498 C C . SER A 1 319 ? -26.161 6.424 -1.126 1.00 90.62 319 SER A C 1
ATOM 2500 O O . SER A 1 319 ? -25.830 6.489 -2.307 1.00 90.62 319 SER A O 1
ATOM 2502 N N . ALA A 1 320 ? -26.194 7.502 -0.336 1.00 91.38 320 ALA A N 1
ATOM 2503 C CA . ALA A 1 320 ? -25.942 8.870 -0.797 1.00 91.38 320 ALA A CA 1
ATOM 2504 C C . ALA A 1 320 ? -24.450 9.207 -0.994 1.00 91.38 320 ALA A C 1
ATOM 2506 O O . ALA A 1 320 ? -24.122 10.257 -1.546 1.00 91.38 320 ALA A O 1
ATOM 2507 N N . THR A 1 321 ? -23.539 8.335 -0.549 1.00 93.06 321 THR A N 1
ATOM 2508 C CA . THR A 1 321 ? -22.094 8.584 -0.563 1.00 93.06 321 THR A CA 1
ATOM 2509 C C . THR A 1 321 ? -21.394 7.533 -1.412 1.00 93.06 321 THR A C 1
ATOM 2511 O O . THR A 1 321 ? -21.534 6.331 -1.173 1.00 93.06 321 THR A O 1
ATOM 2514 N N . SER A 1 322 ? -20.584 7.979 -2.375 1.00 93.38 322 SER A N 1
ATOM 2515 C CA . SER A 1 322 ? -19.741 7.090 -3.185 1.00 93.38 322 SER A CA 1
ATOM 2516 C C . SER A 1 322 ? -18.909 6.159 -2.289 1.00 93.38 322 SER A C 1
ATOM 2518 O O . SER A 1 322 ? -18.338 6.655 -1.311 1.00 93.38 322 SER A O 1
ATOM 2520 N N . PRO A 1 323 ? -18.773 4.854 -2.616 1.00 94.19 323 PRO A N 1
ATOM 2521 C CA . PRO A 1 323 ? -17.926 3.907 -1.882 1.00 94.19 323 PRO A CA 1
ATOM 2522 C C . PRO A 1 323 ? -16.553 4.466 -1.492 1.00 94.19 323 PRO A C 1
ATOM 2524 O O . PRO A 1 323 ? -16.107 4.288 -0.358 1.00 94.19 323 PRO A O 1
ATOM 2527 N N . ARG A 1 324 ? -15.955 5.247 -2.396 1.00 92.88 324 ARG A N 1
ATOM 2528 C CA . ARG A 1 324 ? -14.658 5.923 -2.256 1.00 92.88 324 ARG A CA 1
ATOM 2529 C C . ARG A 1 324 ? -14.571 6.899 -1.080 1.00 92.88 324 ARG A C 1
ATOM 2531 O O . ARG A 1 324 ? -13.491 7.086 -0.534 1.00 92.88 324 ARG A O 1
ATOM 2538 N N . ALA A 1 325 ? -15.682 7.526 -0.698 1.00 92.81 325 ALA A N 1
ATOM 2539 C CA . ALA A 1 325 ? -15.721 8.602 0.294 1.00 92.81 325 ALA A CA 1
ATOM 2540 C C . ALA A 1 325 ? -16.364 8.194 1.632 1.00 92.81 325 ALA A C 1
ATOM 2542 O O . ALA A 1 325 ? -16.278 8.942 2.606 1.00 92.81 325 ALA A O 1
ATOM 2543 N N . ARG A 1 326 ? -16.989 7.009 1.714 1.00 94.56 326 ARG A N 1
ATOM 2544 C CA . ARG A 1 326 ? -17.760 6.570 2.897 1.00 94.56 326 ARG A CA 1
ATOM 2545 C C . ARG A 1 326 ? -16.948 6.536 4.189 1.00 94.56 326 ARG A C 1
ATOM 2547 O O . ARG A 1 326 ? -17.499 6.787 5.254 1.00 94.56 326 ARG A O 1
ATOM 2554 N N . GLY A 1 327 ? -15.655 6.228 4.097 1.00 94.81 327 GLY A N 1
ATOM 2555 C CA . GLY A 1 327 ? -14.775 6.087 5.258 1.00 94.81 327 GLY A CA 1
ATOM 2556 C C . GLY A 1 327 ? -14.230 7.397 5.834 1.00 94.81 327 GLY A C 1
ATOM 2557 O O . GLY A 1 327 ? -13.917 7.453 7.020 1.00 94.81 327 GLY A O 1
ATOM 2558 N N . VAL A 1 328 ? -14.155 8.459 5.024 1.00 94.44 328 VAL A N 1
ATOM 2559 C CA . VAL A 1 328 ? -13.490 9.734 5.360 1.00 94.44 328 VAL A CA 1
ATOM 2560 C C . VAL A 1 328 ? -13.971 10.363 6.679 1.00 94.44 328 VAL A C 1
ATOM 2562 O O . VAL A 1 328 ? -13.126 10.724 7.504 1.00 94.44 328 VAL A O 1
ATOM 2565 N N . PRO A 1 329 ? -15.287 10.516 6.945 1.00 95.75 329 PRO A N 1
ATOM 2566 C CA . PRO A 1 329 ? -15.729 11.122 8.202 1.00 95.75 329 PRO A CA 1
ATOM 2567 C C . PRO A 1 329 ? -15.323 10.283 9.424 1.00 95.75 329 PRO A C 1
ATOM 2569 O O . PRO A 1 329 ? -14.888 10.843 10.430 1.00 95.75 329 PRO A O 1
ATOM 2572 N N . TYR A 1 330 ? -15.388 8.953 9.322 1.00 97.56 330 TYR A N 1
ATOM 2573 C CA . TYR A 1 330 ? -15.014 8.040 10.404 1.00 97.56 330 TYR A CA 1
ATOM 2574 C C . TYR A 1 330 ? -13.499 8.027 10.649 1.00 97.56 330 TYR A C 1
ATOM 2576 O O . TYR A 1 330 ? -13.078 8.041 11.803 1.00 97.56 330 TYR A O 1
ATOM 2584 N N . ALA A 1 331 ? -12.676 8.094 9.592 1.00 97.25 331 ALA A N 1
ATOM 2585 C CA . ALA A 1 331 ? -11.220 8.213 9.714 1.00 97.25 331 ALA A CA 1
ATOM 2586 C C . ALA A 1 331 ? -10.830 9.488 10.474 1.00 97.25 331 ALA A C 1
ATOM 2588 O O . ALA A 1 331 ? -9.998 9.457 11.380 1.00 97.25 331 ALA A O 1
ATOM 2589 N N . ARG A 1 332 ? -11.485 10.613 10.153 1.00 95.88 332 ARG A N 1
ATOM 2590 C CA . ARG A 1 332 ? -11.265 11.888 10.845 1.00 95.88 332 ARG A CA 1
ATOM 2591 C C . ARG A 1 332 ? -11.642 11.805 12.323 1.00 95.88 332 ARG A C 1
ATOM 2593 O O . ARG A 1 332 ? -10.885 12.291 13.158 1.00 95.88 332 ARG A O 1
ATOM 2600 N N . LYS A 1 333 ? -12.779 11.182 12.649 1.00 97.56 333 LYS A N 1
ATOM 2601 C CA . LYS A 1 333 ? -13.209 10.998 14.041 1.00 97.56 333 LYS A CA 1
ATOM 2602 C C . LYS A 1 333 ? -12.257 10.080 14.812 1.00 97.56 333 LYS A C 1
ATOM 2604 O O . LYS A 1 333 ? -11.879 10.420 15.926 1.00 97.56 333 LYS A O 1
ATOM 2609 N N . ALA A 1 334 ? -11.798 8.980 14.213 1.00 97.94 334 ALA A N 1
ATOM 2610 C CA . ALA A 1 334 ? -10.776 8.119 14.811 1.00 97.94 334 ALA A CA 1
ATOM 2611 C C . ALA A 1 334 ? -9.474 8.890 15.087 1.00 97.94 334 ALA A C 1
ATOM 2613 O O . ALA A 1 334 ? -8.947 8.826 16.192 1.00 97.94 334 ALA A O 1
ATOM 2614 N N . ALA A 1 335 ? -8.997 9.692 14.131 1.00 97.25 335 ALA A N 1
ATOM 2615 C CA . ALA A 1 335 ? -7.797 10.507 14.314 1.00 97.25 335 ALA A CA 1
ATOM 2616 C C . ALA A 1 335 ? -7.933 11.544 15.446 1.00 97.25 335 ALA A C 1
ATOM 2618 O O . ALA A 1 335 ? -6.946 11.841 16.107 1.00 97.25 335 ALA A O 1
ATOM 2619 N N . GLN A 1 336 ? -9.135 12.080 15.687 1.00 97.00 336 GLN A N 1
ATOM 2620 C CA . GLN A 1 336 ? -9.407 12.994 16.808 1.00 97.00 336 GLN A CA 1
ATOM 2621 C C . GLN A 1 336 ? -9.423 12.295 18.172 1.00 97.00 336 GLN A C 1
ATOM 2623 O O . GLN A 1 336 ? -9.172 12.941 19.184 1.00 97.00 336 GLN A O 1
ATOM 2628 N N . LEU A 1 337 ? -9.772 11.008 18.204 1.00 97.19 337 LEU A N 1
ATOM 2629 C CA . LEU A 1 337 ? -9.849 10.212 19.430 1.00 97.19 337 LEU A CA 1
ATOM 2630 C C . LEU A 1 337 ? -8.499 9.613 19.838 1.00 97.19 337 LEU A C 1
ATOM 2632 O O . LEU A 1 337 ? -8.365 9.157 20.969 1.00 97.19 337 LEU A O 1
ATOM 2636 N N . LEU A 1 338 ? -7.526 9.569 18.926 1.00 97.69 338 LEU A N 1
ATOM 2637 C CA . LEU A 1 338 ? -6.207 9.014 19.193 1.00 97.69 338 LEU A CA 1
ATOM 2638 C C . LEU A 1 338 ? -5.356 9.993 20.014 1.00 97.69 338 LEU A C 1
ATOM 2640 O O . LEU A 1 338 ? -4.966 11.049 19.515 1.00 97.69 338 LEU A O 1
ATOM 2644 N N . ASP A 1 339 ? -4.988 9.591 21.228 1.00 96.06 339 ASP A N 1
ATOM 2645 C CA . ASP A 1 339 ? -3.906 10.222 21.981 1.00 96.06 339 ASP A CA 1
ATOM 2646 C C . ASP A 1 339 ? -2.574 9.538 21.647 1.00 96.06 339 ASP A C 1
ATOM 2648 O O . ASP A 1 339 ? -2.305 8.407 22.047 1.00 96.06 339 ASP A O 1
ATOM 2652 N N . VAL A 1 340 ? -1.716 10.234 20.900 1.00 93.50 340 VAL A N 1
ATOM 2653 C CA . VAL A 1 340 ? -0.397 9.719 20.495 1.00 93.50 340 VAL A CA 1
ATOM 2654 C C . VAL A 1 340 ? 0.598 9.609 21.654 1.00 93.50 340 VAL A C 1
ATOM 2656 O O . VAL A 1 340 ? 1.657 9.010 21.483 1.00 93.50 340 VAL A O 1
ATOM 2659 N N . SER A 1 341 ? 0.297 10.194 22.817 1.00 94.38 341 SER A N 1
ATOM 2660 C CA . SER A 1 341 ? 1.124 10.059 24.017 1.00 94.38 341 SER A CA 1
ATOM 2661 C C . SER A 1 341 ? 0.804 8.795 24.821 1.00 94.38 341 SER A C 1
ATOM 2663 O O . SER A 1 341 ? 1.641 8.334 25.600 1.00 94.38 341 SER A O 1
ATOM 2665 N N . GLU A 1 342 ? -0.363 8.184 24.591 1.00 96.25 342 GLU A N 1
ATOM 2666 C CA . GLU A 1 342 ? -0.751 6.928 25.224 1.00 96.25 342 GLU A CA 1
ATOM 2667 C C . GLU A 1 342 ? -0.069 5.746 24.519 1.00 96.25 342 GLU A C 1
ATOM 2669 O O . GLU A 1 342 ? -0.527 5.252 23.487 1.00 96.25 342 GLU A O 1
ATOM 2674 N N . VAL A 1 343 ? 1.044 5.271 25.078 1.00 97.75 343 VAL A N 1
ATOM 2675 C CA . VAL A 1 343 ? 1.786 4.121 24.544 1.00 97.75 343 VAL A CA 1
ATOM 2676 C C . VAL A 1 343 ? 1.090 2.818 24.958 1.00 97.75 343 VAL A C 1
ATOM 2678 O O . VAL A 1 343 ? 1.343 2.273 26.030 1.00 97.75 343 VAL A O 1
ATOM 2681 N N . SER A 1 344 ? 0.197 2.313 24.104 1.00 97.50 344 SER A N 1
ATOM 2682 C CA . SER A 1 344 ? -0.572 1.086 24.344 1.00 97.50 344 SER A CA 1
ATOM 2683 C C . SER A 1 344 ? -0.762 0.257 23.067 1.00 97.50 344 SER A C 1
ATOM 2685 O O . SER A 1 344 ? -0.605 0.756 21.951 1.00 97.50 344 SER A O 1
ATOM 2687 N N . LEU A 1 345 ? -1.129 -1.024 23.219 1.00 97.50 345 LEU A N 1
ATOM 2688 C CA . LEU A 1 345 ? -1.486 -1.891 22.085 1.00 97.50 345 LEU A CA 1
ATOM 2689 C C . LEU A 1 345 ? -2.636 -1.287 21.260 1.00 97.50 345 LEU A C 1
ATOM 2691 O O . LEU A 1 345 ? -2.581 -1.292 20.032 1.00 97.50 345 LEU A O 1
ATOM 2695 N N . THR A 1 346 ? -3.633 -0.704 21.931 1.00 97.81 346 THR A N 1
ATOM 2696 C CA . THR A 1 346 ? -4.763 -0.022 21.289 1.00 97.81 346 THR A CA 1
ATOM 2697 C C . THR A 1 346 ? -4.292 1.149 20.429 1.00 97.81 346 THR A C 1
ATOM 2699 O O . THR A 1 346 ? -4.723 1.270 19.283 1.00 97.81 346 THR A O 1
ATOM 2702 N N . SER A 1 347 ? -3.380 1.987 20.935 1.00 98.38 347 SER A N 1
ATOM 2703 C CA . SER A 1 347 ? -2.819 3.110 20.172 1.00 98.38 347 SER A CA 1
ATOM 2704 C C . SER A 1 347 ? -1.999 2.642 18.972 1.00 98.38 347 SER A C 1
ATOM 2706 O O . SER A 1 347 ? -2.118 3.224 17.894 1.00 98.38 347 SER A O 1
ATOM 2708 N N . ILE A 1 348 ? -1.234 1.553 19.111 1.00 98.62 348 ILE A N 1
ATOM 2709 C CA . ILE A 1 348 ? -0.505 0.922 17.999 1.00 98.62 348 ILE A CA 1
ATOM 2710 C C . ILE A 1 348 ? -1.485 0.458 16.917 1.00 98.62 348 ILE A C 1
ATOM 2712 O O . ILE A 1 348 ? -1.340 0.830 15.753 1.00 98.62 348 ILE A O 1
ATOM 2716 N N . GLN A 1 349 ? -2.509 -0.314 17.293 1.00 98.56 349 GLN A N 1
ATOM 2717 C CA . GLN A 1 349 ? -3.526 -0.817 16.366 1.00 98.56 349 GLN A CA 1
ATOM 2718 C C . GLN A 1 349 ? -4.272 0.335 15.676 1.00 98.56 349 GLN A C 1
ATOM 2720 O O . GLN A 1 349 ? -4.437 0.320 14.456 1.00 98.56 349 GLN A O 1
ATOM 2725 N N . ALA A 1 350 ? -4.660 1.368 16.428 1.00 98.50 350 ALA A N 1
ATOM 2726 C CA . ALA A 1 350 ? -5.303 2.564 15.893 1.00 98.50 350 ALA A CA 1
ATOM 2727 C C . ALA A 1 350 ? -4.406 3.303 14.890 1.00 98.50 350 ALA A C 1
ATOM 2729 O O . ALA A 1 350 ? -4.875 3.670 13.812 1.00 98.50 350 ALA A O 1
ATOM 2730 N N . CYS A 1 351 ? -3.118 3.478 15.202 1.00 98.56 351 CYS A N 1
ATOM 2731 C CA . CYS A 1 351 ? -2.151 4.078 14.285 1.00 98.56 351 CYS A CA 1
ATOM 2732 C C . CYS A 1 351 ? -2.012 3.253 13.000 1.00 98.56 351 CYS A C 1
ATOM 2734 O O . CYS A 1 351 ? -2.051 3.824 11.915 1.00 98.56 351 CYS A O 1
ATOM 2736 N N . VAL A 1 352 ? -1.931 1.920 13.085 1.00 98.38 352 VAL A N 1
ATOM 2737 C CA . VAL A 1 352 ? -1.864 1.064 11.887 1.00 98.38 352 VAL A CA 1
ATOM 2738 C C . VAL A 1 352 ? -3.115 1.225 11.014 1.00 98.38 352 VAL A C 1
ATOM 2740 O O . VAL A 1 352 ? -3.012 1.375 9.795 1.00 98.38 352 VAL A O 1
ATOM 2743 N N . MET A 1 353 ? -4.303 1.249 11.618 1.00 98.25 353 MET A N 1
ATOM 2744 C CA . MET A 1 353 ? -5.561 1.416 10.883 1.00 98.25 353 MET A CA 1
ATOM 2745 C C . MET A 1 353 ? -5.710 2.819 10.276 1.00 98.25 353 MET A C 1
ATOM 2747 O O . MET A 1 353 ? -6.203 2.958 9.156 1.00 98.25 353 MET A O 1
ATOM 2751 N N . LEU A 1 354 ? -5.268 3.865 10.981 1.00 98.12 354 LEU A N 1
ATOM 2752 C CA . LEU A 1 354 ? -5.246 5.235 10.462 1.00 98.12 354 LEU A CA 1
ATOM 2753 C C . LEU A 1 354 ? -4.221 5.400 9.338 1.00 98.12 354 LEU A C 1
ATOM 2755 O O . LEU A 1 354 ? -4.536 6.046 8.342 1.00 98.12 354 LEU A O 1
ATOM 2759 N N . GLY A 1 355 ? -3.051 4.766 9.444 1.00 96.38 355 GLY A N 1
ATOM 2760 C CA . GLY A 1 355 ? -2.082 4.685 8.352 1.00 96.38 355 GLY A CA 1
ATOM 2761 C C . GLY A 1 355 ? -2.702 4.056 7.103 1.00 96.38 355 GLY A C 1
ATOM 2762 O O . GLY A 1 355 ? -2.645 4.643 6.026 1.00 96.38 355 GLY A O 1
ATOM 2763 N N . ALA A 1 356 ? -3.440 2.952 7.263 1.00 95.12 356 ALA A N 1
ATOM 2764 C CA . ALA A 1 356 ? -4.174 2.335 6.158 1.00 95.12 356 ALA A CA 1
ATOM 2765 C C . ALA A 1 356 ? -5.255 3.267 5.569 1.00 95.12 356 ALA A C 1
ATOM 2767 O O . ALA A 1 356 ? -5.439 3.309 4.352 1.00 95.12 356 ALA A O 1
ATOM 2768 N N . CYS A 1 357 ? -5.935 4.069 6.398 1.00 95.06 357 CYS A N 1
ATOM 2769 C CA . CYS A 1 357 ? -6.867 5.095 5.915 1.00 95.06 357 CYS A CA 1
ATOM 2770 C C . CYS A 1 357 ? -6.168 6.177 5.076 1.00 95.06 357 CYS A C 1
ATOM 2772 O O . CYS A 1 357 ? -6.759 6.672 4.122 1.00 95.06 357 CYS A O 1
ATOM 2774 N N . ARG A 1 358 ? -4.919 6.536 5.393 1.00 92.69 358 ARG A N 1
ATOM 2775 C CA . ARG A 1 358 ? -4.135 7.498 4.601 1.00 92.69 358 ARG A CA 1
ATOM 2776 C C . ARG A 1 358 ? -3.669 6.916 3.273 1.00 92.69 358 ARG A C 1
ATOM 2778 O O . ARG A 1 358 ? -3.830 7.590 2.257 1.00 92.69 358 ARG A O 1
ATOM 2785 N N . ILE A 1 359 ? -3.249 5.647 3.258 1.00 88.06 359 ILE A N 1
ATOM 2786 C CA . ILE A 1 359 ? -2.950 4.915 2.015 1.00 88.06 359 ILE A CA 1
ATOM 2787 C C . ILE A 1 359 ? -4.140 5.003 1.052 1.00 88.06 359 ILE A C 1
ATOM 2789 O O . ILE A 1 359 ? -3.982 5.295 -0.130 1.00 88.06 359 ILE A O 1
ATOM 2793 N N . ILE A 1 360 ? -5.354 4.760 1.551 1.00 86.69 360 ILE A N 1
ATOM 2794 C CA . ILE A 1 360 ? -6.588 4.821 0.755 1.00 86.69 360 ILE A CA 1
ATOM 2795 C C . ILE A 1 360 ? -6.770 6.174 0.065 1.00 86.69 360 ILE A C 1
ATOM 2797 O O . ILE A 1 360 ? -7.225 6.226 -1.082 1.00 86.69 360 ILE A O 1
ATOM 2801 N N . GLU A 1 361 ? -6.484 7.249 0.793 1.00 84.56 361 GLU A N 1
ATOM 2802 C CA . GLU A 1 361 ? -6.629 8.633 0.344 1.00 84.56 361 GLU A CA 1
ATOM 2803 C C . GLU A 1 361 ? -5.472 9.077 -0.570 1.00 84.56 361 GLU A C 1
ATOM 2805 O O . GLU A 1 361 ? -5.550 10.155 -1.154 1.00 84.56 361 GLU A O 1
ATOM 2810 N N . GLY A 1 362 ? -4.433 8.247 -0.734 1.00 83.00 362 GLY A N 1
ATOM 2811 C CA . GLY A 1 362 ? -3.220 8.585 -1.480 1.00 83.00 362 GLY A CA 1
ATOM 2812 C C . GLY A 1 362 ? -2.284 9.532 -0.721 1.00 83.00 362 GLY A C 1
ATOM 2813 O O . GLY A 1 362 ? -1.500 10.243 -1.344 1.00 83.00 362 GLY A O 1
ATOM 2814 N N . ASP A 1 363 ? -2.380 9.585 0.612 1.00 88.81 363 ASP A N 1
ATOM 2815 C CA . ASP A 1 363 ? -1.537 10.425 1.470 1.00 88.81 363 ASP A CA 1
ATOM 2816 C C . ASP A 1 363 ? -0.334 9.636 2.014 1.00 88.81 363 ASP A C 1
ATOM 2818 O O . ASP A 1 363 ? -0.309 9.208 3.173 1.00 88.81 363 ASP A O 1
ATOM 2822 N N . THR A 1 364 ? 0.690 9.486 1.166 1.00 85.25 364 THR A N 1
ATOM 2823 C CA . THR A 1 364 ? 1.917 8.729 1.478 1.00 85.25 364 THR A CA 1
ATOM 2824 C C . THR A 1 364 ? 2.734 9.310 2.626 1.00 85.25 364 THR A C 1
ATOM 2826 O O . THR A 1 364 ? 3.460 8.607 3.327 1.00 85.25 364 THR A O 1
ATOM 2829 N N . LYS A 1 365 ? 2.620 10.616 2.873 1.00 89.56 365 LYS A N 1
ATOM 2830 C CA . LYS A 1 365 ? 3.293 11.251 4.011 1.00 89.56 365 LYS A CA 1
ATOM 2831 C C . LYS A 1 365 ? 2.523 10.980 5.297 1.00 89.56 365 LYS A C 1
ATOM 2833 O O . LYS A 1 365 ? 3.129 10.626 6.306 1.00 89.56 365 LYS A O 1
ATOM 2838 N N . GLY A 1 366 ? 1.199 11.122 5.260 1.00 92.06 366 GLY A N 1
ATOM 2839 C CA . GLY A 1 366 ? 0.331 10.847 6.398 1.00 92.06 366 GLY A CA 1
ATOM 2840 C C . GLY A 1 366 ? 0.401 9.394 6.862 1.00 92.06 366 GLY A C 1
ATOM 2841 O O . GLY A 1 366 ? 0.488 9.154 8.066 1.00 92.06 366 GLY A O 1
ATOM 2842 N N . GLU A 1 367 ? 0.410 8.425 5.941 1.00 92.50 367 GLU A N 1
ATOM 2843 C CA . GLU A 1 367 ? 0.536 7.004 6.302 1.00 92.50 367 GLU A CA 1
ATOM 2844 C C . GLU A 1 367 ? 1.865 6.720 7.024 1.00 92.50 367 GLU A C 1
ATOM 2846 O O . GLU A 1 367 ? 1.863 6.100 8.089 1.00 92.50 367 GLU A O 1
ATOM 2851 N N . SER A 1 368 ? 2.978 7.259 6.506 1.00 93.50 368 SER A N 1
ATOM 2852 C CA . SER A 1 368 ? 4.324 7.047 7.045 1.00 93.50 368 SER A CA 1
ATOM 2853 C C . SER A 1 368 ? 4.458 7.601 8.466 1.00 93.50 368 SER A C 1
ATOM 2855 O O . SER A 1 368 ? 5.085 6.980 9.324 1.00 93.50 368 SER A O 1
ATOM 2857 N N . VAL A 1 369 ? 3.793 8.725 8.763 1.00 95.62 369 VAL A N 1
ATOM 2858 C CA . VAL A 1 369 ? 3.748 9.291 10.119 1.00 95.62 369 VAL A CA 1
ATOM 2859 C C . VAL A 1 369 ? 3.047 8.346 11.095 1.00 95.62 369 VAL A C 1
ATOM 2861 O O . VAL A 1 369 ? 3.614 8.034 12.143 1.00 95.62 369 VAL A O 1
ATOM 2864 N N . TYR A 1 370 ? 1.843 7.862 10.772 1.00 97.69 370 TYR A N 1
ATOM 2865 C CA . TYR A 1 370 ? 1.116 6.957 11.669 1.00 97.69 370 TYR A CA 1
ATOM 2866 C C . TYR A 1 370 ? 1.857 5.634 11.876 1.00 97.69 370 TYR A C 1
ATOM 2868 O O . TYR A 1 370 ? 1.962 5.162 13.009 1.00 97.69 370 TYR A O 1
ATOM 2876 N N . TYR A 1 371 ? 2.424 5.056 10.815 1.00 97.00 371 TYR A N 1
ATOM 2877 C CA . TYR A 1 371 ? 3.225 3.839 10.935 1.00 97.00 371 TYR A CA 1
ATOM 2878 C C . TYR A 1 371 ? 4.507 4.055 11.731 1.00 97.00 371 TYR A C 1
ATOM 2880 O O . TYR A 1 371 ? 4.849 3.214 12.561 1.00 97.00 371 TYR A O 1
ATOM 2888 N N . GLY A 1 372 ? 5.168 5.203 11.572 1.00 96.75 372 GLY A N 1
ATOM 2889 C CA . GLY A 1 372 ? 6.321 5.572 12.386 1.00 96.75 372 GLY A CA 1
ATOM 2890 C C . GLY A 1 372 ? 5.981 5.693 13.875 1.00 96.75 372 GLY A C 1
ATOM 2891 O O . GLY A 1 372 ? 6.747 5.223 14.716 1.00 96.75 372 GLY A O 1
ATOM 2892 N N . ILE A 1 373 ? 4.821 6.265 14.216 1.00 97.69 373 ILE A N 1
ATOM 2893 C CA . ILE A 1 373 ? 4.332 6.318 15.605 1.00 97.69 373 ILE A CA 1
ATOM 2894 C C . ILE A 1 373 ? 4.080 4.899 16.131 1.00 97.69 373 ILE A C 1
ATOM 2896 O O . ILE A 1 373 ? 4.563 4.556 17.211 1.00 97.69 373 ILE A O 1
ATOM 2900 N N . ALA A 1 374 ? 3.393 4.056 15.356 1.00 98.38 374 ALA A N 1
ATOM 2901 C CA . ALA A 1 374 ? 3.090 2.678 15.738 1.00 98.38 374 ALA A CA 1
ATOM 2902 C C . ALA A 1 374 ? 4.361 1.842 15.975 1.00 98.38 374 ALA A C 1
ATOM 2904 O O . ALA A 1 374 ? 4.468 1.159 16.993 1.00 98.38 374 ALA A O 1
ATOM 2905 N N . CYS A 1 375 ? 5.350 1.943 15.078 1.00 98.06 375 CYS A N 1
ATOM 2906 C CA . CYS A 1 375 ? 6.645 1.275 15.219 1.00 98.06 375 CYS A CA 1
ATOM 2907 C C . CYS A 1 375 ? 7.364 1.727 16.491 1.00 98.06 375 CYS A C 1
ATOM 2909 O O . CYS A 1 375 ? 7.840 0.895 17.265 1.00 98.06 375 CYS A O 1
ATOM 2911 N N . ARG A 1 376 ? 7.391 3.042 16.750 1.00 97.44 376 ARG A N 1
ATOM 2912 C CA . ARG A 1 376 ? 8.030 3.591 17.947 1.00 97.44 376 ARG A CA 1
ATOM 2913 C C . ARG A 1 376 ? 7.355 3.111 19.227 1.00 97.44 376 ARG A C 1
ATOM 2915 O O . ARG A 1 376 ? 8.049 2.705 20.154 1.00 97.44 376 ARG A O 1
ATOM 2922 N N . MET A 1 377 ? 6.024 3.127 19.278 1.00 98.25 377 MET A N 1
ATOM 2923 C CA . MET A 1 377 ? 5.258 2.622 20.420 1.00 98.25 377 MET A CA 1
ATOM 2924 C C . MET A 1 377 ? 5.524 1.131 20.663 1.00 98.25 377 MET A C 1
ATOM 2926 O O . MET A 1 377 ? 5.762 0.735 21.800 1.00 98.25 377 MET A O 1
ATOM 2930 N N . ALA A 1 378 ? 5.547 0.308 19.610 1.00 98.06 378 ALA A N 1
ATOM 2931 C CA . ALA A 1 378 ? 5.808 -1.125 19.737 1.00 98.06 378 ALA A CA 1
ATOM 2932 C C . ALA A 1 378 ? 7.220 -1.427 20.260 1.00 98.06 378 ALA A C 1
ATOM 2934 O O . ALA A 1 378 ? 7.384 -2.321 21.088 1.00 98.06 378 ALA A O 1
ATOM 2935 N N . GLN A 1 379 ? 8.224 -0.657 19.825 1.00 97.06 379 GLN A N 1
ATOM 2936 C CA . GLN A 1 379 ? 9.591 -0.745 20.347 1.00 97.06 379 GLN A CA 1
ATOM 2937 C C . GLN A 1 379 ? 9.672 -0.327 21.821 1.00 97.06 379 GLN A C 1
ATOM 2939 O O . GLN A 1 379 ? 10.352 -0.985 22.600 1.00 97.06 379 GLN A O 1
ATOM 2944 N N . LEU A 1 380 ? 8.974 0.744 22.218 1.00 96.94 380 LEU A N 1
ATOM 2945 C CA . LEU A 1 380 ? 8.946 1.212 23.610 1.00 96.94 380 LEU A CA 1
ATOM 2946 C C . LEU A 1 380 ? 8.288 0.206 24.563 1.00 96.94 380 LEU A C 1
ATOM 2948 O O . LEU A 1 380 ? 8.670 0.142 25.727 1.00 96.94 380 LEU A O 1
ATOM 2952 N N . LEU A 1 381 ? 7.312 -0.565 24.077 1.00 97.00 381 LEU A N 1
ATOM 2953 C CA . LEU A 1 381 ? 6.649 -1.615 24.853 1.00 97.00 381 LEU A CA 1
ATOM 2954 C C . LEU A 1 381 ? 7.419 -2.937 24.894 1.00 97.00 381 LEU A C 1
ATOM 2956 O O . LEU A 1 381 ? 6.977 -3.833 25.608 1.00 97.00 381 LEU A O 1
ATOM 2960 N N . ASP A 1 382 ? 8.485 -3.081 24.096 1.00 96.19 382 ASP A N 1
ATOM 2961 C CA . ASP A 1 382 ? 9.059 -4.388 23.751 1.00 96.19 382 ASP A CA 1
ATOM 2962 C C . ASP A 1 382 ? 7.944 -5.398 23.426 1.00 96.19 382 ASP A C 1
ATOM 2964 O O . ASP A 1 382 ? 7.819 -6.468 24.022 1.00 96.19 382 ASP A O 1
ATOM 2968 N N . LEU A 1 383 ? 7.044 -4.982 22.521 1.00 96.81 383 LEU A N 1
ATOM 2969 C CA . LEU A 1 383 ? 5.739 -5.609 22.307 1.00 96.81 383 LEU A CA 1
ATOM 2970 C C . LEU A 1 383 ? 5.763 -7.151 22.230 1.00 96.81 383 LEU A C 1
ATOM 2972 O O . LEU A 1 383 ? 4.928 -7.759 22.900 1.00 96.81 383 LEU A O 1
ATOM 2976 N N . PRO A 1 384 ? 6.662 -7.807 21.465 1.00 94.38 384 PRO A N 1
ATOM 2977 C CA . PRO A 1 384 ? 6.676 -9.270 21.379 1.00 94.38 384 PRO A CA 1
ATOM 2978 C C . PRO A 1 384 ? 7.099 -9.981 22.679 1.00 94.38 384 PRO A C 1
ATOM 2980 O O . PRO A 1 384 ? 6.745 -11.147 22.856 1.00 94.38 384 PRO A O 1
ATOM 2983 N N . HIS A 1 385 ? 7.818 -9.310 23.585 1.00 94.31 385 HIS A N 1
ATOM 2984 C CA . HIS A 1 385 ? 8.296 -9.874 24.857 1.00 94.31 385 HIS A CA 1
ATOM 2985 C C . HIS A 1 385 ? 7.522 -9.382 26.080 1.00 94.31 385 HIS A C 1
ATOM 2987 O O . HIS A 1 385 ? 7.745 -9.875 27.187 1.00 94.31 385 HIS A O 1
ATOM 2993 N N . ARG A 1 386 ? 6.603 -8.432 25.889 1.00 93.81 386 ARG A N 1
ATOM 2994 C CA . ARG A 1 386 ? 5.736 -7.909 26.941 1.00 93.81 386 ARG A CA 1
ATOM 2995 C C . ARG A 1 386 ? 5.044 -9.047 27.698 1.00 93.81 386 ARG A C 1
ATOM 2997 O O . ARG A 1 386 ? 4.491 -9.965 27.090 1.00 93.81 386 ARG A O 1
ATOM 3004 N N . GLU A 1 387 ? 5.033 -8.959 29.028 1.00 92.50 387 GLU A N 1
ATOM 3005 C CA . GLU A 1 387 ? 4.296 -9.899 29.876 1.00 92.50 387 GLU A CA 1
ATOM 3006 C C . GLU A 1 387 ? 2.806 -9.900 29.499 1.00 92.50 387 GLU A C 1
ATOM 3008 O O . GLU A 1 387 ? 2.187 -8.843 29.375 1.00 92.50 387 GLU A O 1
ATOM 3013 N N . CYS A 1 388 ? 2.255 -11.095 29.283 1.00 91.00 388 CYS A N 1
ATOM 3014 C CA . CYS A 1 388 ? 0.877 -11.312 28.843 1.00 91.00 388 CYS A CA 1
ATOM 3015 C C . CYS A 1 388 ? 0.149 -12.209 29.845 1.00 91.00 388 CYS A C 1
ATOM 3017 O O . CYS A 1 388 ? 0.761 -13.098 30.441 1.00 91.00 388 CYS A O 1
ATOM 3019 N N . GLU A 1 389 ? -1.163 -12.037 29.978 1.00 88.25 389 GLU A N 1
ATOM 3020 C CA . GLU A 1 389 ? -1.986 -12.857 30.880 1.00 88.25 389 GLU A CA 1
ATOM 3021 C C . GLU A 1 389 ? -2.448 -14.165 30.221 1.00 88.25 389 GLU A C 1
ATOM 3023 O O . GLU A 1 389 ? -2.709 -15.163 30.896 1.00 88.25 389 GLU A O 1
ATOM 3028 N N . SER A 1 390 ? -2.531 -14.183 28.887 1.00 90.88 390 SER A N 1
ATOM 3029 C CA . SER A 1 390 ? -3.036 -15.319 28.111 1.00 90.88 390 SER A CA 1
ATOM 3030 C C . SER A 1 390 ? -2.183 -15.611 26.878 1.00 90.88 390 SER A C 1
ATOM 3032 O O . SER A 1 390 ? -1.478 -14.745 26.353 1.00 90.88 390 SER A O 1
ATOM 3034 N N . LEU A 1 391 ? -2.289 -16.842 26.364 1.00 91.25 391 LEU A N 1
ATOM 3035 C CA . LEU A 1 391 ? -1.657 -17.207 25.093 1.00 91.25 391 LEU A CA 1
ATOM 3036 C C . LEU A 1 391 ? -2.219 -16.389 23.917 1.00 91.25 391 LEU A C 1
ATOM 3038 O O . LEU A 1 391 ? -1.486 -16.076 22.983 1.00 91.25 391 LEU A O 1
ATOM 3042 N N . LEU A 1 392 ? -3.503 -16.020 23.978 1.00 92.81 392 LEU A N 1
ATOM 3043 C CA . LEU A 1 392 ? -4.149 -15.191 22.962 1.00 92.81 392 LEU A CA 1
ATOM 3044 C C . LEU A 1 392 ? -3.512 -13.800 22.881 1.00 92.81 392 LEU A C 1
ATOM 3046 O O . LEU A 1 392 ? -3.195 -13.341 21.788 1.00 92.81 392 LEU A O 1
ATOM 3050 N N . GLU A 1 393 ? -3.307 -13.145 24.023 1.00 93.81 393 GLU A N 1
ATOM 3051 C CA . GLU A 1 393 ? -2.669 -11.827 24.074 1.00 93.81 393 GLU A CA 1
ATOM 3052 C C . GLU A 1 393 ? -1.236 -11.882 23.531 1.00 93.81 393 GLU A C 1
ATOM 3054 O O . GLU A 1 393 ? -0.857 -11.060 22.695 1.00 93.81 393 GLU A O 1
ATOM 3059 N N . LYS A 1 394 ? -0.472 -12.911 23.922 1.00 94.12 394 LYS A N 1
ATOM 3060 C CA . LYS A 1 394 ? 0.885 -13.133 23.414 1.00 94.12 394 LYS A CA 1
ATOM 3061 C C . LYS A 1 394 ? 0.912 -13.272 21.890 1.00 94.12 394 LYS A C 1
ATOM 3063 O O . LYS A 1 394 ? 1.730 -12.641 21.224 1.00 94.12 394 LYS A O 1
ATOM 3068 N N . GLU A 1 395 ? 0.003 -14.065 21.330 1.00 94.50 395 GLU A N 1
ATOM 3069 C CA . GLU A 1 395 ? -0.084 -14.266 19.883 1.00 94.50 395 GLU A CA 1
ATOM 3070 C C . GLU A 1 395 ? -0.540 -12.998 19.139 1.00 94.50 395 GLU A C 1
ATOM 3072 O O . GLU A 1 395 ? -0.026 -12.702 18.060 1.00 94.50 395 GLU A O 1
ATOM 3077 N N . ILE A 1 396 ? -1.446 -12.199 19.717 1.00 96.62 396 ILE A N 1
ATOM 3078 C CA . ILE A 1 396 ? -1.823 -10.888 19.162 1.00 96.62 396 ILE A CA 1
ATOM 3079 C C . ILE A 1 396 ? -0.603 -9.960 19.110 1.00 96.62 396 ILE A C 1
ATOM 3081 O O . ILE A 1 396 ? -0.359 -9.344 18.072 1.00 96.62 396 ILE A O 1
ATOM 3085 N N . ASN A 1 397 ? 0.198 -9.895 20.177 1.00 97.19 397 ASN A N 1
ATOM 3086 C CA . ASN A 1 397 ? 1.409 -9.070 20.215 1.00 97.19 397 ASN A CA 1
ATOM 3087 C C . ASN A 1 397 ? 2.424 -9.488 19.138 1.00 97.19 397 ASN A C 1
ATOM 3089 O O . ASN A 1 397 ? 2.954 -8.626 18.434 1.00 97.19 397 ASN A O 1
ATOM 3093 N N . ILE A 1 398 ? 2.639 -10.796 18.949 1.00 96.12 398 ILE A N 1
ATOM 3094 C CA . ILE A 1 398 ? 3.506 -11.344 17.892 1.00 96.12 398 ILE A CA 1
ATOM 3095 C C . ILE A 1 398 ? 2.998 -10.936 16.499 1.00 96.12 398 ILE A C 1
ATOM 3097 O O . ILE A 1 398 ? 3.770 -10.453 15.668 1.00 96.12 398 ILE A O 1
ATOM 3101 N N . ARG A 1 399 ? 1.693 -11.073 16.233 1.00 97.06 399 ARG A N 1
ATOM 3102 C CA . ARG A 1 399 ? 1.093 -10.715 14.933 1.00 97.06 399 ARG A CA 1
ATOM 3103 C C . ARG A 1 399 ? 1.141 -9.219 14.641 1.00 97.06 399 ARG A C 1
ATOM 3105 O O . ARG A 1 399 ? 1.446 -8.830 13.512 1.00 97.06 399 ARG A O 1
ATOM 3112 N N . VAL A 1 400 ? 0.886 -8.380 15.645 1.00 98.31 400 VAL A N 1
ATOM 3113 C CA . VAL A 1 400 ? 0.994 -6.919 15.518 1.00 98.31 400 VAL A CA 1
ATOM 3114 C C . VAL A 1 400 ? 2.447 -6.517 15.272 1.00 98.31 400 VAL A C 1
ATOM 3116 O O . VAL A 1 400 ? 2.710 -5.703 14.389 1.00 98.31 400 VAL A O 1
ATOM 3119 N N . TRP A 1 401 ? 3.403 -7.129 15.975 1.00 97.69 401 TRP A N 1
ATOM 3120 C CA . TRP A 1 401 ? 4.829 -6.888 15.755 1.00 97.69 401 TRP A CA 1
ATOM 3121 C C . TRP A 1 401 ? 5.266 -7.222 14.323 1.00 97.69 401 TRP A C 1
ATOM 3123 O O . TRP A 1 401 ? 5.881 -6.392 13.650 1.00 97.69 401 TRP A O 1
ATOM 3133 N N . HIS A 1 402 ? 4.912 -8.406 13.817 1.00 96.44 402 HIS A N 1
ATOM 3134 C CA . HIS A 1 402 ? 5.254 -8.791 12.443 1.00 96.44 402 HIS A CA 1
ATOM 3135 C C . HIS A 1 402 ? 4.515 -7.957 11.395 1.00 96.44 402 HIS A C 1
ATOM 3137 O O . HIS A 1 402 ? 5.095 -7.630 10.362 1.00 96.44 402 HIS A O 1
ATOM 3143 N N . THR A 1 403 ? 3.278 -7.538 11.677 1.00 96.75 403 THR A N 1
ATOM 3144 C CA . THR A 1 403 ? 2.557 -6.560 10.850 1.00 96.75 403 THR A CA 1
ATOM 3145 C C . THR A 1 403 ? 3.353 -5.262 10.724 1.00 96.75 403 THR A C 1
ATOM 3147 O O . THR A 1 403 ? 3.539 -4.775 9.613 1.00 96.75 403 THR A O 1
ATOM 3150 N N . LEU A 1 404 ? 3.878 -4.724 11.830 1.00 97.25 404 LEU A N 1
ATOM 3151 C CA . LEU A 1 404 ? 4.710 -3.518 11.806 1.00 97.25 404 LEU A CA 1
ATOM 3152 C C . LEU A 1 404 ? 6.026 -3.735 11.056 1.00 97.25 404 LEU A C 1
ATOM 3154 O O . LEU A 1 404 ? 6.415 -2.871 10.280 1.00 97.25 404 LEU A O 1
ATOM 3158 N N . CYS A 1 405 ? 6.678 -4.888 11.225 1.00 94.88 405 CYS A N 1
ATOM 3159 C CA . CYS A 1 405 ? 7.903 -5.214 10.489 1.00 94.88 405 CYS A CA 1
ATOM 3160 C C . CYS A 1 405 ? 7.681 -5.231 8.969 1.00 94.88 405 CYS A C 1
ATOM 3162 O O . CYS A 1 405 ? 8.523 -4.733 8.224 1.00 94.88 405 CYS A O 1
ATOM 3164 N N . MET A 1 406 ? 6.557 -5.793 8.512 1.00 92.88 406 MET A N 1
ATOM 3165 C CA . MET A 1 406 ? 6.193 -5.777 7.094 1.00 92.88 406 MET A CA 1
ATOM 3166 C C . MET A 1 406 ? 5.844 -4.357 6.636 1.00 92.88 406 MET A C 1
ATOM 3168 O O . MET A 1 406 ? 6.373 -3.895 5.631 1.00 92.88 406 MET A O 1
ATOM 3172 N N . ILE A 1 407 ? 4.994 -3.637 7.373 1.00 93.25 407 ILE A N 1
ATOM 3173 C CA . ILE A 1 407 ? 4.584 -2.269 7.024 1.00 93.25 407 ILE A CA 1
ATOM 3174 C C . ILE A 1 407 ? 5.786 -1.323 6.927 1.00 93.25 407 ILE A C 1
ATOM 3176 O O . ILE A 1 407 ? 5.860 -0.549 5.977 1.00 93.25 407 ILE A O 1
ATOM 3180 N N . ASP A 1 408 ? 6.722 -1.387 7.874 1.00 93.00 408 ASP A N 1
ATOM 3181 C CA . ASP A 1 408 ? 7.933 -0.561 7.877 1.00 93.00 408 ASP A CA 1
ATOM 3182 C C . ASP A 1 408 ? 8.812 -0.868 6.655 1.00 93.00 408 ASP A C 1
ATOM 3184 O O . ASP A 1 408 ? 9.389 0.044 6.084 1.00 93.00 408 ASP A O 1
ATOM 3188 N N . GLU A 1 409 ? 8.849 -2.113 6.161 1.00 89.56 409 GLU A N 1
ATOM 3189 C CA . GLU A 1 409 ? 9.520 -2.439 4.893 1.00 89.56 409 GLU A CA 1
ATOM 3190 C C . GLU A 1 409 ? 8.873 -1.718 3.700 1.00 89.56 409 GLU A C 1
ATOM 3192 O O . GLU A 1 409 ? 9.538 -0.973 2.976 1.00 89.56 409 GLU A O 1
ATOM 3197 N N . TRP A 1 410 ? 7.565 -1.904 3.514 1.00 87.00 410 TRP A N 1
ATOM 3198 C CA . TRP A 1 410 ? 6.836 -1.370 2.363 1.00 87.00 410 TRP A CA 1
ATOM 3199 C C . TRP A 1 410 ? 6.737 0.157 2.386 1.00 87.00 410 TRP A C 1
ATOM 3201 O O . TRP A 1 410 ? 7.051 0.817 1.392 1.00 87.00 410 TRP A O 1
ATOM 3211 N N . SER A 1 411 ? 6.332 0.726 3.523 1.00 88.81 411 SER A N 1
ATOM 3212 C CA . SER A 1 411 ? 6.091 2.162 3.668 1.00 88.81 411 SER A CA 1
ATOM 3213 C C . SER A 1 411 ? 7.390 2.953 3.542 1.00 88.81 411 SER A C 1
ATOM 3215 O O . SER A 1 411 ? 7.442 3.906 2.766 1.00 88.81 411 SER A O 1
ATOM 3217 N N . SER A 1 412 ? 8.469 2.529 4.213 1.00 88.19 412 SER A N 1
ATOM 3218 C CA . SER A 1 412 ? 9.763 3.213 4.129 1.00 88.19 412 SER A CA 1
ATOM 3219 C C . SER A 1 412 ? 10.340 3.206 2.717 1.00 88.19 412 SER A C 1
ATOM 3221 O O . SER A 1 412 ? 10.834 4.243 2.267 1.00 88.19 412 SER A O 1
ATOM 3223 N N . SER A 1 413 ? 10.232 2.084 1.990 1.00 81.50 413 SER A N 1
ATOM 3224 C CA . SER A 1 413 ? 10.665 2.033 0.587 1.00 81.50 413 SER A CA 1
ATOM 3225 C C . SER A 1 413 ? 9.838 2.952 -0.315 1.00 81.50 413 SER A C 1
ATOM 3227 O O . SER A 1 413 ? 10.401 3.618 -1.180 1.00 81.50 413 SER A O 1
ATOM 3229 N N . GLY A 1 414 ? 8.526 3.052 -0.072 1.00 78.88 414 GLY A N 1
ATOM 3230 C CA . GLY A 1 414 ? 7.605 3.824 -0.906 1.00 78.88 414 GLY A CA 1
ATOM 3231 C C . GLY A 1 414 ? 7.786 5.341 -0.801 1.00 78.88 414 GLY A C 1
ATOM 3232 O O . GLY A 1 414 ? 7.450 6.061 -1.740 1.00 78.88 414 GLY A O 1
ATOM 3233 N N . VAL A 1 415 ? 8.336 5.835 0.316 1.00 82.81 415 VAL A N 1
ATOM 3234 C CA . VAL A 1 415 ? 8.605 7.271 0.540 1.00 82.81 415 VAL A CA 1
ATOM 3235 C C . VAL A 1 415 ? 10.092 7.612 0.692 1.00 82.81 415 VAL A C 1
ATOM 3237 O O . VAL A 1 415 ? 10.426 8.749 1.020 1.00 82.81 415 VAL A O 1
ATOM 3240 N N . GLN A 1 416 ? 10.981 6.647 0.439 1.00 82.12 416 GLN A N 1
ATOM 3241 C CA . GLN A 1 416 ? 12.441 6.789 0.513 1.00 82.12 416 GLN A CA 1
ATOM 3242 C C . GLN A 1 416 ? 12.971 7.288 1.870 1.00 82.12 416 GLN A C 1
ATOM 3244 O O . GLN A 1 416 ? 13.874 8.125 1.938 1.00 82.12 416 GLN A O 1
ATOM 3249 N N . VAL A 1 417 ? 12.431 6.764 2.972 1.00 87.69 417 VAL A N 1
ATOM 3250 C CA . VAL A 1 417 ? 12.931 7.050 4.329 1.00 87.69 417 VAL A CA 1
ATOM 3251 C C . VAL A 1 417 ? 13.545 5.801 4.959 1.00 87.69 417 VAL A C 1
ATOM 3253 O O . VAL A 1 417 ? 13.157 4.690 4.608 1.00 87.69 417 VAL A O 1
ATOM 3256 N N . PRO A 1 418 ? 14.492 5.929 5.906 1.00 89.88 418 PRO A N 1
ATOM 3257 C CA . PRO A 1 418 ? 15.009 4.773 6.629 1.00 89.88 418 PRO A CA 1
ATOM 3258 C C . PRO A 1 418 ? 13.921 4.053 7.435 1.00 89.88 418 PRO A C 1
ATOM 3260 O O . PRO A 1 418 ? 13.032 4.682 8.010 1.00 89.88 418 PRO A O 1
ATOM 3263 N N . ARG A 1 419 ? 14.041 2.728 7.513 1.00 91.62 419 ARG A N 1
ATOM 3264 C CA . ARG A 1 419 ? 13.204 1.852 8.345 1.00 91.62 419 ARG A CA 1
ATOM 3265 C C . ARG A 1 419 ? 13.433 2.102 9.834 1.00 91.62 419 ARG A C 1
ATOM 3267 O O . ARG A 1 419 ? 14.579 2.278 10.257 1.00 91.62 419 ARG A O 1
ATOM 3274 N N . GLN A 1 420 ? 12.372 2.070 10.641 1.00 94.00 420 GLN A N 1
ATOM 3275 C CA . GLN A 1 420 ? 12.485 2.161 12.102 1.00 94.00 420 GLN A CA 1
ATOM 3276 C C . GLN A 1 420 ? 12.808 0.813 12.759 1.00 94.00 420 GLN A C 1
ATOM 3278 O O . GLN A 1 420 ? 13.475 0.777 13.796 1.00 94.00 420 GLN A O 1
ATOM 3283 N N . ILE A 1 421 ? 12.373 -0.291 12.148 1.00 92.69 421 ILE A N 1
ATOM 3284 C CA . ILE A 1 421 ? 12.608 -1.677 12.566 1.00 92.69 421 ILE A CA 1
ATOM 3285 C C . ILE A 1 421 ? 13.509 -2.353 11.520 1.00 92.69 421 ILE A C 1
ATOM 3287 O O . ILE A 1 421 ? 13.164 -3.350 10.885 1.00 92.69 421 ILE A O 1
ATOM 3291 N N . ALA A 1 422 ? 14.703 -1.790 11.310 1.00 86.81 422 ALA A N 1
ATOM 3292 C CA . ALA A 1 422 ? 15.639 -2.301 10.307 1.00 86.81 422 ALA A CA 1
ATOM 3293 C C . ALA A 1 422 ? 16.136 -3.726 10.624 1.00 86.81 422 ALA A C 1
ATOM 3295 O O . ALA A 1 422 ? 16.251 -4.559 9.720 1.00 86.81 422 ALA A O 1
ATOM 3296 N N . ASN A 1 423 ? 16.382 -3.997 11.911 1.00 87.38 423 ASN A N 1
ATOM 3297 C CA . ASN A 1 423 ? 16.916 -5.255 12.432 1.00 87.38 423 ASN A CA 1
ATOM 3298 C C . ASN A 1 423 ? 15.984 -5.787 13.535 1.00 87.38 423 ASN A C 1
ATOM 3300 O O . ASN A 1 423 ? 16.249 -5.547 14.714 1.00 87.38 423 ASN A O 1
ATOM 3304 N N . PRO A 1 424 ? 14.858 -6.434 13.179 1.00 88.50 424 PRO A N 1
ATOM 3305 C CA . PRO A 1 424 ? 13.969 -7.022 14.175 1.00 88.50 424 PRO A CA 1
ATOM 3306 C C . PRO A 1 424 ? 14.701 -8.118 14.978 1.00 88.50 424 PRO A C 1
ATOM 3308 O O . PRO A 1 424 ? 15.554 -8.803 14.404 1.00 88.50 424 PRO A O 1
ATOM 3311 N N . PRO A 1 425 ? 14.385 -8.307 16.274 1.00 88.81 425 PRO A N 1
ATOM 3312 C CA . PRO A 1 425 ? 15.018 -9.336 17.097 1.00 88.81 425 PRO A CA 1
ATOM 3313 C C . PRO A 1 425 ? 14.785 -10.743 16.527 1.00 88.81 425 PRO A C 1
ATOM 3315 O O . PRO A 1 425 ? 13.697 -11.058 16.037 1.00 88.81 425 PRO A O 1
ATOM 3318 N N . ALA A 1 426 ? 15.824 -11.580 16.556 1.00 87.88 426 ALA A N 1
ATOM 3319 C CA . ALA A 1 426 ? 15.816 -12.907 15.931 1.00 87.88 426 ALA A CA 1
ATOM 3320 C C . ALA A 1 426 ? 15.062 -13.970 16.750 1.00 87.88 426 ALA A C 1
ATOM 3322 O O . ALA A 1 426 ? 14.735 -15.033 16.229 1.00 87.88 426 ALA A O 1
ATOM 3323 N N . ASP A 1 427 ? 14.811 -13.689 18.023 1.00 92.56 427 ASP A N 1
ATOM 3324 C CA . ASP A 1 427 ? 14.130 -14.545 18.989 1.00 92.56 427 ASP A CA 1
ATOM 3325 C C . ASP A 1 427 ? 12.600 -14.433 18.938 1.00 92.56 427 ASP A C 1
ATOM 3327 O O . ASP A 1 427 ? 11.910 -15.290 19.495 1.00 92.56 427 ASP A O 1
ATOM 3331 N N . VAL A 1 428 ? 12.055 -13.442 18.223 1.00 92.12 428 VAL A N 1
ATOM 3332 C CA . VAL A 1 428 ? 10.605 -13.321 18.026 1.00 92.12 428 VAL A CA 1
ATOM 3333 C C . VAL A 1 428 ? 10.111 -14.467 17.129 1.00 92.12 428 VAL A C 1
ATOM 3335 O O . VAL A 1 428 ? 10.505 -14.543 15.959 1.00 92.12 428 VAL A O 1
ATOM 3338 N N . PRO A 1 429 ? 9.222 -15.349 17.626 1.00 92.44 429 PRO A N 1
ATOM 3339 C CA . PRO A 1 429 ? 8.739 -16.488 16.856 1.00 92.44 429 PRO A CA 1
ATOM 3340 C C . PRO A 1 429 ? 7.844 -16.042 15.696 1.00 92.44 429 PRO A C 1
ATOM 3342 O O . PRO A 1 429 ? 7.263 -14.953 15.709 1.00 92.44 429 PRO A O 1
ATOM 3345 N N . LEU A 1 430 ? 7.707 -16.902 14.685 1.00 93.00 430 LEU A N 1
ATOM 3346 C CA . LEU A 1 430 ? 6.672 -16.730 13.666 1.00 93.00 430 LEU A CA 1
ATOM 3347 C C . LEU A 1 430 ? 5.275 -16.953 14.280 1.00 93.00 430 LEU A C 1
ATOM 3349 O O . LEU A 1 430 ? 5.162 -17.708 15.250 1.00 93.00 430 LEU A O 1
ATOM 3353 N N . PRO A 1 431 ? 4.220 -16.325 13.726 1.00 93.69 431 PRO A N 1
ATOM 3354 C CA . PRO A 1 431 ? 2.844 -16.553 14.160 1.00 93.69 431 PRO A CA 1
ATOM 3355 C C . PRO A 1 431 ? 2.441 -18.027 14.079 1.00 93.69 431 PRO A C 1
ATOM 3357 O O . PRO A 1 431 ? 2.903 -18.764 13.205 1.00 93.69 431 PRO A O 1
ATOM 3360 N N . MET A 1 432 ? 1.544 -18.447 14.971 1.00 93.25 432 MET A N 1
ATOM 3361 C CA . MET A 1 432 ? 0.975 -19.796 14.927 1.00 93.25 432 MET A CA 1
ATOM 3362 C C . MET A 1 432 ? -0.021 -19.967 13.772 1.00 93.25 432 MET A C 1
ATOM 3364 O O . MET A 1 432 ? -0.480 -18.995 13.173 1.00 93.25 432 MET A O 1
ATOM 3368 N N . GLU A 1 433 ? -0.391 -21.209 13.472 1.00 93.38 433 GLU A N 1
ATOM 3369 C CA . GLU A 1 433 ? -1.362 -21.531 12.420 1.00 93.38 433 GLU A CA 1
ATOM 3370 C C . GLU A 1 433 ? -2.721 -20.826 12.640 1.00 93.38 433 GLU A C 1
ATOM 3372 O O . GLU A 1 433 ? -3.192 -20.663 13.771 1.00 93.38 433 GLU A O 1
ATOM 3377 N N . GLU A 1 434 ? -3.336 -20.352 11.552 1.00 93.12 434 GLU A N 1
ATOM 3378 C CA . GLU A 1 434 ? -4.493 -19.450 11.579 1.00 93.12 434 GLU A CA 1
ATOM 3379 C C . GLU A 1 434 ? -5.716 -20.043 12.293 1.00 93.12 434 GLU A C 1
ATOM 3381 O O . GLU A 1 434 ? -6.333 -19.365 13.119 1.00 93.12 434 GLU A O 1
ATOM 3386 N N . MET A 1 435 ? -6.076 -21.299 12.023 1.00 91.62 435 MET A N 1
ATOM 3387 C CA . MET A 1 435 ? -7.219 -21.950 12.669 1.00 91.62 435 MET A CA 1
ATOM 3388 C C . MET A 1 435 ? -6.972 -22.176 14.159 1.00 91.62 435 MET A C 1
ATOM 3390 O O . MET A 1 435 ? -7.879 -21.971 14.969 1.00 91.62 435 MET A O 1
ATOM 3394 N N . THR A 1 436 ? -5.744 -22.530 14.531 1.00 92.31 436 THR A N 1
ATOM 3395 C CA . THR A 1 436 ? -5.301 -22.655 15.922 1.00 92.31 436 THR A CA 1
ATOM 3396 C C . THR A 1 436 ? -5.444 -21.318 16.645 1.00 92.31 436 THR A C 1
ATOM 3398 O O . THR A 1 436 ? -6.060 -21.252 17.711 1.00 92.31 436 THR A O 1
ATOM 3401 N N . PHE A 1 437 ? -4.980 -20.227 16.028 1.00 93.31 437 PHE A N 1
ATOM 3402 C CA . PHE A 1 437 ? -5.137 -18.874 16.560 1.00 93.31 437 PHE A CA 1
ATOM 3403 C C . PHE A 1 437 ? -6.608 -18.486 16.751 1.00 93.31 437 PHE A C 1
ATOM 3405 O O . PHE A 1 437 ? -6.975 -17.988 17.814 1.00 93.31 437 PHE A O 1
ATOM 3412 N N . LEU A 1 438 ? -7.481 -18.745 15.771 1.00 92.44 438 LEU A N 1
ATOM 3413 C CA . LEU A 1 438 ? -8.917 -18.428 15.850 1.00 92.44 438 LEU A CA 1
ATOM 3414 C C . LEU A 1 438 ? -9.662 -19.236 16.933 1.00 92.44 438 LEU A C 1
ATOM 3416 O O . LEU A 1 438 ? -10.716 -18.818 17.428 1.00 92.44 438 LEU A O 1
ATOM 3420 N N . GLN A 1 439 ? -9.129 -20.392 17.327 1.00 91.88 439 GLN A N 1
ATOM 3421 C CA . GLN A 1 439 ? -9.704 -21.245 18.370 1.00 91.88 439 GLN A CA 1
ATOM 3422 C C . GLN A 1 439 ? -9.266 -20.865 19.789 1.00 91.88 439 GLN A C 1
ATOM 3424 O O . GLN A 1 439 ? -9.931 -21.276 20.742 1.00 91.88 439 GLN A O 1
ATOM 3429 N N . LEU A 1 440 ? -8.225 -20.040 19.954 1.00 91.25 440 LEU A N 1
ATOM 3430 C CA . LEU A 1 440 ? -7.782 -19.587 21.273 1.00 91.25 440 LEU A CA 1
ATOM 3431 C C . LEU A 1 440 ? -8.880 -18.818 22.023 1.00 91.25 440 LEU A C 1
ATOM 3433 O O . LEU A 1 440 ? -9.665 -18.063 21.436 1.00 91.25 440 LEU A O 1
ATOM 3437 N N . ARG A 1 441 ? -8.916 -19.006 23.343 1.00 88.19 441 ARG A N 1
ATOM 3438 C CA . ARG A 1 441 ? -9.745 -18.280 24.312 1.00 88.19 441 ARG A CA 1
ATOM 3439 C C . ARG A 1 441 ? -8.844 -17.688 25.400 1.00 88.19 441 ARG A C 1
ATOM 3441 O O . ARG A 1 441 ? -7.686 -18.075 25.530 1.00 88.19 441 ARG A O 1
ATOM 3448 N N . HIS A 1 442 ? -9.369 -16.755 26.194 1.00 78.81 442 HIS A N 1
ATOM 3449 C CA . HIS A 1 442 ? -8.607 -16.124 27.287 1.00 78.81 442 HIS A CA 1
ATOM 3450 C C . HIS A 1 442 ? -8.156 -17.126 28.363 1.00 78.81 442 HIS A C 1
ATOM 3452 O O . HIS A 1 442 ? -7.131 -16.927 29.003 1.00 78.81 442 HIS A O 1
ATOM 3458 N N . GLU A 1 443 ? -8.895 -18.223 28.532 1.00 77.81 443 GLU A N 1
ATOM 3459 C CA . GLU A 1 443 ? -8.613 -19.278 29.513 1.00 77.81 443 GLU A CA 1
ATOM 3460 C C . GLU A 1 443 ? -7.414 -20.163 29.121 1.00 77.81 443 GLU A C 1
ATOM 3462 O O . GLU A 1 443 ? -6.895 -20.916 29.947 1.00 77.81 443 GLU A O 1
ATOM 3467 N N . ASN A 1 444 ? -6.953 -20.088 27.867 1.00 77.44 444 ASN A N 1
ATOM 3468 C CA . ASN A 1 444 ? -5.802 -20.851 27.398 1.00 77.44 444 ASN A CA 1
ATOM 3469 C C . ASN A 1 444 ? -4.511 -20.303 28.027 1.00 77.44 444 ASN A C 1
ATOM 3471 O O . ASN A 1 444 ? -4.010 -19.238 27.649 1.00 77.44 444 ASN A O 1
ATOM 3475 N N . SER A 1 445 ? -3.958 -21.063 28.978 1.00 72.62 445 SER A N 1
ATOM 3476 C CA . SER A 1 445 ? -2.720 -20.703 29.669 1.00 72.62 445 SER A CA 1
ATOM 3477 C C . SER A 1 445 ? -1.496 -20.783 28.751 1.00 72.62 445 SER A C 1
ATOM 3479 O O . SER A 1 445 ? -1.419 -21.603 27.835 1.00 72.62 445 SER A O 1
ATOM 3481 N N . ILE A 1 446 ? -0.497 -19.948 29.046 1.00 68.88 446 ILE A N 1
ATOM 3482 C CA . ILE A 1 446 ? 0.764 -19.841 28.291 1.00 68.88 446 ILE A CA 1
ATOM 3483 C C . ILE A 1 446 ? 1.567 -21.158 28.316 1.00 68.88 446 ILE A C 1
ATOM 3485 O O . ILE A 1 446 ? 2.346 -21.425 27.406 1.00 68.88 446 ILE A O 1
ATOM 3489 N N . ASN A 1 447 ? 1.339 -22.010 29.322 1.00 64.25 447 ASN A N 1
ATOM 3490 C CA . ASN A 1 447 ? 2.060 -23.268 29.528 1.00 64.25 447 ASN A CA 1
ATOM 3491 C C . ASN A 1 447 ? 1.471 -24.467 28.762 1.00 64.25 447 ASN A C 1
ATOM 3493 O O . ASN A 1 447 ? 1.967 -25.583 28.930 1.00 64.25 447 ASN A O 1
ATOM 3497 N N . MET A 1 448 ? 0.426 -24.290 27.941 1.00 61.12 448 MET A N 1
ATOM 3498 C CA . MET A 1 448 ? -0.005 -25.367 27.045 1.00 61.12 448 MET A CA 1
ATOM 3499 C C . MET A 1 448 ? 1.124 -25.683 26.059 1.00 61.12 448 MET A C 1
ATOM 3501 O O . MET A 1 448 ? 1.485 -24.857 25.224 1.00 61.12 448 MET A O 1
ATOM 3505 N N . SER A 1 449 ? 1.677 -26.895 26.153 1.00 51.50 449 SER A N 1
ATOM 3506 C CA . SER A 1 449 ? 2.673 -27.407 25.214 1.00 51.50 449 SER A CA 1
ATOM 3507 C C . SER A 1 449 ? 2.104 -27.358 23.795 1.00 51.50 449 SER A C 1
ATOM 3509 O O . SER A 1 449 ? 1.197 -28.128 23.470 1.00 51.50 449 SER A O 1
ATOM 3511 N N . GLN A 1 450 ? 2.629 -26.462 22.957 1.00 56.16 450 GLN A N 1
ATOM 3512 C CA . GLN A 1 450 ? 2.328 -26.431 21.528 1.00 56.16 450 GLN A CA 1
ATOM 3513 C C . GLN A 1 450 ? 2.958 -27.667 20.879 1.00 56.16 450 GLN A C 1
ATOM 3515 O O . GLN A 1 450 ? 4.129 -27.685 20.509 1.00 56.16 450 GLN A O 1
ATOM 3520 N N . SER A 1 451 ? 2.190 -28.753 20.832 1.00 47.78 451 SER A N 1
ATOM 3521 C CA . SER A 1 451 ? 2.574 -29.973 20.133 1.00 47.78 451 SER A CA 1
ATOM 3522 C C . SER A 1 451 ? 2.454 -29.710 18.633 1.00 47.78 451 SER A C 1
ATOM 3524 O O . SER A 1 451 ? 1.368 -29.376 18.178 1.00 47.78 451 SER A O 1
ATOM 3526 N N . TYR A 1 452 ? 3.570 -29.819 17.905 1.00 49.97 452 TYR A N 1
ATOM 3527 C CA . TYR A 1 452 ? 3.678 -29.684 16.445 1.00 49.97 452 TYR A CA 1
ATOM 3528 C C . TYR A 1 452 ? 2.945 -28.464 15.857 1.00 49.97 452 TYR A C 1
ATOM 3530 O O . TYR A 1 452 ? 1.799 -28.554 15.424 1.00 49.97 452 TYR A O 1
ATOM 3538 N N . SER A 1 453 ? 3.626 -27.315 15.804 1.00 65.81 453 SER A N 1
ATOM 3539 C CA . SER A 1 453 ? 3.079 -26.136 15.125 1.00 65.81 453 SER A CA 1
ATOM 3540 C C . SER A 1 453 ? 3.087 -26.380 13.614 1.00 65.81 453 SER A C 1
ATOM 3542 O O . SER A 1 453 ? 4.153 -26.439 12.998 1.00 65.81 453 SER A O 1
ATOM 3544 N N . ASN A 1 454 ? 1.906 -26.569 13.023 1.00 79.06 454 ASN A N 1
ATOM 3545 C CA . ASN A 1 454 ? 1.758 -26.509 11.573 1.00 79.06 454 ASN A CA 1
ATOM 3546 C C . ASN A 1 454 ? 2.253 -25.135 11.083 1.00 79.06 454 ASN A C 1
ATOM 3548 O O . ASN A 1 454 ? 2.068 -24.142 11.795 1.00 79.06 454 ASN A O 1
ATOM 3552 N N . PRO A 1 455 ? 2.861 -25.044 9.888 1.00 86.12 455 PRO A N 1
ATOM 3553 C CA . PRO A 1 455 ? 3.219 -23.755 9.315 1.00 86.12 455 PRO A CA 1
ATOM 3554 C C . PRO A 1 455 ? 1.986 -22.849 9.212 1.00 86.12 455 PRO A C 1
ATOM 3556 O O . PRO A 1 455 ? 0.881 -23.315 8.930 1.00 86.12 455 PRO A O 1
ATOM 3559 N N . SER A 1 456 ? 2.186 -21.559 9.460 1.00 92.62 456 SER A N 1
ATOM 3560 C CA . SER A 1 456 ? 1.167 -20.514 9.334 1.00 92.62 456 SER A CA 1
ATOM 3561 C C . SER A 1 456 ? 1.279 -19.864 7.964 1.00 92.62 456 SER A C 1
ATOM 3563 O O . SER A 1 456 ? 2.388 -19.542 7.541 1.00 92.62 456 SER A O 1
ATOM 3565 N N . LEU A 1 457 ? 0.153 -19.593 7.297 1.00 94.25 457 LEU A N 1
ATOM 3566 C CA . LEU A 1 457 ? 0.166 -18.815 6.052 1.00 94.25 457 LEU A CA 1
ATOM 3567 C C . LEU A 1 457 ? 0.769 -17.420 6.279 1.00 94.25 457 LEU A C 1
ATOM 3569 O O . LEU A 1 457 ? 1.560 -16.945 5.464 1.00 94.25 457 LEU A O 1
ATOM 3573 N N . LEU A 1 458 ? 0.447 -16.777 7.406 1.00 93.62 458 LEU A N 1
ATOM 3574 C CA . LEU A 1 458 ? 1.053 -15.507 7.800 1.00 93.62 458 LEU A CA 1
ATOM 3575 C C . LEU A 1 458 ? 2.552 -15.658 8.111 1.00 93.62 458 LEU A C 1
ATOM 3577 O O . LEU A 1 458 ? 3.346 -14.805 7.720 1.00 93.62 458 LEU A O 1
ATOM 3581 N N . GLY A 1 459 ? 2.957 -16.742 8.775 1.00 94.12 459 GLY A N 1
ATOM 3582 C CA . GLY A 1 459 ? 4.366 -17.071 9.017 1.00 94.12 459 GLY A CA 1
ATOM 3583 C C . GLY A 1 459 ? 5.172 -17.221 7.723 1.00 94.12 459 GLY A C 1
ATOM 3584 O O . GLY A 1 459 ? 6.277 -16.681 7.612 1.00 94.12 459 GLY A O 1
ATOM 3585 N N . GLU A 1 460 ? 4.595 -17.876 6.717 1.00 94.75 460 GLU A N 1
ATOM 3586 C CA . GLU A 1 460 ? 5.190 -17.991 5.385 1.00 94.75 460 GLU A CA 1
ATOM 3587 C C . GLU A 1 460 ? 5.243 -16.641 4.665 1.00 94.75 460 GLU A C 1
ATOM 3589 O O . GLU A 1 460 ? 6.276 -16.286 4.097 1.00 94.75 460 GLU A O 1
ATOM 3594 N N . MET A 1 461 ? 4.189 -15.825 4.770 1.00 93.44 461 MET A N 1
ATOM 3595 C CA . MET A 1 461 ? 4.175 -14.457 4.239 1.00 93.44 461 MET A CA 1
ATOM 3596 C C . MET A 1 461 ? 5.308 -13.598 4.821 1.00 93.44 461 MET A C 1
ATOM 3598 O O . MET A 1 461 ? 5.981 -12.874 4.085 1.00 93.44 461 MET A O 1
ATOM 3602 N N . ILE A 1 462 ? 5.556 -13.702 6.131 1.00 92.50 462 ILE A N 1
ATOM 3603 C CA . ILE A 1 462 ? 6.638 -12.988 6.826 1.00 92.50 462 ILE A CA 1
ATOM 3604 C C . ILE A 1 462 ? 8.006 -13.477 6.347 1.00 92.50 462 ILE A C 1
ATOM 3606 O O . ILE A 1 462 ? 8.899 -12.667 6.089 1.00 92.50 462 ILE A O 1
ATOM 3610 N N . THR A 1 463 ? 8.181 -14.792 6.209 1.00 92.69 463 THR A N 1
ATOM 3611 C CA . THR A 1 463 ? 9.426 -15.387 5.702 1.00 92.69 463 THR A CA 1
ATOM 3612 C C . THR A 1 463 ? 9.723 -14.903 4.287 1.00 92.69 463 THR A C 1
ATOM 3614 O O . THR A 1 463 ? 10.835 -14.460 3.997 1.00 92.69 463 THR A O 1
ATOM 3617 N N . LEU A 1 464 ? 8.705 -14.887 3.433 1.00 93.19 464 LEU A N 1
ATOM 3618 C CA . LEU A 1 464 ? 8.797 -14.424 2.060 1.00 93.19 464 LEU A CA 1
ATOM 3619 C C . LEU A 1 464 ? 9.066 -12.908 1.966 1.00 93.19 464 LEU A C 1
ATOM 3621 O O . LEU A 1 464 ? 9.855 -12.468 1.130 1.00 93.19 464 LEU A O 1
ATOM 3625 N N . ASN A 1 465 ? 8.493 -12.092 2.859 1.00 91.12 465 ASN A N 1
ATOM 3626 C CA . ASN A 1 465 ? 8.758 -10.649 2.919 1.00 91.12 465 ASN A CA 1
ATOM 3627 C C . ASN A 1 465 ? 10.234 -10.318 3.229 1.00 91.12 465 ASN A C 1
ATOM 3629 O O . ASN A 1 465 ? 10.746 -9.290 2.788 1.00 91.12 465 ASN A O 1
ATOM 3633 N N . ARG A 1 466 ? 10.963 -11.210 3.916 1.00 90.50 466 ARG A N 1
ATOM 3634 C CA . ARG A 1 466 ? 12.419 -11.060 4.104 1.00 90.50 466 ARG A CA 1
ATOM 3635 C C . ARG A 1 466 ? 13.187 -11.196 2.789 1.00 90.50 466 ARG A C 1
ATOM 3637 O O . ARG A 1 466 ? 14.183 -10.510 2.614 1.00 90.50 466 ARG A O 1
ATOM 3644 N N . ILE A 1 467 ? 12.728 -12.040 1.862 1.00 93.50 467 ILE A N 1
ATOM 3645 C CA . ILE A 1 467 ? 13.324 -12.138 0.519 1.00 93.50 467 ILE A CA 1
ATOM 3646 C C . ILE A 1 467 ? 13.030 -10.860 -0.274 1.00 93.50 467 ILE A C 1
ATOM 3648 O O . ILE A 1 467 ? 13.928 -10.312 -0.904 1.00 93.50 467 ILE A O 1
ATOM 3652 N N . PHE A 1 468 ? 11.804 -10.334 -0.187 1.00 90.69 468 PHE A N 1
ATOM 3653 C CA . PHE A 1 468 ? 11.425 -9.070 -0.831 1.00 90.69 468 PHE A CA 1
ATOM 3654 C C . PHE A 1 468 ? 12.312 -7.889 -0.432 1.00 90.69 468 PHE A C 1
ATOM 3656 O O . PHE A 1 468 ? 12.732 -7.123 -1.296 1.00 90.69 468 PHE A O 1
ATOM 3663 N N . ARG A 1 469 ? 12.636 -7.765 0.858 1.00 89.44 469 ARG A N 1
ATOM 3664 C CA . ARG A 1 469 ? 13.590 -6.763 1.352 1.00 89.44 469 ARG A CA 1
ATOM 3665 C C . ARG A 1 469 ? 14.902 -6.804 0.573 1.00 89.44 469 ARG A C 1
ATOM 3667 O O . ARG A 1 469 ? 15.382 -5.768 0.120 1.00 89.44 469 ARG A O 1
ATOM 3674 N N . ASP A 1 470 ? 15.462 -7.995 0.404 1.00 92.56 470 ASP A N 1
ATOM 3675 C CA . ASP A 1 470 ? 16.748 -8.170 -0.266 1.00 92.56 470 ASP A CA 1
ATOM 3676 C C . ASP A 1 470 ? 16.630 -7.897 -1.777 1.00 92.56 470 ASP A C 1
ATOM 3678 O O . ASP A 1 470 ? 17.517 -7.276 -2.362 1.00 92.56 470 ASP A O 1
ATOM 3682 N N . VAL A 1 471 ? 15.497 -8.258 -2.398 1.00 92.88 471 VAL A N 1
ATOM 3683 C CA . VAL A 1 471 ? 15.173 -7.895 -3.792 1.00 92.88 471 VAL A CA 1
ATOM 3684 C C . VAL A 1 471 ? 15.116 -6.374 -3.971 1.00 92.88 471 VAL A C 1
ATOM 3686 O O . VAL A 1 471 ? 15.721 -5.839 -4.898 1.00 92.88 471 VAL A O 1
ATOM 3689 N N . ASN A 1 472 ? 14.444 -5.649 -3.073 1.00 88.69 472 ASN A N 1
ATOM 3690 C CA . ASN A 1 472 ? 14.364 -4.186 -3.129 1.00 88.69 472 ASN A CA 1
ATOM 3691 C C . ASN A 1 472 ? 15.722 -3.512 -2.928 1.00 88.69 472 ASN A C 1
ATOM 3693 O O . ASN A 1 472 ? 16.037 -2.533 -3.612 1.00 88.69 472 ASN A O 1
ATOM 3697 N N . GLN A 1 473 ? 16.527 -4.022 -1.994 1.00 88.88 473 GLN A N 1
ATOM 3698 C CA . GLN A 1 473 ? 17.884 -3.529 -1.769 1.00 88.88 473 GLN A CA 1
ATOM 3699 C C . GLN A 1 473 ? 18.753 -3.731 -3.010 1.00 88.88 473 GLN A C 1
ATOM 3701 O O . GLN A 1 473 ? 19.445 -2.798 -3.413 1.00 88.88 473 GLN A O 1
ATOM 3706 N N . MET A 1 474 ? 18.660 -4.899 -3.652 1.00 89.94 474 MET A N 1
ATOM 3707 C CA . MET A 1 474 ? 19.367 -5.185 -4.899 1.00 89.94 474 MET A CA 1
ATOM 3708 C C . MET A 1 474 ? 18.916 -4.245 -6.020 1.00 89.94 474 MET A C 1
ATOM 3710 O O . MET A 1 474 ? 19.754 -3.570 -6.607 1.00 89.94 474 MET A O 1
ATOM 3714 N N . ASN A 1 475 ? 17.609 -4.090 -6.247 1.00 89.69 475 ASN A N 1
ATOM 3715 C CA . ASN A 1 475 ? 17.091 -3.179 -7.274 1.00 89.69 475 ASN A CA 1
ATOM 3716 C C . ASN A 1 475 ? 17.546 -1.725 -7.052 1.00 89.69 475 ASN A C 1
ATOM 3718 O O . ASN A 1 475 ? 17.893 -1.024 -8.002 1.00 89.69 475 ASN A O 1
ATOM 3722 N N . THR A 1 476 ? 17.598 -1.278 -5.794 1.00 87.12 476 THR A N 1
ATOM 3723 C CA . THR A 1 476 ? 18.115 0.053 -5.437 1.00 87.12 476 THR A CA 1
ATOM 3724 C C . THR A 1 476 ? 19.617 0.166 -5.703 1.00 87.12 476 THR A C 1
ATOM 3726 O O . THR A 1 476 ? 20.075 1.171 -6.250 1.00 87.12 476 THR A O 1
ATOM 3729 N N . TYR A 1 477 ? 20.383 -0.867 -5.344 1.00 86.94 477 TYR A N 1
ATOM 3730 C CA . TYR A 1 477 ? 21.821 -0.932 -5.588 1.00 86.94 477 TYR A CA 1
ATOM 3731 C C . TYR A 1 477 ? 22.137 -0.893 -7.085 1.00 86.94 477 TYR A C 1
ATOM 3733 O O . TYR A 1 477 ? 22.940 -0.060 -7.497 1.00 86.94 477 TYR A O 1
ATOM 3741 N N . THR A 1 478 ? 21.445 -1.701 -7.893 1.00 85.94 478 THR A N 1
ATOM 3742 C CA . THR A 1 478 ? 21.596 -1.769 -9.354 1.00 85.94 478 THR A CA 1
ATOM 3743 C C . THR A 1 478 ? 21.417 -0.409 -10.018 1.00 85.94 478 THR A C 1
ATOM 3745 O O . THR A 1 478 ? 22.202 -0.037 -10.885 1.00 85.94 478 THR A O 1
ATOM 3748 N N . VAL A 1 479 ? 20.428 0.386 -9.599 1.00 84.50 479 VAL A N 1
ATOM 3749 C CA . VAL A 1 479 ? 20.265 1.748 -10.132 1.00 84.50 479 VAL A CA 1
ATOM 3750 C C . VAL A 1 479 ? 21.445 2.644 -9.751 1.00 84.50 479 VAL A C 1
ATOM 3752 O O . VAL A 1 479 ? 21.945 3.400 -10.590 1.00 84.50 479 VAL A O 1
ATOM 3755 N N . GLY A 1 480 ? 21.923 2.539 -8.506 1.00 81.38 480 GLY A N 1
ATOM 3756 C CA . GLY A 1 480 ? 23.106 3.257 -8.025 1.00 81.38 480 GLY A CA 1
ATOM 3757 C C . GLY A 1 480 ? 24.404 2.860 -8.739 1.00 81.38 480 GLY A C 1
ATOM 3758 O O . GLY A 1 480 ? 25.323 3.674 -8.839 1.00 81.38 480 GLY A O 1
ATOM 3759 N N . THR A 1 481 ? 24.470 1.644 -9.282 1.00 80.88 481 THR A N 1
ATOM 3760 C CA . THR A 1 481 ? 25.619 1.084 -10.006 1.00 80.88 481 THR A CA 1
ATOM 3761 C C . THR A 1 481 ? 25.329 0.809 -11.481 1.00 80.88 481 THR A C 1
ATOM 3763 O O . THR A 1 481 ? 26.031 0.024 -12.104 1.00 80.88 481 THR A O 1
ATOM 3766 N N . SER A 1 482 ? 24.368 1.519 -12.078 1.00 72.00 482 SER A N 1
ATOM 3767 C CA . SER A 1 482 ? 23.865 1.313 -13.454 1.00 72.00 482 SER A CA 1
ATOM 3768 C C . SER A 1 482 ? 24.908 1.365 -14.586 1.00 72.00 482 SER A C 1
ATOM 3770 O O . SER A 1 482 ? 24.607 1.006 -15.719 1.00 72.00 482 SER A O 1
ATOM 3772 N N . HIS A 1 483 ? 26.139 1.794 -14.299 1.00 72.12 483 HIS A N 1
ATOM 3773 C CA . HIS A 1 483 ? 27.280 1.755 -15.218 1.00 72.12 483 HIS A CA 1
ATOM 3774 C C . HIS A 1 483 ? 28.001 0.392 -15.252 1.00 72.12 483 HIS A C 1
ATOM 3776 O O . HIS A 1 483 ? 28.862 0.176 -16.105 1.00 72.12 483 HIS A O 1
ATOM 3782 N N . LEU A 1 484 ? 27.697 -0.506 -14.312 1.00 75.75 484 LEU A N 1
ATOM 3783 C CA . LEU A 1 484 ? 28.256 -1.851 -14.206 1.00 75.75 484 LEU A CA 1
ATOM 3784 C C . LEU A 1 484 ? 27.316 -2.881 -14.840 1.00 75.75 484 LEU A C 1
ATOM 3786 O O . LEU A 1 484 ? 26.126 -2.638 -15.027 1.00 75.75 484 LEU A O 1
ATOM 3790 N N . GLN A 1 485 ? 27.865 -4.053 -15.164 1.00 75.38 485 GLN A N 1
ATOM 3791 C CA . GLN A 1 485 ? 27.055 -5.192 -15.593 1.00 75.38 485 GLN A CA 1
ATOM 3792 C C . GLN A 1 485 ? 26.152 -5.673 -14.443 1.00 75.38 485 GLN A C 1
ATOM 3794 O O . GLN A 1 485 ? 26.579 -5.598 -13.286 1.00 75.38 485 GLN A O 1
ATOM 3799 N N . PRO A 1 486 ? 24.941 -6.185 -14.738 1.00 79.88 486 PRO A N 1
ATOM 3800 C CA . PRO A 1 486 ? 24.065 -6.754 -13.721 1.00 79.88 486 PRO A CA 1
ATOM 3801 C C . PRO A 1 486 ? 24.769 -7.863 -12.934 1.00 79.88 486 PRO A C 1
ATOM 3803 O O . PRO A 1 486 ? 25.404 -8.740 -13.523 1.00 79.88 486 PRO A O 1
ATOM 3806 N N . ASP A 1 487 ? 24.622 -7.848 -11.611 1.00 87.62 487 ASP A N 1
ATOM 3807 C CA . ASP A 1 487 ? 25.147 -8.897 -10.735 1.00 87.62 487 ASP A CA 1
ATOM 3808 C C . ASP A 1 487 ? 24.270 -10.155 -10.840 1.00 87.62 487 ASP A C 1
ATOM 3810 O O . ASP A 1 487 ? 23.311 -10.359 -10.088 1.00 87.62 487 ASP A O 1
ATOM 3814 N N . THR A 1 488 ? 24.567 -10.988 -11.838 1.00 89.81 488 THR A N 1
ATOM 3815 C CA . THR A 1 488 ? 23.813 -12.215 -12.109 1.00 89.81 488 THR A CA 1
ATOM 3816 C C . THR A 1 488 ? 23.938 -13.243 -10.990 1.00 89.81 488 THR A C 1
ATOM 3818 O O . THR A 1 488 ? 23.004 -14.017 -10.794 1.00 89.81 488 THR A O 1
ATOM 3821 N N . ASP A 1 489 ? 25.041 -13.238 -10.238 1.00 91.75 489 ASP A N 1
ATOM 3822 C CA . ASP A 1 489 ? 25.264 -14.171 -9.131 1.00 91.75 489 ASP A CA 1
ATOM 3823 C C . ASP A 1 489 ? 24.380 -13.806 -7.933 1.00 91.75 489 ASP A C 1
ATOM 3825 O O . ASP A 1 489 ? 23.732 -14.677 -7.348 1.00 91.75 489 ASP A O 1
ATOM 3829 N N . ALA A 1 490 ? 24.267 -12.513 -7.607 1.00 92.06 490 ALA A N 1
ATOM 3830 C CA . ALA A 1 490 ? 23.341 -12.040 -6.580 1.00 92.06 490 ALA A CA 1
ATOM 3831 C C . ALA A 1 490 ? 21.874 -12.315 -6.954 1.00 92.06 490 ALA A C 1
ATOM 3833 O O . ALA A 1 490 ? 21.083 -12.740 -6.105 1.00 92.06 490 ALA A O 1
ATOM 3834 N N . VAL A 1 491 ? 21.509 -12.122 -8.228 1.00 94.38 491 VAL A N 1
ATOM 3835 C CA . VAL A 1 491 ? 20.168 -12.459 -8.731 1.00 94.38 491 VAL A CA 1
ATOM 3836 C C . VAL A 1 491 ? 19.911 -13.961 -8.633 1.00 94.38 491 VAL A C 1
ATOM 3838 O O . VAL A 1 491 ? 18.845 -14.354 -8.158 1.00 94.38 491 VAL A O 1
ATOM 3841 N N . GLN A 1 492 ? 20.876 -14.802 -9.016 1.00 95.62 492 GLN A N 1
ATOM 3842 C CA . GLN A 1 492 ? 20.753 -16.255 -8.902 1.00 95.62 492 GLN A CA 1
ATOM 3843 C C . GLN A 1 492 ? 20.608 -16.694 -7.437 1.00 95.62 492 GLN A C 1
ATOM 3845 O O . GLN A 1 492 ? 19.752 -17.514 -7.127 1.00 95.62 492 GLN A O 1
ATOM 3850 N N . ALA A 1 493 ? 21.353 -16.095 -6.506 1.00 96.44 493 ALA A N 1
ATOM 3851 C CA . ALA A 1 493 ? 21.221 -16.404 -5.084 1.00 96.44 493 ALA A CA 1
ATOM 3852 C C . ALA A 1 493 ? 19.825 -16.054 -4.526 1.00 96.44 493 ALA A C 1
ATOM 3854 O O . ALA A 1 493 ? 19.273 -16.791 -3.705 1.00 96.44 493 ALA A O 1
ATOM 3855 N N . LEU A 1 494 ? 19.227 -14.939 -4.963 1.00 96.88 494 LEU A N 1
ATOM 3856 C CA . LEU A 1 494 ? 17.848 -14.582 -4.601 1.00 96.88 494 LEU A CA 1
ATOM 3857 C C . LEU A 1 494 ? 16.816 -15.482 -5.292 1.00 96.88 494 LEU A C 1
ATOM 3859 O O . LEU A 1 494 ? 15.822 -15.854 -4.664 1.00 96.88 494 LEU A O 1
ATOM 3863 N N . SER A 1 495 ? 17.074 -15.873 -6.541 1.00 96.75 495 SER A N 1
ATOM 3864 C CA . SER A 1 495 ? 16.289 -16.863 -7.281 1.00 96.75 495 SER A CA 1
ATOM 3865 C C . SER A 1 495 ? 16.219 -18.187 -6.521 1.00 96.75 495 SER A C 1
ATOM 3867 O O . SER A 1 495 ? 15.128 -18.680 -6.245 1.00 96.75 495 SER A O 1
ATOM 3869 N N . ASP A 1 496 ? 17.368 -18.721 -6.107 1.00 97.12 496 ASP A N 1
ATOM 3870 C CA . ASP A 1 496 ? 17.463 -19.993 -5.386 1.00 97.12 496 ASP A CA 1
ATOM 3871 C C . ASP A 1 496 ? 16.741 -19.939 -4.032 1.00 97.12 496 ASP A C 1
ATOM 3873 O O . ASP A 1 496 ? 16.172 -20.931 -3.580 1.00 97.12 496 ASP A O 1
ATOM 3877 N N . ARG A 1 497 ? 16.715 -18.770 -3.378 1.00 97.44 497 ARG A N 1
ATOM 3878 C CA . ARG A 1 497 ? 15.954 -18.564 -2.136 1.00 97.44 497 ARG A CA 1
ATOM 3879 C C . ARG A 1 497 ? 14.444 -18.565 -2.361 1.00 97.44 497 ARG A C 1
ATOM 3881 O O . ARG A 1 497 ? 13.730 -19.104 -1.516 1.00 97.44 497 ARG A O 1
ATOM 3888 N N . LEU A 1 498 ? 13.956 -17.973 -3.455 1.00 96.50 498 LEU A N 1
ATOM 3889 C CA . LEU A 1 498 ? 12.536 -18.035 -3.827 1.00 96.50 498 LEU A CA 1
ATOM 3890 C C . LEU A 1 498 ? 12.123 -19.475 -4.152 1.00 96.50 498 LEU A C 1
ATOM 3892 O O . LEU A 1 498 ? 11.144 -19.967 -3.593 1.00 96.50 498 LEU A O 1
ATOM 3896 N N . ASP A 1 499 ? 12.909 -20.162 -4.982 1.00 96.00 499 ASP A N 1
ATOM 3897 C CA . ASP A 1 499 ? 12.654 -21.553 -5.373 1.00 96.00 499 ASP A CA 1
ATOM 3898 C C . ASP A 1 499 ? 12.739 -22.492 -4.158 1.00 96.00 499 ASP A C 1
ATOM 3900 O O . ASP A 1 499 ? 11.905 -23.380 -3.970 1.00 96.00 499 ASP A O 1
ATOM 3904 N N . GLY A 1 500 ? 13.715 -22.256 -3.278 1.00 96.69 500 GLY A N 1
ATOM 3905 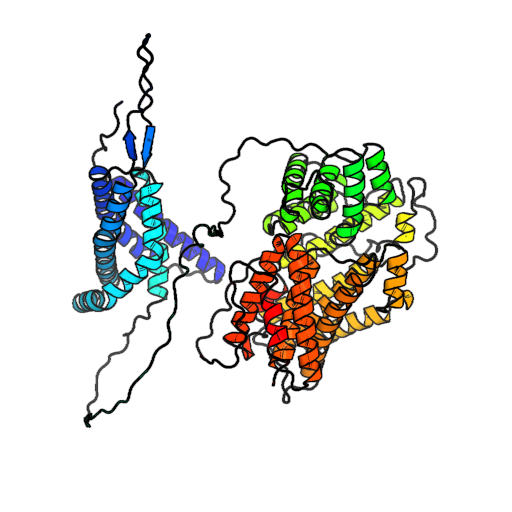C CA . GLY A 1 500 ? 13.881 -22.986 -2.028 1.00 96.69 500 GLY A CA 1
ATOM 3906 C C . GLY A 1 500 ? 12.706 -22.799 -1.070 1.00 96.69 500 GLY A C 1
ATOM 3907 O O . GLY A 1 500 ? 12.270 -23.773 -0.457 1.00 96.69 500 GLY A O 1
ATOM 3908 N N . TRP A 1 501 ? 12.163 -21.582 -0.958 1.00 96.38 501 TRP A N 1
ATOM 3909 C CA . TRP A 1 501 ? 10.961 -21.332 -0.160 1.00 96.38 501 TRP A CA 1
ATOM 3910 C C . TRP A 1 501 ? 9.776 -22.161 -0.671 1.00 96.38 501 TRP A C 1
ATOM 3912 O O . TRP A 1 501 ? 9.203 -22.926 0.102 1.00 96.38 501 TRP A O 1
ATOM 3922 N N . GLU A 1 502 ? 9.470 -22.102 -1.971 1.00 94.69 502 GLU A N 1
ATOM 3923 C CA . GLU A 1 502 ? 8.356 -22.857 -2.567 1.00 94.69 502 GLU A CA 1
ATOM 3924 C C . GLU A 1 502 ? 8.546 -24.379 -2.416 1.00 94.69 502 GLU A C 1
ATOM 3926 O O . GLU A 1 502 ? 7.606 -25.107 -2.084 1.00 94.69 502 GLU A O 1
ATOM 3931 N N . ALA A 1 503 ? 9.777 -24.872 -2.589 1.00 95.00 503 ALA A N 1
ATOM 3932 C CA . ALA A 1 503 ? 10.103 -26.291 -2.456 1.00 95.00 503 ALA A CA 1
ATOM 3933 C C . ALA A 1 503 ? 9.926 -26.824 -1.022 1.00 95.00 503 ALA A C 1
ATOM 3935 O O . ALA A 1 503 ? 9.515 -27.978 -0.843 1.00 95.00 503 ALA A O 1
ATOM 3936 N N . MET A 1 504 ? 10.218 -25.999 -0.010 1.00 94.00 504 MET A N 1
ATOM 3937 C CA . MET A 1 504 ? 10.076 -26.354 1.406 1.00 94.00 504 MET A CA 1
ATOM 3938 C C . MET A 1 504 ? 8.624 -26.339 1.893 1.00 94.00 504 MET A C 1
ATOM 3940 O O . MET A 1 504 ? 8.334 -26.944 2.928 1.00 94.00 504 MET A O 1
ATOM 3944 N N . LEU A 1 505 ? 7.704 -25.703 1.159 1.00 94.44 505 LEU A N 1
ATOM 3945 C CA . LEU A 1 505 ? 6.301 -25.672 1.555 1.00 94.44 505 LEU A CA 1
ATOM 3946 C C . LEU A 1 505 ? 5.675 -27.076 1.542 1.00 94.44 505 LEU A C 1
ATOM 3948 O O . LEU A 1 505 ? 5.855 -27.839 0.575 1.00 94.44 505 LEU A O 1
ATOM 3952 N N . PRO A 1 506 ? 4.862 -27.407 2.565 1.00 93.88 506 PRO A N 1
ATOM 3953 C CA . PRO A 1 506 ? 4.029 -28.598 2.545 1.00 93.88 506 PRO A CA 1
ATOM 3954 C C . PRO A 1 506 ? 3.123 -28.633 1.313 1.00 93.88 506 PRO A C 1
ATOM 3956 O O . PRO A 1 506 ? 2.643 -27.601 0.847 1.00 93.88 506 PRO A O 1
ATOM 3959 N N . VAL A 1 507 ? 2.816 -29.835 0.820 1.00 93.44 507 VAL A N 1
ATOM 3960 C CA . VAL A 1 507 ? 2.009 -30.027 -0.402 1.00 93.44 507 VAL A CA 1
ATOM 3961 C C . VAL A 1 507 ? 0.659 -29.306 -0.335 1.00 93.44 507 VAL A C 1
ATOM 3963 O O . VAL A 1 507 ? 0.219 -28.763 -1.341 1.00 93.44 507 VAL A O 1
ATOM 3966 N N . TYR A 1 508 ? 0.031 -29.245 0.841 1.00 92.38 508 TYR A N 1
ATOM 3967 C CA . TYR A 1 508 ? -1.262 -28.582 1.040 1.00 92.38 508 TYR A CA 1
ATOM 3968 C C . TYR A 1 508 ? -1.190 -27.042 1.032 1.00 92.38 508 TYR A C 1
ATOM 3970 O O . TYR A 1 508 ? -2.231 -26.396 1.026 1.00 92.38 508 TYR A O 1
ATOM 3978 N N . MET A 1 509 ? 0.011 -26.448 1.025 1.00 94.50 509 MET A N 1
ATOM 3979 C CA . MET A 1 509 ? 0.236 -24.996 0.954 1.00 94.50 509 MET A CA 1
ATOM 3980 C C . MET A 1 509 ? 0.706 -24.510 -0.417 1.00 94.50 509 MET A C 1
ATOM 3982 O O . MET A 1 509 ? 0.683 -23.306 -0.652 1.00 94.50 509 MET A O 1
ATOM 3986 N N . ARG A 1 510 ? 1.125 -25.409 -1.316 1.00 95.12 510 ARG A N 1
ATOM 3987 C CA . ARG A 1 510 ? 1.634 -25.073 -2.664 1.00 95.12 510 ARG A CA 1
ATOM 3988 C C . ARG A 1 510 ? 0.556 -24.450 -3.549 1.00 95.12 510 ARG A C 1
ATOM 3990 O O . ARG A 1 510 ? -0.617 -24.744 -3.305 1.00 95.12 510 ARG A O 1
ATOM 3997 N N . ASP A 1 511 ? 0.932 -23.632 -4.540 1.00 95.81 511 ASP A N 1
ATOM 3998 C CA . ASP A 1 511 ? -0.010 -23.005 -5.486 1.00 95.81 511 ASP A CA 1
ATOM 3999 C C . ASP A 1 511 ? -0.659 -24.049 -6.396 1.00 95.81 511 ASP A C 1
ATOM 4001 O O . ASP A 1 511 ? -0.150 -24.382 -7.466 1.00 95.81 511 ASP A O 1
ATOM 4005 N N . GLU A 1 512 ? -1.794 -24.563 -5.936 1.00 95.12 512 GLU A N 1
ATOM 4006 C CA . GLU A 1 512 ? -2.613 -25.542 -6.629 1.00 95.12 512 GLU A CA 1
ATOM 4007 C C . GLU A 1 512 ? -4.088 -25.143 -6.492 1.00 95.12 512 GLU A C 1
ATOM 4009 O O . GLU A 1 512 ? -4.529 -24.792 -5.388 1.00 95.12 512 GLU A O 1
ATOM 4014 N N . PRO A 1 513 ? -4.909 -25.278 -7.550 1.00 94.62 513 PRO A N 1
ATOM 4015 C CA . PRO A 1 513 ? -6.331 -24.930 -7.491 1.00 94.62 513 PRO A CA 1
ATOM 4016 C C . PRO A 1 513 ? -7.088 -25.637 -6.355 1.00 94.62 513 PRO A C 1
ATOM 4018 O O . PRO A 1 513 ? -7.975 -25.057 -5.728 1.00 94.62 513 PRO A O 1
ATOM 4021 N N . ALA A 1 514 ? -6.712 -26.886 -6.054 1.00 95.38 514 ALA A N 1
ATOM 4022 C CA . ALA A 1 514 ? -7.295 -27.659 -4.961 1.00 95.38 514 ALA A CA 1
ATOM 4023 C C . ALA A 1 514 ? -6.976 -27.062 -3.579 1.00 95.38 514 ALA A C 1
ATOM 4025 O O . ALA A 1 514 ? -7.845 -27.042 -2.706 1.00 95.38 514 ALA A O 1
ATOM 4026 N N . ASN A 1 515 ? -5.762 -26.537 -3.391 1.00 96.00 515 ASN A N 1
ATOM 4027 C CA . ASN A 1 515 ? -5.337 -25.921 -2.135 1.00 96.00 515 ASN A CA 1
ATOM 4028 C C . ASN A 1 515 ? -6.012 -24.561 -1.933 1.00 96.00 515 ASN A C 1
ATOM 4030 O O . ASN A 1 515 ? -6.517 -24.291 -0.842 1.00 96.00 515 ASN A O 1
ATOM 4034 N N . LEU A 1 516 ? -6.124 -23.746 -2.991 1.00 95.62 516 LEU A N 1
ATOM 4035 C CA . LEU A 1 516 ? -6.892 -22.499 -2.944 1.00 95.62 516 LEU A CA 1
ATOM 4036 C C . LEU A 1 516 ? -8.340 -22.766 -2.507 1.00 95.62 516 LEU A C 1
ATOM 4038 O O . LEU A 1 516 ? -8.831 -22.121 -1.582 1.00 95.62 516 LEU A O 1
ATOM 4042 N N . ALA A 1 517 ? -9.008 -23.751 -3.117 1.00 94.56 517 ALA A N 1
ATOM 4043 C CA . ALA A 1 517 ? -10.372 -24.134 -2.753 1.00 94.56 517 ALA A CA 1
ATOM 4044 C C . ALA A 1 517 ? -10.473 -24.674 -1.312 1.00 94.56 517 ALA A C 1
ATOM 4046 O O . ALA A 1 517 ? -11.427 -24.364 -0.595 1.00 94.56 517 ALA A O 1
ATOM 4047 N N . HIS A 1 518 ? -9.479 -25.445 -0.864 1.00 94.38 518 HIS A N 1
ATOM 4048 C CA . HIS A 1 518 ? -9.411 -25.969 0.499 1.00 94.38 518 HIS A CA 1
ATOM 4049 C C . HIS A 1 518 ? -9.326 -24.850 1.547 1.00 94.38 518 HIS A C 1
ATOM 4051 O O . HIS A 1 518 ? -10.100 -24.847 2.507 1.00 94.38 518 HIS A O 1
ATOM 4057 N N . TYR A 1 519 ? -8.443 -23.868 1.349 1.00 95.00 519 TYR A N 1
ATOM 4058 C CA . TYR A 1 519 ? -8.344 -22.708 2.236 1.00 95.00 519 TYR A CA 1
ATOM 4059 C C . TYR A 1 519 ? -9.554 -21.777 2.111 1.00 95.00 519 TYR A C 1
ATOM 4061 O O . TYR A 1 519 ? -10.004 -21.221 3.115 1.00 95.00 519 TYR A O 1
ATOM 4069 N N . ALA A 1 520 ? -10.141 -21.639 0.919 1.00 94.62 520 ALA A N 1
ATOM 4070 C CA . ALA A 1 520 ? -11.383 -20.893 0.715 1.00 94.62 520 ALA A CA 1
ATOM 4071 C C . ALA A 1 520 ? -12.524 -21.439 1.584 1.00 94.62 520 ALA A C 1
ATOM 4073 O O . ALA A 1 520 ? -13.207 -20.669 2.260 1.00 94.62 520 ALA A O 1
ATOM 4074 N N . ALA A 1 521 ? -12.676 -22.767 1.638 1.00 93.81 521 ALA A N 1
ATOM 4075 C CA . ALA A 1 521 ? -13.695 -23.437 2.446 1.00 93.81 521 ALA A CA 1
ATOM 4076 C C . ALA A 1 521 ? -13.539 -23.185 3.959 1.00 93.81 521 ALA A C 1
ATOM 4078 O O . ALA A 1 521 ? -14.516 -23.267 4.700 1.00 93.81 521 ALA A O 1
ATOM 4079 N N . GLN A 1 522 ? -12.330 -22.843 4.412 1.00 92.38 522 GLN A N 1
ATOM 4080 C CA . GLN A 1 522 ? -12.027 -22.496 5.805 1.00 92.38 522 GLN A CA 1
ATOM 4081 C C . GLN A 1 522 ? -12.089 -20.984 6.077 1.00 92.38 522 GLN A C 1
ATOM 4083 O O . GLN A 1 522 ? -11.882 -20.548 7.206 1.00 92.38 522 GLN A O 1
ATOM 4088 N N . GLY A 1 523 ? -12.373 -20.165 5.059 1.00 91.56 523 GLY A N 1
ATOM 4089 C CA . GLY A 1 523 ? -12.348 -18.703 5.159 1.00 91.56 523 GLY A CA 1
ATOM 4090 C C . GLY A 1 523 ? -10.947 -18.085 5.080 1.00 91.56 523 GLY A C 1
ATOM 4091 O O . GLY A 1 523 ? -10.807 -16.887 5.305 1.00 91.56 523 GLY A O 1
ATOM 4092 N N . LEU A 1 524 ? -9.927 -18.871 4.726 1.00 93.44 524 LEU A N 1
ATOM 4093 C CA . LEU A 1 524 ? -8.516 -18.467 4.642 1.00 93.44 524 LEU A CA 1
ATOM 4094 C C . LEU A 1 524 ? -8.036 -18.222 3.201 1.00 93.44 524 LEU A C 1
ATOM 4096 O O . LEU A 1 524 ? -6.887 -17.842 2.983 1.00 93.44 524 LEU A O 1
ATOM 4100 N N . GLY A 1 525 ? -8.909 -18.402 2.205 1.00 94.56 525 GLY A N 1
ATOM 4101 C CA . GLY A 1 525 ? -8.555 -18.309 0.784 1.00 94.56 525 GLY A CA 1
ATOM 4102 C C . GLY A 1 525 ? -7.927 -16.973 0.367 1.00 94.56 525 GLY A C 1
ATOM 4103 O O . GLY A 1 525 ? -7.045 -16.946 -0.485 1.00 94.56 525 GLY A O 1
ATOM 4104 N N . ARG A 1 526 ? -8.306 -15.861 1.011 1.00 93.56 526 ARG A N 1
ATOM 4105 C CA . ARG A 1 526 ? -7.703 -14.540 0.751 1.00 93.56 526 ARG A CA 1
ATOM 4106 C C . ARG A 1 526 ? -6.279 -14.412 1.283 1.00 93.56 526 ARG A C 1
ATOM 4108 O O . ARG A 1 526 ? -5.449 -13.789 0.632 1.00 93.56 526 ARG A O 1
ATOM 4115 N N . ILE A 1 527 ? -5.989 -14.991 2.449 1.00 93.25 527 ILE A N 1
ATOM 4116 C CA . ILE A 1 527 ? -4.633 -14.994 3.020 1.00 93.25 527 ILE A CA 1
ATOM 4117 C C . ILE A 1 527 ? -3.729 -15.841 2.128 1.00 93.25 527 ILE A C 1
ATOM 4119 O O . ILE A 1 527 ? -2.653 -15.399 1.741 1.00 93.25 527 ILE A O 1
ATOM 4123 N N . TYR A 1 528 ? -4.217 -17.017 1.728 1.00 95.38 528 TYR A N 1
ATOM 4124 C CA . TYR A 1 528 ? -3.528 -17.889 0.783 1.00 95.38 528 TYR A CA 1
ATOM 4125 C C . TYR A 1 528 ? -3.218 -17.168 -0.539 1.00 95.38 528 TYR A C 1
ATOM 4127 O O . TYR A 1 528 ? -2.072 -17.164 -0.987 1.00 95.38 528 TYR A O 1
ATOM 4135 N N . ALA A 1 529 ? -4.208 -16.491 -1.133 1.00 95.38 529 ALA A N 1
ATOM 4136 C CA . ALA A 1 529 ? -3.994 -15.708 -2.347 1.00 95.38 529 ALA A CA 1
ATOM 4137 C C . ALA A 1 529 ? -2.952 -14.597 -2.125 1.00 95.38 529 ALA A C 1
ATOM 4139 O O . ALA A 1 529 ? -2.056 -14.431 -2.946 1.00 95.38 529 ALA A O 1
ATOM 4140 N N . ALA A 1 530 ? -3.009 -13.878 -1.000 1.00 93.31 530 ALA A N 1
ATOM 4141 C CA . ALA A 1 530 ? -2.053 -12.821 -0.675 1.00 93.31 530 ALA A CA 1
ATOM 4142 C C . ALA A 1 530 ? -0.600 -13.328 -0.561 1.00 93.31 530 ALA A C 1
ATOM 4144 O O . ALA A 1 530 ? 0.308 -12.641 -1.033 1.00 93.31 530 ALA A O 1
ATOM 4145 N N . VAL A 1 531 ? -0.369 -14.531 -0.012 1.00 94.69 531 VAL A N 1
ATOM 4146 C CA . VAL A 1 531 ? 0.968 -15.162 0.037 1.00 94.69 531 VAL A CA 1
ATOM 4147 C C . VAL A 1 531 ? 1.545 -15.300 -1.373 1.00 94.69 531 VAL A C 1
ATOM 4149 O O . VAL A 1 531 ? 2.655 -14.836 -1.643 1.00 94.69 531 VAL A O 1
ATOM 4152 N N . TYR A 1 532 ? 0.772 -15.871 -2.299 1.00 95.81 532 TYR A N 1
ATOM 4153 C CA . TYR A 1 532 ? 1.233 -16.095 -3.670 1.00 95.81 532 TYR A CA 1
ATOM 4154 C C . TYR A 1 532 ? 1.278 -14.831 -4.522 1.00 95.81 532 TYR A C 1
ATOM 4156 O O . TYR A 1 532 ? 2.164 -14.699 -5.365 1.00 95.81 532 TYR A O 1
ATOM 4164 N N . LEU A 1 533 ? 0.390 -13.863 -4.282 1.00 95.56 533 LEU A N 1
ATOM 4165 C CA . LEU A 1 533 ? 0.522 -12.538 -4.885 1.00 95.56 533 LEU A CA 1
ATOM 4166 C C . LEU A 1 533 ? 1.851 -11.891 -4.485 1.00 95.56 533 LEU A C 1
ATOM 4168 O O . LEU A 1 533 ? 2.525 -11.337 -5.351 1.00 95.56 533 LEU A O 1
ATOM 4172 N N . GLY A 1 534 ? 2.264 -12.024 -3.220 1.00 93.75 534 GLY A N 1
ATOM 4173 C CA . GLY A 1 534 ? 3.600 -11.639 -2.765 1.00 93.75 534 GLY A CA 1
ATOM 4174 C C . GLY A 1 534 ? 4.701 -12.389 -3.517 1.00 93.75 534 GLY A C 1
ATOM 4175 O O . GLY A 1 534 ? 5.566 -11.756 -4.113 1.00 93.75 534 GLY A O 1
ATOM 4176 N N . PHE A 1 535 ? 4.633 -13.722 -3.571 1.00 96.75 535 PHE A N 1
ATOM 4177 C CA . PHE A 1 535 ? 5.656 -14.566 -4.210 1.00 96.75 535 PHE A CA 1
ATOM 4178 C C . PHE A 1 535 ? 5.881 -14.200 -5.677 1.00 96.75 535 PHE A C 1
ATOM 4180 O O . PHE A 1 535 ? 7.007 -13.929 -6.104 1.00 96.75 535 PHE A O 1
ATOM 4187 N N . TYR A 1 536 ? 4.797 -14.120 -6.447 1.00 97.81 536 TYR A N 1
ATOM 4188 C CA . TYR A 1 536 ? 4.880 -13.753 -7.851 1.00 97.81 536 TYR A CA 1
ATOM 4189 C C . TYR A 1 536 ? 5.290 -12.296 -8.046 1.00 97.81 536 TYR A C 1
ATOM 4191 O O . TYR A 1 536 ? 6.035 -11.995 -8.978 1.00 97.81 536 TYR A O 1
ATOM 4199 N N . HIS A 1 537 ? 4.878 -11.393 -7.154 1.00 95.81 537 HIS A N 1
ATOM 4200 C CA . HIS A 1 537 ? 5.299 -10.003 -7.226 1.00 95.81 537 HIS A CA 1
ATOM 4201 C C . HIS A 1 537 ? 6.804 -9.830 -6.974 1.00 95.81 537 HIS A C 1
ATOM 4203 O O . HIS A 1 537 ? 7.469 -9.107 -7.712 1.00 95.81 537 HIS A O 1
ATOM 4209 N N . TYR A 1 538 ? 7.365 -10.534 -5.994 1.00 95.31 538 TYR A N 1
ATOM 4210 C CA . TYR A 1 538 ? 8.794 -10.453 -5.687 1.00 95.31 538 TYR A CA 1
ATOM 4211 C C . TYR A 1 538 ? 9.639 -11.031 -6.824 1.00 95.31 538 TYR A C 1
ATOM 4213 O O . TYR A 1 538 ? 10.653 -10.442 -7.191 1.00 95.31 538 TYR A O 1
ATOM 4221 N N . GLY A 1 539 ? 9.175 -12.120 -7.446 1.00 96.62 539 GLY A N 1
ATOM 4222 C CA . GLY A 1 539 ? 9.808 -12.682 -8.637 1.00 96.62 539 GLY A CA 1
ATOM 4223 C C . GLY A 1 539 ? 9.812 -11.716 -9.826 1.00 96.62 539 GLY A C 1
ATOM 4224 O O . GLY A 1 539 ? 10.871 -11.471 -10.397 1.00 96.62 539 GLY A O 1
ATOM 4225 N N . GLN A 1 540 ? 8.674 -11.101 -10.183 1.00 95.69 540 GLN A N 1
ATOM 4226 C CA . GLN A 1 540 ? 8.671 -10.140 -11.301 1.00 95.69 540 GLN A CA 1
ATOM 4227 C C . GLN A 1 540 ? 9.594 -8.939 -11.035 1.00 95.69 540 GLN A C 1
ATOM 4229 O O . GLN A 1 540 ? 10.255 -8.493 -11.966 1.00 95.69 540 GLN A O 1
ATOM 4234 N N . LEU A 1 541 ? 9.699 -8.462 -9.786 1.00 94.94 541 LEU A N 1
ATOM 4235 C CA . LEU A 1 541 ? 10.603 -7.367 -9.414 1.00 94.94 541 LEU A CA 1
ATOM 4236 C C . LEU A 1 541 ? 12.081 -7.758 -9.483 1.00 94.94 541 LEU A C 1
ATOM 4238 O O . LEU A 1 541 ? 12.892 -6.944 -9.916 1.00 94.94 541 LEU A O 1
ATOM 4242 N N . LEU A 1 542 ? 12.431 -8.976 -9.060 1.00 95.56 542 LEU A N 1
ATOM 4243 C CA . LEU A 1 542 ? 13.803 -9.493 -9.095 1.00 95.56 542 LEU A CA 1
ATOM 4244 C C . LEU A 1 542 ? 14.338 -9.566 -10.529 1.00 95.56 542 LEU A C 1
ATOM 4246 O O . LEU A 1 542 ? 15.480 -9.193 -10.802 1.00 95.56 542 LEU A O 1
ATOM 4250 N N . TYR A 1 543 ? 13.500 -10.036 -11.451 1.00 95.19 543 TYR A N 1
ATOM 4251 C CA . TYR A 1 543 ? 13.909 -10.280 -12.830 1.00 95.19 543 TYR A CA 1
ATOM 4252 C C . TYR A 1 543 ? 13.617 -9.116 -13.788 1.00 95.19 543 TYR A C 1
ATOM 4254 O O . TYR A 1 543 ? 14.021 -9.183 -14.948 1.00 95.19 543 TYR A O 1
ATOM 4262 N N . TYR A 1 544 ? 12.942 -8.052 -13.334 1.00 93.12 544 TYR A N 1
ATOM 4263 C CA . TYR A 1 544 ? 12.456 -6.971 -14.204 1.00 93.12 544 TYR A CA 1
ATOM 4264 C C . TYR A 1 544 ? 13.562 -6.347 -15.066 1.00 93.12 544 TYR A C 1
ATOM 4266 O O . TYR A 1 544 ? 13.361 -6.082 -16.248 1.00 93.12 544 TYR A O 1
ATOM 4274 N N . GLN A 1 545 ? 14.757 -6.164 -14.493 1.00 89.94 545 GLN A N 1
ATOM 4275 C CA . GLN A 1 545 ? 15.906 -5.561 -15.180 1.00 89.94 545 GLN A CA 1
ATOM 4276 C C . GLN A 1 545 ? 16.339 -6.302 -16.454 1.00 89.94 545 GLN A C 1
ATOM 4278 O O . GLN A 1 545 ? 16.933 -5.696 -17.343 1.00 89.94 545 GLN A O 1
ATOM 4283 N N . PHE A 1 546 ? 16.034 -7.597 -16.566 1.00 90.25 546 PHE A N 1
ATOM 4284 C CA . PHE A 1 546 ? 16.458 -8.420 -17.696 1.00 90.25 546 PHE A CA 1
ATOM 4285 C C . PHE A 1 546 ? 15.517 -8.320 -18.903 1.00 90.25 546 PHE A C 1
ATOM 4287 O O . PHE A 1 546 ? 15.880 -8.795 -19.973 1.00 90.25 546 PHE A O 1
ATOM 4294 N N . LEU A 1 547 ? 14.364 -7.646 -18.775 1.00 87.94 547 LEU A N 1
ATOM 4295 C CA . LEU A 1 547 ? 13.448 -7.399 -19.897 1.00 87.94 547 LEU A CA 1
ATOM 4296 C C . LEU A 1 547 ? 14.057 -6.477 -20.967 1.00 87.94 547 LEU A C 1
ATOM 4298 O O . LEU A 1 547 ? 13.781 -6.640 -22.149 1.00 87.94 547 LEU A O 1
ATOM 4302 N N . HIS A 1 548 ? 14.899 -5.515 -20.577 1.00 80.31 548 HIS A N 1
ATOM 4303 C CA . HIS A 1 548 ? 15.576 -4.623 -21.528 1.00 80.31 548 HIS A CA 1
ATOM 4304 C C . HIS A 1 548 ? 16.719 -5.317 -22.287 1.00 80.31 548 HIS A C 1
ATOM 4306 O O . HIS A 1 548 ? 17.015 -4.964 -23.422 1.00 80.31 548 HIS A O 1
ATOM 4312 N N . GLY A 1 549 ? 17.376 -6.294 -21.656 1.00 65.44 549 GLY A N 1
ATOM 4313 C CA . GLY A 1 549 ? 18.569 -6.952 -22.192 1.00 65.44 549 GLY A CA 1
ATOM 4314 C C . GLY A 1 549 ? 18.313 -8.280 -22.904 1.00 65.44 549 GLY A C 1
ATOM 4315 O O . GLY A 1 549 ? 19.284 -8.946 -23.250 1.00 65.44 549 GLY A O 1
ATOM 4316 N N . SER A 1 550 ? 17.065 -8.717 -23.081 1.00 61.59 550 SER A N 1
ATOM 4317 C CA . SER A 1 550 ? 16.734 -10.011 -23.690 1.00 61.59 550 SER A CA 1
ATOM 4318 C C . SER A 1 550 ? 16.655 -9.920 -25.219 1.00 61.59 550 SER A C 1
ATOM 4320 O O . SER A 1 550 ? 15.626 -9.509 -25.742 1.00 61.59 550 SER A O 1
ATOM 4322 N N . ASN A 1 551 ? 17.710 -10.341 -25.924 1.00 59.06 551 ASN A N 1
ATOM 4323 C CA . ASN A 1 551 ? 17.754 -10.500 -27.385 1.00 59.06 551 ASN A CA 1
ATOM 4324 C C . ASN A 1 551 ? 18.303 -11.898 -27.749 1.00 59.06 551 ASN A C 1
ATOM 4326 O O . ASN A 1 551 ? 18.890 -12.583 -26.907 1.00 59.06 551 ASN A O 1
ATOM 4330 N N . GLU A 1 552 ? 18.172 -12.318 -29.016 1.00 52.19 552 GLU A N 1
ATOM 4331 C CA . GLU A 1 552 ? 18.745 -13.587 -29.520 1.00 52.19 552 GLU A CA 1
ATOM 4332 C C . GLU A 1 552 ? 20.276 -13.678 -29.334 1.00 52.19 552 GLU A C 1
ATOM 4334 O O . GLU A 1 552 ? 20.824 -14.774 -29.232 1.00 52.19 552 GLU A O 1
ATOM 4339 N N . GLU A 1 553 ? 20.962 -12.534 -29.229 1.00 49.97 553 GLU A N 1
ATOM 4340 C CA . GLU A 1 553 ? 22.413 -12.426 -29.001 1.00 49.97 553 GLU A CA 1
ATOM 4341 C C . GLU A 1 553 ? 22.810 -12.367 -27.513 1.00 49.97 553 GLU A C 1
ATOM 4343 O O . GLU A 1 553 ? 23.995 -12.447 -27.176 1.00 49.97 553 GLU A O 1
ATOM 4348 N N . SER A 1 554 ? 21.841 -12.229 -26.605 1.00 59.06 554 SER A N 1
ATOM 4349 C CA . SER A 1 554 ? 22.094 -12.140 -25.167 1.00 59.06 554 SER A CA 1
ATOM 4350 C C . SER A 1 554 ? 22.488 -13.502 -24.597 1.00 59.06 554 SER A C 1
ATOM 4352 O O . SER A 1 554 ? 21.946 -14.541 -24.977 1.00 59.06 554 SER A O 1
ATOM 4354 N N . GLY A 1 555 ? 23.439 -13.515 -23.655 1.00 63.19 555 GLY A N 1
ATOM 4355 C CA . GLY A 1 555 ? 23.883 -14.749 -23.004 1.00 63.19 555 GLY A CA 1
ATOM 4356 C C . GLY A 1 555 ? 22.709 -15.543 -22.416 1.00 63.19 555 GLY A C 1
ATOM 4357 O O . GLY A 1 555 ? 21.758 -14.959 -21.896 1.00 63.19 555 GLY A O 1
ATOM 4358 N N . GLY A 1 556 ? 22.784 -16.880 -22.463 1.00 79.62 556 GLY A N 1
ATOM 4359 C CA . GLY A 1 556 ? 21.654 -17.757 -22.120 1.00 79.62 556 GLY A CA 1
ATOM 4360 C C . GLY A 1 556 ? 21.010 -17.473 -20.756 1.00 79.62 556 GLY A C 1
ATOM 4361 O O . GLY A 1 556 ? 19.796 -17.580 -20.624 1.00 79.62 556 GLY A O 1
ATOM 4362 N N . LEU A 1 557 ? 21.790 -17.035 -19.763 1.00 85.62 557 LEU A N 1
ATOM 4363 C CA . LEU A 1 557 ? 21.288 -16.728 -18.421 1.00 85.62 557 LEU A CA 1
ATOM 4364 C C . LEU A 1 557 ? 20.395 -15.471 -18.366 1.00 85.62 557 LEU A C 1
ATOM 4366 O O . LEU A 1 557 ? 19.400 -15.467 -17.647 1.00 85.62 557 LEU A O 1
ATOM 4370 N N . ILE A 1 558 ? 20.697 -14.432 -19.154 1.00 86.31 558 ILE A N 1
ATOM 4371 C CA . ILE A 1 558 ? 19.877 -13.206 -19.227 1.00 86.31 558 ILE A CA 1
ATOM 4372 C C . ILE A 1 558 ? 18.490 -13.544 -19.776 1.00 86.31 558 ILE A C 1
ATOM 4374 O O . ILE A 1 558 ? 17.476 -13.128 -19.215 1.00 86.31 558 ILE A O 1
ATOM 4378 N N . ASN A 1 559 ? 18.449 -14.364 -20.829 1.00 86.88 559 ASN A N 1
ATOM 4379 C CA . ASN A 1 559 ? 17.198 -14.817 -21.432 1.00 86.88 559 ASN A CA 1
ATOM 4380 C C . ASN A 1 559 ? 16.391 -15.695 -20.464 1.00 86.88 559 ASN A C 1
ATOM 4382 O O . ASN A 1 559 ? 15.174 -15.540 -20.379 1.00 86.88 559 ASN A O 1
ATOM 4386 N N . VAL A 1 560 ? 17.051 -16.543 -19.665 1.00 91.31 560 VAL A N 1
ATOM 4387 C CA . VAL A 1 560 ? 16.389 -17.304 -18.592 1.00 91.31 560 VAL A CA 1
ATOM 4388 C C . VAL A 1 560 ? 15.758 -16.368 -17.558 1.00 91.31 560 VAL A C 1
ATOM 4390 O O . VAL A 1 560 ? 14.597 -16.557 -17.200 1.00 91.31 560 VAL A O 1
ATOM 4393 N N . PHE A 1 561 ? 16.459 -15.330 -17.096 1.00 93.56 561 PHE A N 1
ATOM 4394 C CA . PHE A 1 561 ? 15.881 -14.383 -16.138 1.00 93.56 561 PHE A CA 1
ATOM 4395 C C . PHE A 1 561 ? 14.720 -13.576 -16.727 1.00 93.56 561 PHE A C 1
ATOM 4397 O O . PHE A 1 561 ? 13.689 -13.441 -16.068 1.00 93.56 561 PHE A O 1
ATOM 4404 N N . ALA A 1 562 ? 14.817 -13.114 -17.974 1.00 92.06 562 ALA A N 1
ATOM 4405 C CA . ALA A 1 562 ? 13.702 -12.449 -18.649 1.00 92.06 562 ALA A CA 1
ATOM 4406 C C . ALA A 1 562 ? 12.466 -13.365 -18.745 1.00 92.06 562 ALA A C 1
ATOM 4408 O O . ALA A 1 562 ? 11.359 -12.961 -18.375 1.00 92.06 562 ALA A O 1
ATOM 4409 N N . GLN A 1 563 ? 12.656 -14.635 -19.120 1.00 92.62 563 GLN A N 1
ATOM 4410 C CA . GLN A 1 563 ? 11.587 -15.640 -19.120 1.00 92.62 563 GLN A CA 1
ATOM 4411 C C . GLN A 1 563 ? 10.993 -15.835 -17.720 1.00 92.62 563 GLN A C 1
ATOM 4413 O O . GLN A 1 563 ? 9.771 -15.849 -17.568 1.00 92.62 563 GLN A O 1
ATOM 4418 N N . ARG A 1 564 ? 11.819 -15.893 -16.669 1.00 95.94 564 ARG A N 1
ATOM 4419 C CA . ARG A 1 564 ? 11.321 -15.955 -15.286 1.00 95.94 564 ARG A CA 1
ATOM 4420 C C . ARG A 1 564 ? 10.489 -14.721 -14.922 1.00 95.94 564 ARG A C 1
ATOM 4422 O O . ARG A 1 564 ? 9.440 -14.882 -14.301 1.00 95.94 564 ARG A O 1
ATOM 4429 N N . CYS A 1 565 ? 10.875 -13.516 -15.347 1.00 96.62 565 CYS A N 1
ATOM 4430 C CA . CYS A 1 565 ? 10.063 -12.309 -15.145 1.00 96.62 565 CYS A CA 1
ATOM 4431 C C . CYS A 1 565 ? 8.658 -12.472 -15.748 1.00 96.62 565 CYS A C 1
ATOM 4433 O O . CYS A 1 565 ? 7.655 -12.292 -15.050 1.00 96.62 565 CYS A O 1
ATOM 4435 N N . THR A 1 566 ? 8.583 -12.891 -17.017 1.00 95.19 566 THR A N 1
ATOM 4436 C CA . THR A 1 566 ? 7.303 -13.110 -17.712 1.00 95.19 566 THR A CA 1
ATOM 4437 C C . THR A 1 566 ? 6.460 -14.205 -17.050 1.00 95.19 566 THR A C 1
ATOM 4439 O O . THR A 1 566 ? 5.255 -14.018 -16.866 1.00 95.19 566 THR A O 1
ATOM 4442 N N . TYR A 1 567 ? 7.089 -15.299 -16.597 1.00 96.38 567 TYR A N 1
ATOM 4443 C CA . TYR A 1 567 ? 6.434 -16.373 -15.848 1.00 96.38 567 TYR A CA 1
ATOM 4444 C C . TYR A 1 567 ? 5.793 -15.852 -14.559 1.00 96.38 567 TYR A C 1
ATOM 4446 O O . TYR A 1 567 ? 4.597 -16.054 -14.340 1.00 96.38 567 TYR A O 1
ATOM 4454 N N . HIS A 1 568 ? 6.555 -15.141 -13.722 1.00 98.12 568 HIS A N 1
ATOM 4455 C CA . HIS A 1 568 ? 6.044 -14.598 -12.465 1.00 98.12 568 HIS A CA 1
ATOM 4456 C C . HIS A 1 568 ? 4.909 -13.586 -12.707 1.00 98.12 568 HIS A C 1
ATOM 4458 O O . HIS A 1 568 ? 3.877 -13.665 -12.042 1.00 98.12 568 HIS A O 1
ATOM 4464 N N . ALA A 1 569 ? 5.029 -12.696 -13.698 1.00 97.81 569 ALA A N 1
ATOM 4465 C CA . ALA A 1 569 ? 3.963 -11.750 -14.040 1.00 97.81 569 ALA A CA 1
ATOM 4466 C C . ALA A 1 569 ? 2.678 -12.453 -14.523 1.00 97.81 569 ALA A C 1
ATOM 4468 O O . ALA A 1 569 ? 1.572 -12.095 -14.107 1.00 97.81 569 ALA A O 1
ATOM 4469 N N . ALA A 1 570 ? 2.802 -13.490 -15.358 1.00 97.31 570 ALA A N 1
ATOM 4470 C CA . ALA A 1 570 ? 1.666 -14.276 -15.835 1.00 97.31 570 ALA A CA 1
ATOM 4471 C C . ALA A 1 570 ? 0.994 -15.070 -14.703 1.00 97.31 570 ALA A C 1
ATOM 4473 O O . ALA A 1 570 ? -0.236 -15.088 -14.603 1.00 97.31 570 ALA A O 1
ATOM 4474 N N . ARG A 1 571 ? 1.783 -15.692 -13.817 1.00 97.75 571 ARG A N 1
ATOM 4475 C CA . ARG A 1 571 ? 1.270 -16.409 -12.640 1.00 97.75 571 ARG A CA 1
ATOM 4476 C C . ARG A 1 571 ? 0.583 -15.476 -11.650 1.00 97.75 571 ARG A C 1
ATOM 4478 O O . ARG A 1 571 ? -0.475 -15.837 -11.142 1.00 97.75 571 ARG A O 1
ATOM 4485 N N . LEU A 1 572 ? 1.102 -14.262 -11.451 1.00 98.00 572 LEU A N 1
ATOM 4486 C CA . LEU A 1 572 ? 0.430 -13.243 -10.645 1.00 98.00 572 LEU A CA 1
ATOM 4487 C C . LEU A 1 572 ? -0.965 -12.931 -11.193 1.00 98.00 572 LEU A C 1
ATOM 4489 O O . LEU A 1 572 ? -1.937 -12.943 -10.440 1.00 98.00 572 LEU A O 1
ATOM 4493 N N . CYS A 1 573 ? -1.071 -12.697 -12.505 1.00 97.25 573 CYS A N 1
ATOM 4494 C CA . CYS A 1 573 ? -2.353 -12.453 -13.164 1.00 97.25 573 CYS A CA 1
ATOM 4495 C C . CYS A 1 573 ? -3.317 -13.629 -12.936 1.00 97.25 573 CYS A C 1
ATOM 4497 O O . CYS A 1 573 ? -4.438 -13.436 -12.468 1.00 97.25 573 CYS A O 1
ATOM 4499 N N . ASN A 1 574 ? -2.856 -14.860 -13.177 1.00 96.50 574 ASN A N 1
ATOM 4500 C CA . ASN A 1 574 ? -3.662 -16.068 -12.997 1.00 96.50 574 ASN A CA 1
ATOM 4501 C C . ASN A 1 574 ? -4.117 -16.280 -11.542 1.00 96.50 574 ASN A C 1
ATOM 4503 O O . ASN A 1 574 ? -5.248 -16.717 -11.326 1.00 96.50 574 ASN A O 1
ATOM 4507 N N . MET A 1 575 ? -3.282 -15.956 -10.551 1.00 97.19 575 MET A N 1
ATOM 4508 C CA . MET A 1 575 ? -3.647 -16.027 -9.133 1.00 97.19 575 MET A CA 1
ATOM 4509 C C . MET A 1 575 ? -4.762 -15.027 -8.800 1.00 97.19 575 MET A C 1
ATOM 4511 O O . MET A 1 575 ? -5.758 -15.411 -8.189 1.00 97.19 575 MET A O 1
ATOM 4515 N N . VAL A 1 576 ? -4.669 -13.774 -9.272 1.00 96.25 576 VAL A N 1
ATOM 4516 C CA . VAL A 1 576 ? -5.761 -12.790 -9.112 1.00 96.25 576 VAL A CA 1
ATOM 4517 C C . VAL A 1 576 ? -7.053 -13.307 -9.743 1.00 96.25 576 VAL A C 1
ATOM 4519 O O . VAL A 1 576 ? -8.120 -13.215 -9.139 1.00 96.25 576 VAL A O 1
ATOM 4522 N N . TYR A 1 577 ? -6.972 -13.863 -10.950 1.00 95.38 577 TYR A N 1
ATOM 4523 C CA . TYR A 1 577 ? -8.137 -14.381 -11.664 1.00 95.38 577 TYR A CA 1
ATOM 4524 C C . TYR A 1 577 ? -8.788 -15.535 -10.908 1.00 95.38 577 TYR A C 1
ATOM 4526 O O . TYR A 1 577 ? -9.986 -15.497 -10.645 1.00 95.38 577 TYR A O 1
ATOM 4534 N N . SER A 1 578 ? -7.983 -16.506 -10.479 1.00 95.25 578 SER A N 1
ATOM 4535 C CA . SER A 1 578 ? -8.444 -17.663 -9.710 1.00 95.25 578 SER A CA 1
ATOM 4536 C C . SER A 1 578 ? -9.075 -17.236 -8.384 1.00 95.25 578 SER A C 1
ATOM 4538 O O . SER A 1 578 ? -10.109 -17.769 -7.987 1.00 95.25 578 SER A O 1
ATOM 4540 N N . ALA A 1 579 ? -8.503 -16.230 -7.720 1.00 94.31 579 ALA A N 1
ATOM 4541 C CA . ALA A 1 579 ? -9.030 -15.668 -6.484 1.00 94.31 579 ALA A CA 1
ATOM 4542 C C . ALA A 1 579 ? -10.366 -14.922 -6.679 1.00 94.31 579 ALA A C 1
ATOM 4544 O O . ALA A 1 579 ? -11.225 -14.961 -5.800 1.00 94.31 579 ALA A O 1
ATOM 4545 N N . LEU A 1 580 ? -10.569 -14.260 -7.823 1.00 91.69 580 LEU A N 1
ATOM 4546 C CA . LEU A 1 580 ? -11.844 -13.620 -8.173 1.00 91.69 580 LEU A CA 1
ATOM 4547 C C . LEU A 1 580 ? -12.916 -14.628 -8.606 1.00 91.69 580 LEU A C 1
ATOM 4549 O O . LEU A 1 580 ? -14.093 -14.400 -8.339 1.00 91.69 580 LEU A O 1
ATOM 4553 N N . ASP A 1 581 ? -12.511 -15.725 -9.245 1.00 92.12 581 ASP A N 1
ATOM 4554 C CA . ASP A 1 581 ? -13.417 -16.773 -9.725 1.00 92.12 581 ASP A CA 1
ATOM 4555 C C . ASP A 1 581 ? -13.792 -17.775 -8.607 1.00 92.12 581 ASP A C 1
ATOM 4557 O O . ASP A 1 581 ? -14.774 -18.510 -8.729 1.00 92.12 581 ASP A O 1
ATOM 4561 N N . THR A 1 582 ? -13.053 -17.783 -7.488 1.00 93.19 582 THR A N 1
ATOM 4562 C CA . THR A 1 582 ? -13.289 -18.671 -6.337 1.00 93.19 582 THR A CA 1
ATOM 4563 C C . THR A 1 582 ? -14.021 -17.940 -5.198 1.00 93.19 582 THR A C 1
ATOM 4565 O O . THR A 1 582 ? -13.482 -16.990 -4.618 1.00 93.19 582 THR A O 1
ATOM 4568 N N . PRO A 1 583 ? -15.227 -18.388 -4.791 1.00 91.06 583 PRO A N 1
ATOM 4569 C CA . PRO A 1 583 ? -15.954 -17.787 -3.677 1.00 91.06 583 PRO A CA 1
ATOM 4570 C C . PRO A 1 583 ? -15.134 -17.775 -2.382 1.00 91.06 583 PRO A C 1
ATOM 4572 O O . PRO A 1 583 ? -14.557 -18.780 -1.985 1.00 91.06 583 PRO A O 1
ATOM 4575 N N . GLY A 1 584 ? -15.111 -16.630 -1.698 1.00 88.31 584 GLY A N 1
ATOM 4576 C CA . GLY A 1 584 ? -14.352 -16.467 -0.454 1.00 88.31 584 GLY A CA 1
ATOM 4577 C C . GLY A 1 584 ? -12.870 -16.123 -0.641 1.00 88.31 584 GLY A C 1
ATOM 4578 O O . GLY A 1 584 ? -12.199 -15.900 0.363 1.00 88.31 584 GLY A O 1
ATOM 4579 N N . CYS A 1 585 ? -12.381 -15.992 -1.880 1.00 93.00 585 CYS A N 1
ATOM 4580 C CA . CYS A 1 585 ? -10.992 -15.620 -2.183 1.00 93.00 585 CYS A CA 1
ATOM 4581 C C . CYS A 1 585 ? -10.826 -14.201 -2.742 1.00 93.00 585 CYS A C 1
ATOM 4583 O O . CYS A 1 585 ? -9.710 -13.806 -3.050 1.00 93.00 585 CYS A O 1
ATOM 4585 N N . HIS A 1 586 ? -11.900 -13.415 -2.853 1.00 90.44 586 HIS A N 1
ATOM 4586 C CA . HIS A 1 586 ? -11.864 -12.093 -3.483 1.00 90.44 586 HIS A CA 1
ATOM 4587 C C . HIS A 1 586 ? -10.789 -11.165 -2.881 1.00 90.44 586 HIS A C 1
ATOM 4589 O O . HIS A 1 586 ? -10.961 -10.626 -1.783 1.00 90.44 586 HIS A O 1
ATOM 4595 N N . VAL A 1 587 ? -9.720 -10.936 -3.645 1.00 89.31 587 VAL A N 1
ATOM 4596 C CA . VAL A 1 587 ? -8.602 -10.043 -3.318 1.00 89.31 587 VAL A CA 1
ATOM 4597 C C . VAL A 1 587 ? -8.922 -8.618 -3.774 1.00 89.31 587 VAL A C 1
ATOM 4599 O O . VAL A 1 587 ? -8.570 -8.183 -4.865 1.00 89.31 587 VAL A O 1
ATOM 4602 N N . GLN A 1 588 ? -9.675 -7.890 -2.950 1.00 87.56 588 GLN A N 1
ATOM 4603 C CA . GLN A 1 588 ? -10.161 -6.544 -3.285 1.00 87.56 588 GLN A CA 1
ATOM 4604 C C . GLN A 1 588 ? -9.373 -5.412 -2.621 1.00 87.56 588 GLN A C 1
ATOM 4606 O O . GLN A 1 588 ? -9.875 -4.298 -2.585 1.00 87.56 588 GLN A O 1
ATOM 4611 N N . TYR A 1 589 ? -8.179 -5.653 -2.081 1.00 86.38 589 TYR A N 1
ATOM 4612 C CA . TYR A 1 589 ? -7.371 -4.623 -1.418 1.00 86.38 589 TYR A CA 1
ATOM 4613 C C . TYR A 1 589 ? -6.528 -3.821 -2.423 1.00 86.38 589 TYR A C 1
ATOM 4615 O O . TYR A 1 589 ? -6.233 -4.284 -3.524 1.00 86.38 589 TYR A O 1
ATOM 4623 N N . ASN A 1 590 ? -6.152 -2.592 -2.060 1.00 84.81 590 ASN A N 1
ATOM 4624 C CA . ASN A 1 590 ? -5.523 -1.632 -2.978 1.00 84.81 590 ASN A CA 1
ATOM 4625 C C . ASN A 1 590 ? -4.228 -2.147 -3.640 1.00 84.81 590 ASN A C 1
ATOM 4627 O O . ASN A 1 590 ? -3.987 -1.862 -4.809 1.00 84.81 590 ASN A O 1
ATOM 4631 N N . MET A 1 591 ? -3.414 -2.920 -2.921 1.00 86.38 591 MET A N 1
ATOM 4632 C CA . MET A 1 591 ? -2.105 -3.370 -3.391 1.00 86.38 591 MET A CA 1
ATOM 4633 C C . MET A 1 591 ? -2.214 -4.322 -4.585 1.00 86.38 591 MET A C 1
ATOM 4635 O O . MET A 1 591 ? -1.319 -4.341 -5.425 1.00 86.38 591 MET A O 1
ATOM 4639 N N . VAL A 1 592 ? -3.344 -5.029 -4.730 1.00 90.88 592 VAL A N 1
ATOM 4640 C CA . VAL A 1 592 ? -3.658 -5.818 -5.934 1.00 90.88 592 VAL A CA 1
ATOM 4641 C C . VAL A 1 592 ? -3.581 -4.946 -7.184 1.00 90.88 592 VAL A C 1
ATOM 4643 O O . VAL A 1 592 ? -3.053 -5.378 -8.203 1.00 90.88 592 VAL A O 1
ATOM 4646 N N . GLY A 1 593 ? -4.049 -3.697 -7.104 1.00 90.06 593 GLY A N 1
ATOM 4647 C CA . GLY A 1 593 ? -3.976 -2.772 -8.227 1.00 90.06 593 GLY A CA 1
ATOM 4648 C C . GLY A 1 593 ? -2.541 -2.396 -8.595 1.00 90.06 593 GLY A C 1
ATOM 4649 O O . GLY A 1 593 ? -2.199 -2.415 -9.774 1.00 90.06 593 GLY A O 1
ATOM 4650 N N . HIS A 1 594 ? -1.679 -2.133 -7.609 1.00 88.81 594 HIS A N 1
ATOM 4651 C CA . HIS A 1 594 ? -0.266 -1.825 -7.863 1.00 88.81 594 HIS A CA 1
ATOM 4652 C C . HIS A 1 594 ? 0.471 -3.000 -8.514 1.00 88.81 594 HIS A C 1
ATOM 4654 O O . HIS A 1 594 ? 1.078 -2.854 -9.576 1.00 88.81 594 HIS A O 1
ATOM 4660 N N . VAL A 1 595 ? 0.369 -4.196 -7.925 1.00 92.56 595 VAL A N 1
ATOM 4661 C CA . VAL A 1 595 ? 1.087 -5.370 -8.445 1.00 92.56 595 VAL A CA 1
ATOM 4662 C C . VAL A 1 595 ? 0.587 -5.793 -9.832 1.00 92.56 595 VAL A C 1
ATOM 4664 O O . VAL A 1 595 ? 1.381 -6.284 -10.636 1.00 92.56 595 VAL A O 1
ATOM 4667 N N . LEU A 1 596 ? -0.696 -5.556 -10.141 1.00 93.38 596 LEU A N 1
ATOM 4668 C CA . LEU A 1 596 ? -1.267 -5.762 -11.474 1.00 93.38 596 LEU A CA 1
ATOM 4669 C C . LEU A 1 596 ? -0.795 -4.726 -12.492 1.00 93.38 596 LEU A C 1
ATOM 4671 O O . LEU A 1 596 ? -0.630 -5.080 -13.657 1.00 93.38 596 LEU A O 1
ATOM 4675 N N . VAL A 1 597 ? -0.581 -3.468 -12.095 1.00 91.88 597 VAL A N 1
ATOM 4676 C CA . VAL A 1 597 ? -0.011 -2.452 -12.994 1.00 91.88 597 VAL A CA 1
ATOM 4677 C C . VAL A 1 597 ? 1.389 -2.868 -13.436 1.00 91.88 597 VAL A C 1
ATOM 4679 O O . VAL A 1 597 ? 1.661 -2.843 -14.632 1.00 91.88 597 VAL A O 1
ATOM 4682 N N . ILE A 1 598 ? 2.234 -3.341 -12.515 1.00 92.88 598 ILE A N 1
ATOM 4683 C CA . ILE A 1 598 ? 3.573 -3.850 -12.857 1.00 92.88 598 ILE A CA 1
ATOM 4684 C C . ILE A 1 598 ? 3.472 -5.112 -13.720 1.00 92.88 598 ILE A C 1
ATOM 4686 O O . ILE A 1 598 ? 4.107 -5.194 -14.765 1.00 92.88 598 ILE A O 1
ATOM 4690 N N . ALA A 1 599 ? 2.612 -6.071 -13.368 1.00 95.38 599 ALA A N 1
ATOM 4691 C CA . ALA A 1 599 ? 2.438 -7.257 -14.208 1.00 95.38 599 ALA A CA 1
ATOM 4692 C C . ALA A 1 599 ? 1.950 -6.894 -15.623 1.00 95.38 599 ALA A C 1
ATOM 4694 O O . ALA A 1 599 ? 2.332 -7.542 -16.596 1.00 95.38 599 ALA A O 1
ATOM 4695 N N . SER A 1 600 ? 1.148 -5.831 -15.749 1.00 92.69 600 SER A N 1
ATOM 4696 C CA . SER A 1 600 ? 0.684 -5.302 -17.033 1.00 92.69 600 SER A CA 1
ATOM 4697 C C . SER A 1 600 ? 1.819 -4.677 -17.847 1.00 92.69 600 SER A C 1
ATOM 4699 O O . SER A 1 600 ? 1.830 -4.856 -19.060 1.00 92.69 600 SER A O 1
ATOM 4701 N N . THR A 1 601 ? 2.813 -4.021 -17.235 1.00 92.06 601 THR A N 1
ATOM 4702 C CA . THR A 1 601 ? 3.987 -3.552 -17.996 1.00 92.06 601 THR A CA 1
ATOM 4703 C C . THR A 1 601 ? 4.785 -4.722 -18.565 1.00 92.06 601 THR A C 1
ATOM 4705 O O . THR A 1 601 ? 5.186 -4.669 -19.724 1.00 92.06 601 THR A O 1
ATOM 4708 N N . VAL A 1 602 ? 4.914 -5.827 -17.823 1.00 93.06 602 VAL A N 1
ATOM 4709 C CA . VAL A 1 602 ? 5.535 -7.061 -18.336 1.00 93.06 602 VAL A CA 1
ATOM 4710 C C . VAL A 1 602 ? 4.713 -7.679 -19.476 1.00 93.06 602 VAL A C 1
ATOM 4712 O O . VAL A 1 602 ? 5.284 -8.136 -20.457 1.00 93.06 602 VAL A O 1
ATOM 4715 N N . GLN A 1 603 ? 3.376 -7.651 -19.418 1.00 90.25 603 GLN A N 1
ATOM 4716 C CA . GLN A 1 603 ? 2.564 -8.110 -20.559 1.00 90.25 603 GLN A CA 1
ATOM 4717 C C . GLN A 1 603 ? 2.721 -7.200 -21.791 1.00 90.25 603 GLN A C 1
ATOM 4719 O O . GLN A 1 603 ? 2.720 -7.696 -22.914 1.00 90.25 603 GLN A O 1
ATOM 4724 N N . ILE A 1 604 ? 2.879 -5.883 -21.602 1.00 87.50 604 ILE A N 1
ATOM 4725 C CA . ILE A 1 604 ? 3.183 -4.950 -22.700 1.00 87.50 604 ILE A CA 1
ATOM 4726 C C . ILE A 1 604 ? 4.541 -5.292 -23.319 1.00 87.50 604 ILE A C 1
ATOM 4728 O O . ILE A 1 604 ? 4.651 -5.299 -24.539 1.00 87.50 604 ILE A O 1
ATOM 4732 N N . HIS A 1 605 ? 5.550 -5.634 -22.511 1.00 88.56 605 HIS A N 1
ATOM 4733 C CA . HIS A 1 605 ? 6.832 -6.130 -23.026 1.00 88.56 605 HIS A CA 1
ATOM 4734 C C . HIS A 1 605 ? 6.635 -7.347 -23.936 1.00 88.56 605 HIS A C 1
ATOM 4736 O O . HIS A 1 605 ? 7.060 -7.322 -25.087 1.00 88.56 605 HIS A O 1
ATOM 4742 N N . THR A 1 606 ? 5.903 -8.364 -23.470 1.00 86.69 606 THR A N 1
ATOM 4743 C CA . THR A 1 606 ? 5.610 -9.558 -24.277 1.00 86.69 606 THR A CA 1
ATOM 4744 C C . THR A 1 606 ? 4.895 -9.210 -25.587 1.00 86.69 606 THR A C 1
ATOM 4746 O O . THR A 1 606 ? 5.241 -9.765 -26.624 1.00 86.69 606 THR A O 1
ATOM 4749 N N . LEU A 1 607 ? 3.946 -8.264 -25.578 1.00 83.38 607 LEU A N 1
ATOM 4750 C CA . LEU A 1 607 ? 3.267 -7.807 -26.798 1.00 83.38 607 LEU A CA 1
ATOM 4751 C C . LEU A 1 607 ? 4.198 -7.121 -27.805 1.00 83.38 607 LEU A C 1
ATOM 4753 O O . LEU A 1 607 ? 3.952 -7.218 -29.006 1.00 83.38 607 LEU A O 1
ATOM 4757 N N . LEU A 1 608 ? 5.195 -6.379 -27.323 1.00 81.94 608 LEU A N 1
ATOM 4758 C CA . LEU A 1 608 ? 6.087 -5.583 -28.165 1.00 81.94 608 LEU A CA 1
ATOM 4759 C C . LEU A 1 608 ? 7.264 -6.399 -28.709 1.00 81.94 608 LEU A C 1
ATOM 4761 O O . LEU A 1 608 ? 7.707 -6.135 -29.824 1.00 81.94 608 LEU A O 1
ATOM 4765 N N . PHE A 1 609 ? 7.761 -7.372 -27.939 1.00 83.06 609 PHE A N 1
ATOM 4766 C CA . PHE A 1 609 ? 9.039 -8.031 -28.223 1.00 83.06 609 PHE A CA 1
ATOM 4767 C C . PHE A 1 609 ? 8.965 -9.553 -28.413 1.00 83.06 609 PHE A C 1
ATOM 4769 O O . PHE A 1 609 ? 9.935 -10.127 -28.905 1.00 83.06 609 PHE A O 1
ATOM 4776 N N . SER A 1 610 ? 7.866 -10.233 -28.053 1.00 83.44 610 SER A N 1
ATOM 4777 C CA . SER A 1 610 ? 7.753 -11.673 -28.335 1.00 83.44 610 SER A CA 1
ATOM 4778 C C . SER A 1 610 ? 7.540 -11.921 -29.831 1.00 83.44 610 SER A C 1
ATOM 4780 O O . SER A 1 610 ? 6.837 -11.177 -30.514 1.00 83.44 610 SER A O 1
ATOM 4782 N N . SER A 1 611 ? 8.138 -12.996 -30.340 1.00 84.19 611 SER A N 1
ATOM 4783 C CA . SER A 1 611 ? 7.910 -13.508 -31.694 1.00 84.19 611 SER A CA 1
ATOM 4784 C C . SER A 1 611 ? 6.866 -14.633 -31.735 1.00 84.19 611 SER A C 1
ATOM 4786 O O . SER A 1 611 ? 6.409 -15.006 -32.819 1.00 84.19 611 SER A O 1
ATOM 4788 N N . ASP A 1 612 ? 6.448 -15.160 -30.576 1.00 88.69 612 ASP A N 1
ATOM 4789 C CA . ASP A 1 612 ? 5.442 -16.216 -30.473 1.00 88.69 612 ASP A CA 1
ATOM 4790 C C . ASP A 1 612 ? 4.029 -15.622 -30.420 1.00 88.69 612 ASP A C 1
ATOM 4792 O O . ASP A 1 612 ? 3.617 -14.952 -29.471 1.00 88.69 612 ASP A O 1
ATOM 4796 N N . ARG A 1 613 ? 3.235 -15.929 -31.448 1.00 86.12 613 ARG A N 1
ATOM 4797 C CA . ARG A 1 613 ? 1.852 -15.459 -31.564 1.00 86.12 613 ARG A CA 1
ATOM 4798 C C . ARG A 1 613 ? 0.962 -15.912 -30.404 1.00 86.12 613 ARG A C 1
ATOM 4800 O O . ARG A 1 613 ? 0.071 -15.168 -30.006 1.00 86.12 613 ARG A O 1
ATOM 4807 N N . SER A 1 614 ? 1.202 -17.099 -29.849 1.00 91.81 614 SER A N 1
ATOM 4808 C CA . SER A 1 614 ? 0.431 -17.614 -28.717 1.00 91.81 614 SER A CA 1
ATOM 4809 C C . SER A 1 614 ? 0.703 -16.829 -27.430 1.00 91.81 614 SER A C 1
ATOM 4811 O O . SER A 1 614 ? -0.227 -16.545 -26.670 1.00 91.81 614 SER A O 1
ATOM 4813 N N . GLU A 1 615 ? 1.952 -16.409 -27.218 1.00 87.50 615 GLU A N 1
ATOM 4814 C CA . GLU A 1 615 ? 2.338 -15.552 -26.099 1.00 87.50 615 GLU A CA 1
ATOM 4815 C C . GLU A 1 615 ? 1.739 -14.151 -26.240 1.00 87.50 615 GLU A C 1
ATOM 4817 O O . GLU A 1 615 ? 1.208 -13.617 -25.264 1.00 87.50 615 GLU A O 1
ATOM 4822 N N . ILE A 1 616 ? 1.750 -13.590 -27.455 1.00 81.56 616 ILE A N 1
ATOM 4823 C CA . ILE A 1 616 ? 1.128 -12.296 -27.774 1.00 81.56 616 ILE A CA 1
ATOM 4824 C C . ILE A 1 616 ? -0.380 -12.332 -27.488 1.00 81.56 616 ILE A C 1
ATOM 4826 O O . ILE A 1 616 ? -0.904 -11.453 -26.798 1.00 81.56 616 ILE A O 1
ATOM 4830 N N . ASP A 1 617 ? -1.089 -13.352 -27.977 1.00 84.56 617 ASP A N 1
ATOM 4831 C CA . ASP A 1 617 ? -2.535 -13.480 -27.776 1.00 84.56 617 ASP A CA 1
ATOM 4832 C C . ASP A 1 617 ? -2.879 -13.648 -26.284 1.00 84.56 617 ASP A C 1
ATOM 4834 O O . ASP A 1 617 ? -3.811 -13.014 -25.776 1.00 84.56 617 ASP A O 1
ATOM 4838 N N . ALA A 1 618 ? -2.089 -14.434 -25.545 1.00 90.88 618 ALA A N 1
ATOM 4839 C CA . ALA A 1 618 ? -2.253 -14.589 -24.102 1.00 90.88 618 ALA A CA 1
ATOM 4840 C C . ALA A 1 618 ? -1.968 -13.284 -23.336 1.00 90.88 618 ALA A C 1
ATOM 4842 O O . ALA A 1 618 ? -2.712 -12.936 -22.414 1.00 90.88 618 ALA A O 1
ATOM 4843 N N . ALA A 1 619 ? -0.922 -12.541 -23.710 1.00 86.12 619 ALA A N 1
ATOM 4844 C CA . ALA A 1 619 ? -0.582 -11.258 -23.100 1.00 86.12 619 ALA A CA 1
ATOM 4845 C C . ALA A 1 619 ? -1.686 -10.213 -23.321 1.00 86.12 619 ALA A C 1
ATOM 4847 O O . ALA A 1 619 ? -2.064 -9.510 -22.380 1.00 86.12 619 ALA A O 1
ATOM 4848 N N . ARG A 1 620 ? -2.280 -10.171 -24.523 1.00 82.62 620 ARG A N 1
ATOM 4849 C CA . ARG A 1 620 ? -3.427 -9.304 -24.837 1.00 82.62 620 ARG A CA 1
ATOM 4850 C C . ARG A 1 620 ? -4.625 -9.606 -23.938 1.00 82.62 620 ARG A C 1
ATOM 4852 O O . ARG A 1 620 ? -5.145 -8.701 -23.289 1.00 82.62 620 ARG A O 1
ATOM 4859 N N . GLN A 1 621 ? -5.014 -10.877 -23.831 1.00 87.44 621 GLN A N 1
ATOM 4860 C CA . GLN A 1 621 ? -6.139 -11.292 -22.983 1.00 87.44 621 GLN A CA 1
ATOM 4861 C C . GLN A 1 621 ? -5.907 -10.945 -21.506 1.00 87.44 621 GLN A C 1
ATOM 4863 O O . GLN A 1 621 ? -6.820 -10.478 -20.818 1.00 87.44 621 GLN A O 1
ATOM 4868 N N . ARG A 1 622 ? -4.679 -11.138 -21.005 1.00 93.00 622 ARG A N 1
ATOM 4869 C CA . ARG A 1 622 ? -4.318 -10.764 -19.630 1.00 93.00 622 ARG A CA 1
ATOM 4870 C C . ARG A 1 622 ? -4.402 -9.258 -19.412 1.00 93.00 622 ARG A C 1
ATOM 4872 O O . ARG A 1 622 ? -4.938 -8.835 -18.392 1.00 93.00 622 ARG A O 1
ATOM 4879 N N . LEU A 1 623 ? -3.932 -8.444 -20.356 1.00 87.75 623 LEU A N 1
ATOM 4880 C CA . LEU A 1 623 ? -4.024 -6.984 -20.265 1.00 87.75 623 LEU A CA 1
ATOM 4881 C C . LEU A 1 623 ? -5.470 -6.494 -20.208 1.00 87.75 623 LEU A C 1
ATOM 4883 O O . LEU A 1 623 ? -5.811 -5.697 -19.333 1.00 87.75 623 LEU A O 1
ATOM 4887 N N . GLU A 1 624 ? -6.335 -7.013 -21.076 1.00 84.62 624 GLU A N 1
ATOM 4888 C CA . GLU A 1 624 ? -7.763 -6.685 -21.070 1.00 84.62 624 GLU A CA 1
ATOM 4889 C C . GLU A 1 624 ? -8.423 -7.074 -19.742 1.00 84.62 624 GLU A C 1
ATOM 4891 O O . GLU A 1 624 ? -9.162 -6.288 -19.135 1.00 84.62 624 GLU A O 1
ATOM 4896 N N . ARG A 1 625 ? -8.134 -8.279 -19.236 1.00 91.06 625 ARG A N 1
ATOM 4897 C CA . ARG A 1 625 ? -8.679 -8.744 -17.955 1.00 91.06 625 ARG A CA 1
ATOM 4898 C C . ARG A 1 625 ? -8.146 -7.921 -16.780 1.00 91.06 625 ARG A C 1
ATOM 4900 O O . ARG A 1 625 ? -8.934 -7.534 -15.917 1.00 91.06 625 ARG A O 1
ATOM 4907 N N . ASN A 1 626 ? -6.854 -7.593 -16.769 1.00 92.12 626 ASN A N 1
ATOM 4908 C CA . ASN A 1 626 ? -6.234 -6.735 -15.757 1.00 92.12 626 ASN A CA 1
ATOM 4909 C C . ASN A 1 626 ? -6.882 -5.353 -15.730 1.00 92.12 626 ASN A C 1
ATOM 4911 O O . ASN A 1 626 ? -7.243 -4.871 -14.658 1.00 92.12 626 ASN A O 1
ATOM 4915 N N . PHE A 1 627 ? -7.099 -4.741 -16.895 1.00 85.69 627 PHE A N 1
ATOM 4916 C CA . PHE A 1 627 ? -7.727 -3.427 -16.996 1.00 85.69 627 PHE A CA 1
ATOM 4917 C C . PHE A 1 627 ? -9.146 -3.423 -16.410 1.00 85.69 627 PHE A C 1
ATOM 4919 O O . PHE A 1 627 ? -9.488 -2.555 -15.607 1.00 85.69 627 PHE A O 1
ATOM 4926 N N . ASN A 1 628 ? -9.950 -4.443 -16.723 1.00 87.50 628 ASN A N 1
ATOM 4927 C CA . ASN A 1 628 ? -11.289 -4.602 -16.153 1.00 87.50 628 ASN A CA 1
ATOM 4928 C C . ASN A 1 628 ? -11.271 -4.745 -14.622 1.00 87.50 628 ASN A C 1
ATOM 4930 O O . ASN A 1 628 ? -12.148 -4.218 -13.934 1.00 87.50 628 ASN A O 1
ATOM 4934 N N . ILE A 1 629 ? -10.278 -5.447 -14.073 1.00 90.25 629 ILE A N 1
ATOM 4935 C CA . ILE A 1 629 ? -10.109 -5.593 -12.622 1.00 90.25 629 ILE A CA 1
ATOM 4936 C C . ILE A 1 629 ? -9.702 -4.257 -11.992 1.00 90.25 629 ILE A C 1
ATOM 4938 O O . ILE A 1 629 ? -10.297 -3.852 -10.994 1.00 90.25 629 ILE A O 1
ATOM 4942 N N . LEU A 1 630 ? -8.745 -3.543 -12.590 1.00 88.19 630 LEU A N 1
ATOM 4943 C CA . LEU A 1 630 ? -8.295 -2.232 -12.119 1.00 88.19 630 LEU A CA 1
ATOM 4944 C C . LEU A 1 630 ? -9.440 -1.213 -12.084 1.00 88.19 630 LEU A C 1
ATOM 4946 O O . LEU A 1 630 ? -9.581 -0.497 -11.093 1.00 88.19 630 LEU A O 1
ATOM 4950 N N . LEU A 1 631 ? -10.303 -1.192 -13.107 1.00 86.19 631 LEU A N 1
ATOM 4951 C CA . LEU A 1 631 ? -11.492 -0.334 -13.131 1.00 86.19 631 LEU A CA 1
ATOM 4952 C C . LEU A 1 631 ? -12.452 -0.637 -11.974 1.00 86.19 631 LEU A C 1
ATOM 4954 O O . LEU A 1 631 ? -12.899 0.290 -11.303 1.00 86.19 631 LEU A O 1
ATOM 4958 N N . LYS A 1 632 ? -12.713 -1.917 -11.685 1.00 89.56 632 LYS A N 1
ATOM 4959 C CA . LYS A 1 632 ? -13.561 -2.317 -10.550 1.00 89.56 632 LYS A CA 1
ATOM 4960 C C . LYS A 1 632 ? -12.944 -1.923 -9.210 1.00 89.56 632 LYS A C 1
ATOM 4962 O O . LYS A 1 632 ? -13.628 -1.398 -8.339 1.00 89.56 632 LYS A O 1
ATOM 4967 N N . LEU A 1 633 ? -11.641 -2.139 -9.032 1.00 90.56 633 LEU A N 1
ATOM 4968 C CA . LEU A 1 633 ? -10.953 -1.751 -7.798 1.00 90.56 633 LEU A CA 1
ATOM 4969 C C . LEU A 1 633 ? -10.942 -0.222 -7.613 1.00 90.56 633 LEU A C 1
ATOM 4971 O O . LEU A 1 633 ? -11.073 0.268 -6.490 1.00 90.56 633 LEU A O 1
ATOM 4975 N N . ARG A 1 634 ? -10.848 0.549 -8.701 1.00 89.31 634 ARG A N 1
ATOM 4976 C CA . ARG A 1 634 ? -10.893 2.021 -8.691 1.00 89.31 634 ARG A CA 1
ATOM 4977 C C . ARG A 1 634 ? -12.213 2.586 -8.148 1.00 89.31 634 ARG A C 1
ATOM 4979 O O . ARG A 1 634 ? -12.233 3.710 -7.639 1.00 89.31 634 ARG A O 1
ATOM 4986 N N . GLU A 1 635 ? -13.306 1.824 -8.200 1.00 89.88 635 GLU A N 1
ATOM 4987 C CA . GLU A 1 635 ? -14.580 2.201 -7.570 1.00 89.88 635 GLU A CA 1
ATOM 4988 C C . GLU A 1 635 ? -14.512 2.184 -6.035 1.00 89.88 635 GLU A C 1
ATOM 4990 O O . GLU A 1 635 ? -15.308 2.850 -5.377 1.00 89.88 635 GLU A O 1
ATOM 4995 N N . LEU A 1 636 ? -13.550 1.463 -5.453 1.00 90.50 636 LEU A N 1
ATOM 4996 C CA . LEU A 1 636 ? -13.386 1.300 -4.004 1.00 90.50 636 LEU A CA 1
ATOM 4997 C C . LEU A 1 636 ? -12.206 2.102 -3.443 1.00 90.50 636 LEU A C 1
ATOM 4999 O O . LEU A 1 636 ? -12.256 2.556 -2.294 1.00 90.50 636 LEU A O 1
ATOM 5003 N N . TRP A 1 637 ? -11.144 2.276 -4.233 1.00 90.56 637 TRP A N 1
ATOM 5004 C CA . TRP A 1 637 ? -9.860 2.805 -3.768 1.00 90.56 637 TRP A CA 1
ATOM 5005 C C . TRP A 1 637 ? -9.455 4.069 -4.530 1.00 90.56 637 TRP A C 1
ATOM 5007 O O . TRP A 1 637 ? -9.005 3.972 -5.672 1.00 90.56 637 TRP A O 1
ATOM 5017 N N . PRO A 1 638 ? -9.550 5.257 -3.904 1.00 87.25 638 PRO A N 1
ATOM 5018 C CA . PRO A 1 638 ? -9.110 6.505 -4.517 1.00 87.25 638 PRO A CA 1
ATOM 5019 C C . PRO A 1 638 ? -7.655 6.496 -4.986 1.00 87.25 638 PRO A C 1
ATOM 5021 O O . PRO A 1 638 ? -7.375 6.943 -6.094 1.00 87.25 638 PRO A O 1
ATOM 5024 N N . ALA A 1 639 ? -6.753 5.916 -4.191 1.00 84.25 639 ALA A N 1
ATOM 5025 C CA . ALA A 1 639 ? -5.336 5.797 -4.531 1.00 84.25 639 ALA A CA 1
ATOM 5026 C C . ALA A 1 639 ? -5.057 5.063 -5.859 1.00 84.25 639 ALA A C 1
ATOM 5028 O O . ALA A 1 639 ? -4.015 5.285 -6.471 1.00 84.25 639 ALA A O 1
ATOM 5029 N N . LEU A 1 640 ? -5.982 4.234 -6.361 1.00 86.12 640 LEU A N 1
ATOM 5030 C CA . LEU A 1 640 ? -5.799 3.554 -7.649 1.00 86.12 640 LEU A CA 1
ATOM 5031 C C . LEU A 1 640 ? -5.925 4.480 -8.860 1.00 86.12 640 LEU A C 1
ATOM 5033 O O . LEU A 1 640 ? -5.494 4.099 -9.947 1.00 86.12 640 LEU A O 1
ATOM 5037 N N . ASP A 1 641 ? -6.424 5.708 -8.692 1.00 84.62 641 ASP A N 1
ATOM 5038 C CA . ASP A 1 641 ? -6.317 6.724 -9.742 1.00 84.62 641 ASP A CA 1
ATOM 5039 C C . ASP A 1 641 ? -4.841 6.976 -10.106 1.00 84.62 641 ASP A C 1
ATOM 5041 O O . ASP A 1 641 ? -4.508 7.079 -11.286 1.00 84.62 641 ASP A O 1
ATOM 5045 N N . LEU A 1 642 ? -3.941 6.986 -9.112 1.00 81.81 642 LEU A N 1
ATOM 5046 C CA . LEU A 1 642 ? -2.500 7.142 -9.333 1.00 81.81 642 LEU A CA 1
ATOM 5047 C C . LEU A 1 642 ? -1.909 5.942 -10.077 1.00 81.81 642 LEU A C 1
ATOM 5049 O O . LEU A 1 642 ? -1.108 6.127 -10.988 1.00 81.81 642 LEU A O 1
ATOM 5053 N N . CYS A 1 643 ? -2.338 4.722 -9.748 1.00 80.31 643 CYS A N 1
ATOM 5054 C CA . CYS A 1 643 ? -1.912 3.508 -10.452 1.00 80.31 643 CYS A CA 1
ATOM 5055 C C . CYS A 1 643 ? -2.273 3.564 -11.948 1.00 80.31 643 CYS A C 1
ATOM 5057 O O . CYS A 1 643 ? -1.445 3.237 -12.799 1.00 80.31 643 CYS A O 1
ATOM 5059 N N . MET A 1 644 ? -3.475 4.049 -12.280 1.00 77.69 644 MET A N 1
ATOM 5060 C CA . MET A 1 644 ? -3.911 4.215 -13.672 1.00 77.69 644 MET A CA 1
ATOM 5061 C C . MET A 1 644 ? -3.107 5.289 -14.408 1.00 77.69 644 MET A C 1
ATOM 5063 O O . MET A 1 644 ? -2.703 5.072 -15.548 1.00 77.69 644 MET A O 1
ATOM 5067 N N . ILE A 1 645 ? -2.836 6.424 -13.754 1.00 81.31 645 ILE A N 1
ATOM 5068 C CA . ILE A 1 645 ? -1.990 7.485 -14.319 1.00 81.31 645 ILE A CA 1
ATOM 5069 C C . ILE A 1 645 ? -0.586 6.945 -14.595 1.00 81.31 645 ILE A C 1
ATOM 5071 O O . ILE A 1 645 ? -0.070 7.121 -15.693 1.00 81.31 645 ILE A O 1
ATOM 5075 N N . ARG A 1 646 ? 0.019 6.227 -13.644 1.00 82.31 646 ARG A N 1
ATOM 5076 C CA . ARG A 1 646 ? 1.351 5.627 -13.813 1.00 82.31 646 ARG A CA 1
ATOM 5077 C C . ARG A 1 646 ? 1.394 4.694 -15.021 1.00 82.31 646 ARG A C 1
ATOM 5079 O O . ARG A 1 646 ? 2.300 4.819 -15.840 1.00 82.31 646 ARG A O 1
ATOM 5086 N N . LEU A 1 647 ? 0.400 3.817 -15.181 1.00 81.31 647 LEU A N 1
ATOM 5087 C CA . LEU A 1 647 ? 0.316 2.933 -16.347 1.00 81.31 647 LEU A CA 1
ATOM 5088 C C . LEU A 1 647 ? 0.222 3.722 -17.666 1.00 81.31 647 LEU A C 1
ATOM 5090 O O . LEU A 1 647 ? 0.852 3.344 -18.651 1.00 81.31 647 LEU A O 1
ATOM 5094 N N . GLN A 1 648 ? -0.510 4.841 -17.688 1.00 78.25 648 GLN A N 1
ATOM 5095 C CA . GLN A 1 648 ? -0.580 5.725 -18.859 1.00 78.25 648 GLN A CA 1
ATOM 5096 C C . GLN A 1 648 ? 0.764 6.392 -19.167 1.00 78.25 648 GLN A C 1
ATOM 5098 O O . GLN A 1 648 ? 1.162 6.428 -20.331 1.00 78.25 648 GLN A O 1
ATOM 5103 N N . VAL A 1 649 ? 1.477 6.888 -18.148 1.00 81.06 649 VAL A N 1
ATOM 5104 C CA . VAL A 1 649 ? 2.817 7.470 -18.325 1.00 81.06 649 VAL A CA 1
ATOM 5105 C C . VAL A 1 649 ? 3.787 6.416 -18.861 1.00 81.06 649 VAL A C 1
ATOM 5107 O O . VAL A 1 649 ? 4.532 6.688 -19.799 1.00 81.06 649 VAL A O 1
ATOM 5110 N N . PHE A 1 650 ? 3.731 5.190 -18.340 1.00 82.50 650 PHE A N 1
ATOM 5111 C CA . PHE A 1 650 ? 4.543 4.082 -18.838 1.00 82.50 650 PHE A CA 1
ATOM 5112 C C . PHE A 1 650 ? 4.235 3.742 -20.300 1.00 82.50 650 PHE A C 1
ATOM 5114 O O . PHE A 1 650 ? 5.141 3.624 -21.125 1.00 82.50 650 PHE A O 1
ATOM 5121 N N . HIS A 1 651 ? 2.951 3.644 -20.648 1.00 74.25 651 HIS A N 1
ATOM 5122 C CA . HIS A 1 651 ? 2.528 3.391 -22.022 1.00 74.25 651 HIS A CA 1
ATOM 5123 C C . HIS A 1 651 ? 2.987 4.506 -22.973 1.00 74.25 651 HIS A C 1
ATOM 5125 O O . HIS A 1 651 ? 3.443 4.235 -24.082 1.00 74.25 651 HIS A O 1
ATOM 5131 N N . LYS A 1 652 ? 2.918 5.769 -22.536 1.00 75.75 652 LYS A N 1
ATOM 5132 C CA . LYS A 1 652 ? 3.453 6.909 -23.288 1.00 75.75 652 LYS A CA 1
ATOM 5133 C C . LYS A 1 652 ? 4.967 6.786 -23.488 1.00 75.75 652 LYS A C 1
ATOM 5135 O O . LYS A 1 652 ? 5.421 6.966 -24.611 1.00 75.75 652 LYS A O 1
ATOM 5140 N N . ALA A 1 653 ? 5.724 6.421 -22.452 1.00 77.44 653 ALA A N 1
ATOM 5141 C CA . ALA A 1 653 ? 7.166 6.202 -22.562 1.00 77.44 653 ALA A CA 1
ATOM 5142 C C . ALA A 1 653 ? 7.505 5.114 -23.597 1.00 77.44 653 ALA A C 1
ATOM 5144 O O . ALA A 1 653 ? 8.364 5.340 -24.448 1.00 77.44 653 ALA A O 1
ATOM 5145 N N . CYS A 1 654 ? 6.760 4.000 -23.607 1.00 75.25 654 CYS A N 1
ATOM 5146 C CA . CYS A 1 654 ? 6.940 2.926 -24.592 1.00 75.25 654 CYS A CA 1
ATOM 5147 C C . CYS A 1 654 ? 6.711 3.400 -26.033 1.00 75.25 654 CYS A C 1
ATOM 5149 O O . CYS A 1 654 ? 7.403 2.949 -26.940 1.00 75.25 654 CYS A O 1
ATOM 5151 N N . ARG A 1 655 ? 5.764 4.324 -26.251 1.00 69.38 655 ARG A N 1
ATOM 5152 C CA . ARG A 1 655 ? 5.503 4.903 -27.579 1.00 69.38 655 ARG A CA 1
ATOM 5153 C C . ARG A 1 655 ? 6.610 5.840 -28.054 1.00 69.38 655 ARG A C 1
ATOM 5155 O O . ARG A 1 655 ? 6.797 5.960 -29.258 1.00 69.38 655 ARG A O 1
ATOM 5162 N N . THR A 1 656 ? 7.301 6.512 -27.136 1.00 71.81 656 THR A N 1
ATOM 5163 C CA . THR A 1 656 ? 8.382 7.449 -27.474 1.00 71.81 656 THR A CA 1
ATOM 5164 C C . THR A 1 656 ? 9.730 6.742 -27.616 1.00 71.81 656 THR A C 1
ATOM 5166 O O . THR A 1 656 ? 10.490 7.049 -28.524 1.00 71.81 656 THR A O 1
ATOM 5169 N N . SER A 1 657 ? 10.048 5.790 -26.734 1.00 68.81 657 SER A N 1
ATOM 5170 C CA . SER A 1 657 ? 11.309 5.041 -26.763 1.00 68.81 657 SER A CA 1
ATOM 5171 C C . SER A 1 657 ? 11.080 3.613 -26.278 1.00 68.81 657 SER A C 1
ATOM 5173 O O . SER A 1 657 ? 11.203 3.307 -25.091 1.00 68.81 657 SER A O 1
ATOM 5175 N N . MET A 1 658 ? 10.713 2.738 -27.211 1.00 67.56 658 MET A N 1
ATOM 5176 C CA . MET A 1 658 ? 10.365 1.345 -26.932 1.00 67.56 658 MET A CA 1
ATOM 5177 C C . MET A 1 658 ? 11.524 0.583 -26.275 1.00 67.56 658 MET A C 1
ATOM 5179 O O . MET A 1 658 ? 11.328 -0.021 -25.220 1.00 67.56 658 MET A O 1
ATOM 5183 N N . ASP A 1 659 ? 12.736 0.702 -26.823 1.00 62.59 659 ASP A N 1
ATOM 5184 C CA . ASP A 1 659 ? 13.903 -0.041 -26.341 1.00 62.59 659 ASP A CA 1
ATOM 5185 C C . ASP A 1 659 ? 14.275 0.357 -24.907 1.00 62.59 659 ASP A C 1
ATOM 5187 O O . ASP A 1 659 ? 14.407 -0.497 -24.037 1.00 62.59 659 ASP A O 1
ATOM 5191 N N . ASN A 1 660 ? 14.340 1.654 -24.595 1.00 73.50 660 ASN A N 1
ATOM 5192 C CA . ASN A 1 660 ? 14.804 2.131 -23.284 1.00 73.50 660 ASN A CA 1
ATOM 5193 C C . ASN A 1 660 ? 13.720 2.126 -22.196 1.00 73.50 660 ASN A C 1
ATOM 5195 O O . ASN A 1 660 ? 14.010 2.406 -21.030 1.00 73.50 660 ASN A O 1
ATOM 5199 N N . SER A 1 661 ? 12.458 1.849 -22.531 1.00 77.88 661 SER A N 1
ATOM 5200 C CA . SER A 1 661 ? 11.348 1.943 -21.571 1.00 77.88 661 SER A CA 1
ATOM 5201 C C . SER A 1 661 ? 11.400 0.892 -20.468 1.00 77.88 661 SER A C 1
ATOM 5203 O O . SER A 1 661 ? 10.911 1.156 -19.374 1.00 77.88 661 SER A O 1
ATOM 5205 N N . PHE A 1 662 ? 12.031 -0.255 -20.720 1.00 82.81 662 PHE A N 1
ATOM 5206 C CA . PHE A 1 662 ? 12.123 -1.374 -19.776 1.00 82.81 662 PHE A CA 1
ATOM 5207 C C . PHE A 1 662 ? 13.422 -1.403 -18.967 1.00 82.81 662 PHE A C 1
ATOM 5209 O O . PHE A 1 662 ? 13.583 -2.258 -18.098 1.00 82.81 662 PHE A O 1
ATOM 5216 N N . GLN A 1 663 ? 14.346 -0.474 -19.223 1.00 84.38 663 GLN A N 1
ATOM 5217 C CA . GLN A 1 663 ? 15.596 -0.388 -18.480 1.00 84.38 663 GLN A CA 1
ATOM 5218 C C . GLN A 1 663 ? 15.317 -0.076 -17.004 1.00 84.38 663 GLN A C 1
ATOM 5220 O O . GLN A 1 663 ? 14.544 0.834 -16.691 1.00 84.38 663 GLN A O 1
ATOM 5225 N N . LEU A 1 664 ? 15.967 -0.808 -16.092 1.00 83.19 664 LEU A N 1
ATOM 5226 C CA . LEU A 1 664 ? 15.909 -0.522 -14.658 1.00 83.19 664 LEU A CA 1
ATOM 5227 C C . LEU A 1 664 ? 16.787 0.697 -14.330 1.00 83.19 664 LEU A C 1
ATOM 5229 O O . LEU A 1 664 ? 17.895 0.577 -13.817 1.00 83.19 664 LEU A O 1
ATOM 5233 N N . ASP A 1 665 ? 16.287 1.880 -14.674 1.00 84.19 665 ASP A N 1
ATOM 5234 C CA . ASP A 1 665 ? 16.867 3.175 -14.328 1.00 84.19 665 ASP A CA 1
ATOM 5235 C C . ASP A 1 665 ? 16.181 3.782 -13.085 1.00 84.19 665 ASP A C 1
ATOM 5237 O O . ASP A 1 665 ? 15.265 3.205 -12.491 1.00 84.19 665 ASP A O 1
ATOM 5241 N N . GLY A 1 666 ? 16.613 4.975 -12.667 1.00 84.12 666 GLY A N 1
ATOM 5242 C CA . GLY A 1 666 ? 16.010 5.661 -11.521 1.00 84.12 666 GLY A CA 1
ATOM 5243 C C . GLY A 1 666 ? 14.534 6.022 -11.713 1.00 84.12 666 GLY A C 1
ATOM 5244 O O . GLY A 1 666 ? 13.818 6.159 -10.725 1.00 84.12 666 GLY A O 1
ATOM 5245 N N . TRP A 1 667 ? 14.055 6.162 -12.952 1.00 88.19 667 TRP A N 1
ATOM 5246 C CA . TRP A 1 667 ? 12.641 6.400 -13.238 1.00 88.19 667 TRP A CA 1
ATOM 5247 C C . TRP A 1 667 ? 11.836 5.103 -13.087 1.00 88.19 667 TRP A C 1
ATOM 5249 O O . TRP A 1 667 ? 10.813 5.089 -12.403 1.00 88.19 667 TRP A O 1
ATOM 5259 N N . MET A 1 668 ? 12.341 3.992 -13.624 1.00 88.88 668 MET A N 1
ATOM 5260 C CA . MET A 1 668 ? 11.733 2.673 -13.487 1.00 88.88 668 MET A CA 1
ATOM 5261 C C . MET A 1 668 ? 11.720 2.202 -12.035 1.00 88.88 668 MET A C 1
ATOM 5263 O O . MET A 1 668 ? 10.711 1.685 -11.571 1.00 88.88 668 MET A O 1
ATOM 5267 N N . LEU A 1 669 ? 12.795 2.417 -11.275 1.00 86.00 669 LEU A N 1
ATOM 5268 C CA . LEU A 1 669 ? 12.809 2.059 -9.857 1.00 86.00 669 LEU A CA 1
ATOM 5269 C C . LEU A 1 669 ? 11.689 2.775 -9.099 1.00 86.00 669 LEU A C 1
ATOM 5271 O O . LEU A 1 669 ? 10.942 2.117 -8.382 1.00 86.00 669 LEU A O 1
ATOM 5275 N N . LYS A 1 670 ? 11.488 4.079 -9.335 1.00 85.31 670 LYS A N 1
ATOM 5276 C CA . LYS A 1 670 ? 10.344 4.823 -8.778 1.00 85.31 670 LYS A CA 1
ATOM 5277 C C . LYS A 1 670 ? 9.003 4.254 -9.238 1.00 85.31 670 LYS A C 1
ATOM 5279 O O . LYS A 1 670 ? 8.059 4.173 -8.450 1.00 85.31 670 LYS A O 1
ATOM 5284 N N . PHE A 1 671 ? 8.907 3.842 -10.502 1.00 86.62 671 PHE A N 1
ATOM 5285 C CA . PHE A 1 671 ? 7.717 3.189 -11.044 1.00 86.62 671 PHE A CA 1
ATOM 5286 C C . PHE A 1 671 ? 7.408 1.849 -10.350 1.00 86.62 671 PHE A C 1
ATOM 5288 O O . PHE A 1 671 ? 6.241 1.531 -10.110 1.00 86.62 671 PHE A O 1
ATOM 5295 N N . LEU A 1 672 ? 8.428 1.080 -9.981 1.00 86.00 672 LEU A N 1
ATOM 5296 C CA . LEU A 1 672 ? 8.261 -0.217 -9.330 1.00 86.00 672 LEU A CA 1
ATOM 5297 C C . LEU A 1 672 ? 8.009 -0.094 -7.816 1.00 86.00 672 LEU A C 1
ATOM 5299 O O . LEU A 1 672 ? 7.160 -0.813 -7.287 1.00 86.00 672 LEU A O 1
ATOM 5303 N N . SER A 1 673 ? 8.699 0.822 -7.123 1.00 81.25 673 SER A N 1
ATOM 5304 C CA . SER A 1 673 ? 8.701 0.900 -5.652 1.00 81.25 673 SER A CA 1
ATOM 5305 C C . SER A 1 673 ? 7.783 1.976 -5.053 1.00 81.25 673 SER A C 1
ATOM 5307 O O . SER A 1 673 ? 7.158 1.735 -4.023 1.00 81.25 673 SER A O 1
ATOM 5309 N N . GLU A 1 674 ? 7.632 3.147 -5.680 1.00 81.62 674 GLU A N 1
ATOM 5310 C CA . GLU A 1 674 ? 6.943 4.301 -5.071 1.00 81.62 674 GLU A CA 1
ATOM 5311 C C . GLU A 1 674 ? 5.445 4.365 -5.398 1.00 81.62 674 GLU A C 1
ATOM 5313 O O . GLU A 1 674 ? 4.949 5.385 -5.873 1.00 81.62 674 GLU A O 1
ATOM 5318 N N . PHE A 1 675 ? 4.703 3.280 -5.192 1.00 74.19 675 PHE A N 1
ATOM 5319 C CA . PHE A 1 675 ? 3.326 3.106 -5.688 1.00 74.19 675 PHE A CA 1
ATOM 5320 C C . PHE A 1 675 ? 2.311 4.192 -5.291 1.00 74.19 675 PHE A C 1
ATOM 5322 O O . PHE A 1 675 ? 1.336 4.410 -6.010 1.00 74.19 675 PHE A O 1
ATOM 5329 N N . GLY A 1 676 ? 2.530 4.884 -4.171 1.00 66.94 676 GLY A N 1
ATOM 5330 C CA . GLY A 1 676 ? 1.652 5.953 -3.694 1.00 66.94 676 GLY A CA 1
ATOM 5331 C C . GLY A 1 676 ? 1.973 7.353 -4.234 1.00 66.94 676 GLY A C 1
ATOM 5332 O O . GLY A 1 676 ? 1.229 8.288 -3.950 1.00 66.94 676 GLY A O 1
ATOM 5333 N N . ASN A 1 677 ? 3.048 7.524 -5.012 1.00 73.88 677 ASN A N 1
ATOM 5334 C CA . ASN A 1 677 ? 3.449 8.823 -5.560 1.00 73.88 677 ASN A CA 1
ATOM 5335 C C . ASN A 1 677 ? 3.113 8.935 -7.062 1.00 73.88 677 ASN A C 1
ATOM 5337 O O . ASN A 1 677 ? 3.138 7.933 -7.786 1.00 73.88 677 ASN A O 1
ATOM 5341 N N . PRO A 1 678 ? 2.810 10.140 -7.579 1.00 72.06 678 PRO A N 1
ATOM 5342 C CA . PRO A 1 678 ? 2.760 10.358 -9.020 1.00 72.06 678 PRO A CA 1
ATOM 5343 C C . PRO A 1 678 ? 4.152 10.161 -9.633 1.00 72.06 678 PRO A C 1
ATOM 5345 O O . PRO A 1 678 ? 5.168 10.405 -8.981 1.00 72.06 678 PRO A O 1
ATOM 5348 N N . ILE A 1 679 ? 4.187 9.741 -10.896 1.00 75.75 679 ILE A N 1
ATOM 5349 C CA . ILE A 1 679 ? 5.419 9.663 -11.679 1.00 75.75 679 ILE A CA 1
ATOM 5350 C C . ILE A 1 679 ? 5.350 10.682 -12.815 1.00 75.75 679 ILE A C 1
ATOM 5352 O O . ILE A 1 679 ? 4.328 10.779 -13.497 1.00 75.75 679 ILE A O 1
ATOM 5356 N N . ASP A 1 680 ? 6.418 11.456 -12.983 1.00 76.69 680 ASP A N 1
ATOM 5357 C CA . ASP A 1 680 ? 6.549 12.380 -14.107 1.00 76.69 680 ASP A CA 1
ATOM 5358 C C . ASP A 1 680 ? 6.806 11.608 -15.409 1.00 76.69 680 ASP A C 1
ATOM 5360 O O . ASP A 1 680 ? 7.230 10.445 -15.391 1.00 76.69 680 ASP A O 1
ATOM 5364 N N . ASP A 1 681 ? 6.579 12.271 -16.546 1.00 73.75 681 ASP A N 1
ATOM 5365 C CA . ASP A 1 681 ? 6.987 11.751 -17.852 1.00 73.75 681 ASP A CA 1
ATOM 5366 C C . ASP A 1 681 ? 8.468 11.339 -17.824 1.00 73.75 681 ASP A C 1
ATOM 5368 O O . ASP A 1 681 ? 9.312 12.032 -17.243 1.00 73.75 681 ASP A O 1
ATOM 5372 N N . LYS A 1 682 ? 8.786 10.198 -18.452 1.00 68.31 682 LYS A N 1
ATOM 5373 C CA . LYS A 1 682 ? 10.174 9.746 -18.574 1.00 68.31 682 LYS A CA 1
ATOM 5374 C C . LYS A 1 682 ? 10.967 10.836 -19.319 1.00 68.31 682 LYS A C 1
ATOM 5376 O O . LYS A 1 682 ? 10.519 11.245 -20.392 1.00 68.31 682 LYS A O 1
ATOM 5381 N N . PRO A 1 683 ? 12.087 11.346 -18.768 1.00 59.78 683 PRO A N 1
ATOM 5382 C CA . PRO A 1 683 ? 12.853 12.401 -19.420 1.00 59.78 683 PRO A CA 1
ATOM 5383 C C . PRO A 1 683 ? 13.311 11.928 -20.803 1.00 59.78 683 PRO A C 1
ATOM 5385 O O . PRO A 1 683 ? 13.917 10.864 -20.925 1.00 59.78 683 PRO A O 1
ATOM 5388 N N . GLU A 1 684 ? 12.983 12.701 -21.838 1.00 54.31 684 GLU A N 1
ATOM 5389 C CA . GLU A 1 684 ? 13.372 12.407 -23.217 1.00 54.31 684 GLU A CA 1
ATOM 5390 C C . GLU A 1 684 ? 14.903 12.467 -23.329 1.00 54.31 684 GLU A C 1
ATOM 5392 O O . GLU A 1 684 ? 15.510 13.524 -23.144 1.00 54.31 684 GLU A O 1
ATOM 5397 N N . ASN A 1 685 ? 15.540 11.339 -23.653 1.00 42.19 685 ASN A N 1
ATOM 5398 C CA . ASN A 1 685 ? 16.800 11.407 -24.382 1.00 42.19 685 ASN A CA 1
ATOM 5399 C C . ASN A 1 685 ? 16.420 11.897 -25.781 1.00 42.19 685 ASN A C 1
ATOM 5401 O O . ASN A 1 685 ? 15.755 11.171 -26.518 1.00 42.19 685 ASN A O 1
ATOM 5405 N N . ASN A 1 686 ? 16.768 13.143 -26.109 1.00 34.06 686 ASN A N 1
ATOM 5406 C CA . ASN A 1 686 ? 16.693 13.663 -27.472 1.00 34.06 686 ASN A CA 1
ATOM 5407 C C . ASN A 1 686 ? 17.489 12.724 -28.377 1.00 34.06 686 ASN A C 1
ATOM 5409 O O . ASN A 1 686 ? 18.707 12.830 -28.376 1.00 34.06 686 ASN A O 1
ATOM 5413 N N . ASP A 1 687 ? 16.816 11.786 -29.041 1.00 30.23 687 ASP A N 1
ATOM 5414 C CA . ASP A 1 687 ? 17.153 11.209 -30.343 1.00 30.23 687 ASP A CA 1
ATOM 5415 C C . ASP A 1 687 ? 16.165 10.065 -30.636 1.00 30.23 687 ASP A C 1
ATOM 5417 O O . ASP A 1 687 ? 16.325 8.954 -30.136 1.00 30.23 687 ASP A O 1
ATOM 5421 N N . ALA A 1 688 ? 15.141 10.382 -31.442 1.00 28.27 688 ALA A N 1
ATOM 5422 C CA . ALA A 1 688 ? 14.402 9.522 -32.386 1.00 28.27 688 ALA A CA 1
ATOM 5423 C C . ALA A 1 688 ? 12.871 9.706 -32.314 1.00 28.27 688 ALA A C 1
ATOM 5425 O O . ALA A 1 688 ? 12.192 9.223 -31.414 1.00 28.27 688 ALA A O 1
ATOM 5426 N N . GLU A 1 689 ? 12.327 10.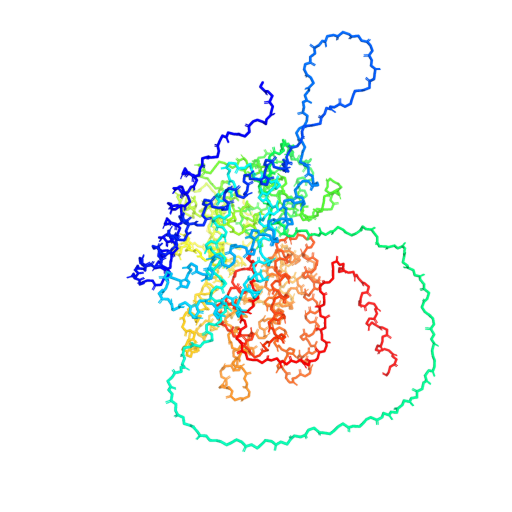375 -33.331 1.00 24.14 689 GLU A N 1
ATOM 5427 C CA . GLU A 1 689 ? 10.897 10.448 -33.640 1.00 24.14 689 GLU A CA 1
ATOM 5428 C C . GLU A 1 689 ? 10.548 9.265 -34.569 1.00 24.14 689 GLU A C 1
ATOM 5430 O O . GLU A 1 689 ? 11.012 9.228 -35.709 1.00 24.14 689 GLU A O 1
ATOM 5435 N N . TRP A 1 690 ? 9.754 8.290 -34.108 1.00 28.81 690 TRP A N 1
ATOM 5436 C CA . TRP A 1 690 ? 9.171 7.239 -34.960 1.00 28.81 690 TRP A CA 1
ATOM 5437 C C . TRP A 1 690 ? 7.717 6.952 -34.562 1.00 28.81 690 TRP A C 1
ATOM 5439 O O . TRP A 1 690 ? 7.395 6.810 -33.386 1.00 28.81 690 TRP A O 1
ATOM 5449 N N . ILE A 1 691 ? 6.834 6.847 -35.561 1.00 31.75 691 ILE A N 1
ATOM 5450 C CA . ILE A 1 691 ? 5.415 6.480 -35.425 1.00 31.75 691 ILE A CA 1
ATOM 5451 C C . ILE A 1 691 ? 5.170 5.235 -36.278 1.00 31.75 691 ILE A C 1
ATOM 5453 O O . ILE A 1 691 ? 5.270 5.341 -37.498 1.00 31.75 691 ILE A O 1
ATOM 5457 N N . ILE A 1 692 ? 4.781 4.104 -35.673 1.00 26.77 692 ILE A N 1
ATOM 5458 C CA . ILE A 1 692 ? 4.074 2.998 -36.350 1.00 26.77 692 ILE A CA 1
ATOM 5459 C C . ILE A 1 692 ? 3.098 2.320 -35.366 1.00 26.77 692 ILE A C 1
ATOM 5461 O O . ILE A 1 692 ? 3.496 1.939 -34.270 1.00 26.77 692 ILE A O 1
ATOM 5465 N N . GLY A 1 693 ? 1.846 2.118 -35.808 1.00 27.20 693 GLY A N 1
ATOM 5466 C CA . GLY A 1 693 ? 0.879 1.156 -35.255 1.00 27.20 693 GLY A CA 1
ATOM 5467 C C . GLY A 1 693 ? -0.170 1.754 -34.315 1.00 27.20 693 GLY A C 1
ATOM 5468 O O . GLY A 1 693 ? 0.092 1.958 -33.132 1.00 27.20 693 GLY A O 1
ATOM 5469 N N . ASP A 1 694 ? -1.374 2.022 -34.830 1.00 31.47 694 ASP A N 1
ATOM 5470 C CA . ASP A 1 694 ? -2.472 2.642 -34.080 1.00 31.47 694 ASP A CA 1
ATOM 5471 C C . ASP A 1 694 ? -3.014 1.743 -32.955 1.00 31.47 694 ASP A C 1
ATOM 5473 O O . ASP A 1 694 ? -3.957 0.975 -33.125 1.00 31.47 694 ASP A O 1
ATOM 5477 N N . ILE A 1 695 ? -2.464 1.922 -31.753 1.00 30.39 695 ILE A N 1
ATOM 5478 C CA . ILE A 1 695 ? -3.206 1.765 -30.500 1.00 30.39 695 ILE A CA 1
ATOM 5479 C C . ILE A 1 695 ? -3.340 3.160 -29.886 1.00 30.39 695 ILE A C 1
ATOM 5481 O O . ILE A 1 695 ? -2.484 3.653 -29.144 1.00 30.39 695 ILE A O 1
ATOM 5485 N N . ALA A 1 696 ? -4.436 3.834 -30.228 1.00 27.84 696 ALA A N 1
ATOM 5486 C CA . ALA A 1 696 ? -4.805 5.111 -29.639 1.00 27.84 696 ALA A CA 1
ATOM 5487 C C . ALA A 1 696 ? -5.605 4.882 -28.344 1.00 27.84 696 ALA A C 1
ATOM 5489 O O . ALA A 1 696 ? -6.833 4.872 -28.349 1.00 27.84 696 ALA A O 1
ATOM 5490 N N . ILE A 1 697 ? -4.916 4.741 -27.207 1.00 31.36 697 ILE A N 1
ATOM 5491 C CA . ILE A 1 697 ? -5.556 4.929 -25.894 1.00 31.36 697 ILE A CA 1
ATOM 5492 C C . ILE A 1 697 ? -5.664 6.438 -25.669 1.00 31.36 697 ILE A C 1
ATOM 5494 O O . ILE A 1 697 ? -4.686 7.092 -25.303 1.00 31.36 697 ILE A O 1
ATOM 5498 N N . THR A 1 698 ? -6.840 7.008 -25.931 1.00 24.34 698 THR A N 1
ATOM 5499 C CA . THR A 1 698 ? -7.135 8.405 -25.595 1.00 24.34 698 THR A CA 1
ATOM 5500 C C . THR A 1 698 ? -7.826 8.485 -24.231 1.00 24.34 698 THR A C 1
ATOM 5502 O O . THR A 1 698 ? -8.779 7.747 -23.977 1.00 24.34 698 THR A O 1
ATOM 5505 N N . PRO A 1 699 ? -7.378 9.370 -23.322 1.00 27.48 699 PRO A N 1
ATOM 5506 C CA . PRO A 1 699 ? -8.093 9.651 -22.092 1.00 27.48 699 PRO A CA 1
ATOM 5507 C C . PRO A 1 699 ? -9.167 10.698 -22.398 1.00 27.48 699 PRO A C 1
ATOM 5509 O O . PRO A 1 699 ? -8.925 11.896 -22.284 1.00 27.48 699 PRO A O 1
ATOM 5512 N N . THR A 1 700 ? -10.360 10.273 -22.804 1.00 24.09 700 THR A N 1
ATOM 5513 C CA . THR A 1 700 ? -11.534 11.149 -22.716 1.00 24.09 700 THR A CA 1
ATOM 5514 C C . THR A 1 700 ? -12.270 10.876 -21.417 1.00 24.09 700 THR A C 1
ATOM 5516 O O . THR A 1 700 ? -12.407 9.735 -20.982 1.00 24.09 700 THR A O 1
ATOM 5519 N N . SER A 1 701 ? -12.722 11.954 -20.785 1.00 29.64 701 SER A N 1
ATOM 5520 C CA . SER A 1 701 ? -13.323 12.047 -19.452 1.00 29.64 701 SER A CA 1
ATOM 5521 C C . SER A 1 701 ? -14.664 11.322 -19.261 1.00 29.64 701 SER A C 1
ATOM 5523 O O . SER A 1 701 ? -15.362 11.617 -18.304 1.00 29.64 701 SER A O 1
ATOM 5525 N N . ASP A 1 702 ? -14.992 10.351 -20.105 1.00 30.20 702 ASP A N 1
ATOM 5526 C CA . ASP A 1 702 ? -16.119 9.436 -19.953 1.00 30.20 702 ASP A CA 1
ATOM 5527 C C . ASP A 1 702 ? -15.663 8.049 -20.424 1.00 30.20 702 ASP A C 1
ATOM 5529 O O . ASP A 1 702 ? -15.756 7.694 -21.599 1.00 30.20 702 ASP A O 1
ATOM 5533 N N . PHE A 1 703 ? -15.118 7.254 -19.499 1.00 37.56 703 PHE A N 1
ATOM 5534 C CA . PHE A 1 703 ? -14.856 5.829 -19.723 1.00 37.56 703 PHE A CA 1
ATOM 5535 C C . PHE A 1 703 ? -16.202 5.080 -19.723 1.00 37.56 703 PHE A C 1
ATOM 5537 O O . PHE A 1 703 ? -16.635 4.547 -18.703 1.00 37.56 703 PHE A O 1
ATOM 5544 N N . GLY A 1 704 ? -16.902 5.114 -20.860 1.00 26.66 704 GLY A N 1
ATOM 5545 C CA . GLY A 1 704 ? -18.220 4.514 -21.058 1.00 26.66 704 GLY A CA 1
ATOM 5546 C C . GLY A 1 704 ? -18.178 3.155 -21.765 1.00 26.66 704 GLY A C 1
ATOM 5547 O O . GLY A 1 704 ? -17.513 2.975 -22.779 1.00 26.66 704 GLY A O 1
ATOM 5548 N N . VAL A 1 705 ? -18.984 2.229 -21.248 1.00 34.34 705 VAL A N 1
ATOM 5549 C CA . VAL A 1 705 ? -19.211 0.806 -21.592 1.00 34.34 705 VAL A CA 1
ATOM 5550 C C . VAL A 1 705 ? -19.493 0.498 -23.086 1.00 34.34 705 VAL A C 1
ATOM 5552 O O . VAL A 1 705 ? -19.536 -0.665 -23.478 1.00 34.34 705 VAL A O 1
ATOM 5555 N N . ASN A 1 706 ? -19.633 1.499 -23.958 1.00 29.00 706 ASN A N 1
ATOM 5556 C CA . ASN A 1 706 ? -20.082 1.314 -25.345 1.00 29.00 706 ASN A CA 1
ATOM 5557 C C . ASN A 1 706 ? -18.964 1.225 -26.395 1.00 29.00 706 ASN A C 1
ATOM 5559 O O . ASN A 1 706 ? -19.239 0.784 -27.508 1.00 29.00 706 ASN A O 1
ATOM 5563 N N . THR A 1 707 ? -17.715 1.571 -26.072 1.00 34.09 707 THR A N 1
ATOM 5564 C CA . THR A 1 707 ? -16.624 1.557 -27.068 1.00 34.09 707 THR A CA 1
ATOM 5565 C C . THR A 1 707 ? -16.238 0.136 -27.492 1.00 34.09 707 THR A C 1
ATOM 5567 O O . THR A 1 707 ? -15.795 -0.072 -28.612 1.00 34.09 707 THR A O 1
ATOM 5570 N N . ILE A 1 708 ? -16.476 -0.872 -26.643 1.00 35.34 708 ILE A N 1
ATOM 5571 C CA . ILE A 1 708 ? -16.203 -2.285 -26.968 1.00 35.34 708 ILE A CA 1
ATOM 5572 C C . ILE A 1 708 ? -17.355 -2.924 -27.763 1.00 35.34 708 ILE A C 1
ATOM 5574 O O . ILE A 1 708 ? -17.125 -3.819 -28.570 1.00 35.34 708 ILE A O 1
ATOM 5578 N N . ALA A 1 709 ? -18.589 -2.422 -27.635 1.00 30.53 709 ALA A N 1
ATOM 5579 C CA . ALA A 1 709 ? -19.721 -2.932 -28.413 1.00 30.53 709 ALA A CA 1
ATOM 5580 C C . ALA A 1 709 ? -19.594 -2.631 -29.922 1.00 30.53 709 ALA A C 1
ATOM 5582 O O . ALA A 1 709 ? -20.128 -3.384 -30.735 1.00 30.53 709 ALA A O 1
ATOM 5583 N N . SER A 1 710 ? -18.861 -1.578 -30.307 1.00 32.78 710 SER A N 1
ATOM 5584 C CA . SER A 1 710 ? -18.521 -1.304 -31.711 1.00 32.78 710 SER A CA 1
ATOM 5585 C C . SER A 1 710 ? -17.381 -2.180 -32.240 1.00 32.78 710 SER A C 1
ATOM 5587 O O . SER A 1 710 ? -17.427 -2.549 -33.408 1.00 32.78 710 SER A O 1
ATOM 5589 N N . PHE A 1 711 ? -16.433 -2.605 -31.393 1.00 35.38 711 PHE A N 1
ATOM 5590 C CA . PHE A 1 711 ? -15.363 -3.538 -31.791 1.00 35.38 711 PHE A CA 1
ATOM 5591 C C . PHE A 1 711 ? -15.885 -4.944 -32.133 1.00 35.38 711 PHE A C 1
ATOM 5593 O O . PHE A 1 711 ? -15.272 -5.657 -32.915 1.00 35.38 711 PHE A O 1
ATOM 5600 N N . ILE A 1 712 ? -17.050 -5.340 -31.609 1.00 36.47 712 ILE A N 1
ATOM 5601 C CA . ILE A 1 712 ? -17.640 -6.669 -31.855 1.00 36.47 712 ILE A CA 1
ATOM 5602 C C . ILE A 1 712 ? -18.320 -6.770 -33.239 1.00 36.47 712 ILE A C 1
ATOM 5604 O O . ILE A 1 712 ? -18.615 -7.871 -33.698 1.00 36.47 712 ILE A O 1
ATOM 5608 N N . ARG A 1 713 ? -18.583 -5.653 -33.937 1.00 31.02 713 ARG A N 1
ATOM 5609 C CA . ARG A 1 713 ? -19.344 -5.669 -35.205 1.00 31.02 713 ARG A CA 1
ATOM 5610 C C . ARG A 1 713 ? -18.507 -5.604 -36.480 1.00 31.02 713 ARG A C 1
ATOM 5612 O O . ARG A 1 713 ? -19.041 -5.975 -37.523 1.00 31.02 713 ARG A O 1
ATOM 5619 N N . GLU A 1 714 ? -17.257 -5.152 -36.419 1.00 29.95 714 GLU A N 1
ATOM 5620 C CA . GLU A 1 714 ? -16.432 -4.980 -37.627 1.00 29.95 714 GLU A CA 1
ATOM 5621 C C . GLU A 1 714 ? -15.674 -6.253 -38.044 1.00 29.95 714 GLU A C 1
ATOM 5623 O O . GLU A 1 714 ? -15.562 -6.500 -39.239 1.00 29.95 714 GLU A O 1
ATOM 5628 N N . ASP A 1 715 ? -15.328 -7.155 -37.119 1.00 35.28 715 ASP A N 1
ATOM 5629 C CA . ASP A 1 715 ? -14.612 -8.412 -37.439 1.00 35.28 715 ASP A CA 1
ATOM 5630 C C . ASP A 1 715 ? -15.524 -9.608 -37.787 1.00 35.28 715 ASP A C 1
ATOM 5632 O O . ASP A 1 715 ? -15.093 -10.759 -37.833 1.00 35.28 715 ASP A O 1
ATOM 5636 N N . MET A 1 716 ? -16.807 -9.357 -38.061 1.00 31.84 716 MET A N 1
ATOM 5637 C CA . MET A 1 716 ? -17.734 -10.376 -38.572 1.00 31.84 716 MET A CA 1
ATOM 5638 C C . MET A 1 716 ? -18.059 -10.232 -40.067 1.00 31.84 716 MET A C 1
ATOM 5640 O O . MET A 1 716 ? -18.885 -10.992 -40.569 1.00 31.84 716 MET A O 1
ATOM 5644 N N . ASN A 1 717 ? -17.433 -9.290 -40.786 1.00 33.00 717 ASN A N 1
ATOM 5645 C CA . ASN A 1 717 ? -17.775 -8.988 -42.182 1.00 33.00 717 ASN A CA 1
ATOM 5646 C C . 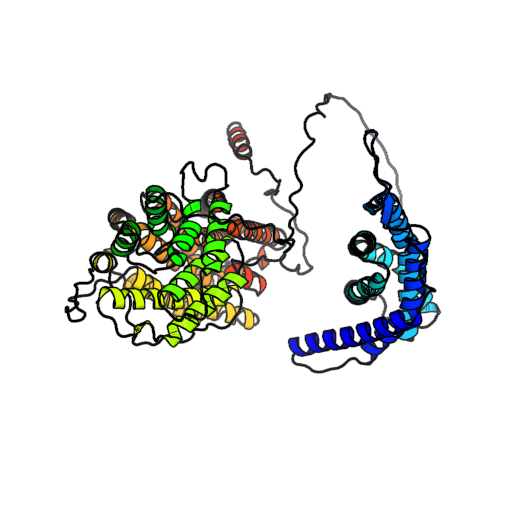ASN A 1 717 ? -16.577 -8.763 -43.131 1.00 33.00 717 ASN A C 1
ATOM 5648 O O . ASN A 1 717 ? -16.716 -8.036 -44.117 1.00 33.00 717 ASN A O 1
ATOM 5652 N N . THR A 1 718 ? -15.443 -9.432 -42.904 1.00 32.38 718 THR A N 1
ATOM 5653 C CA . THR A 1 718 ? -14.388 -9.598 -43.926 1.00 32.38 718 THR A CA 1
ATOM 5654 C C . THR A 1 718 ? -13.773 -10.980 -43.885 1.00 32.38 718 THR A C 1
ATOM 5656 O O . THR A 1 718 ? -13.318 -11.368 -42.786 1.00 32.38 718 THR A O 1
#

pLDDT: mean 76.03, std 23.47, range [21.02, 98.62]

Organism: NCBI:txid357750

InterPro domains:
  IPR007219 Xylanolytic transcriptional activator, regulatory domain [PF04082] (270-501)
  IPR007248 Mpv17/PMP22 [PF04117] (130-176)
  IPR050815 Transcription factor, fungi [PTHR47338] (215-684)